Protein AF-A0A832TXY9-F1 (afdb_monomer_lite)

Radius of gyration: 31.96 Å; chains: 1; bounding box: 97×67×96 Å

Structure (mmCIF, N/CA/C/O backbone):
data_AF-A0A832TXY9-F1
#
_entry.id   AF-A0A832TXY9-F1
#
loop_
_atom_site.group_PDB
_atom_site.id
_atom_site.type_symbol
_atom_site.label_atom_id
_atom_site.label_alt_id
_atom_site.label_comp_id
_atom_site.label_asym_id
_atom_site.label_entity_id
_atom_site.label_seq_id
_atom_site.pdbx_PDB_ins_code
_atom_site.Cartn_x
_atom_site.Cartn_y
_atom_site.Cartn_z
_atom_site.occupancy
_atom_site.B_iso_or_equiv
_atom_site.auth_seq_id
_atom_site.auth_comp_id
_atom_site.auth_asym_id
_atom_site.auth_atom_id
_atom_site.pdbx_PDB_model_num
ATOM 1 N N . MET A 1 1 ? 22.063 -31.937 -43.745 1.00 32.72 1 MET A N 1
ATOM 2 C CA . MET A 1 1 ? 22.387 -30.687 -43.026 1.00 32.72 1 MET A CA 1
ATOM 3 C C . MET A 1 1 ? 21.102 -29.896 -42.876 1.00 32.72 1 MET A C 1
ATOM 5 O O . MET A 1 1 ? 20.656 -29.285 -43.835 1.00 32.72 1 MET A O 1
ATOM 9 N N . GLY A 1 2 ? 20.439 -30.007 -41.730 1.00 34.88 2 GLY A N 1
ATOM 10 C CA . GLY A 1 2 ? 19.163 -29.349 -41.473 1.00 34.88 2 GLY A CA 1
ATOM 11 C C . GLY A 1 2 ? 19.005 -29.067 -39.982 1.00 34.88 2 GLY A C 1
ATOM 12 O O . GLY A 1 2 ? 19.526 -29.815 -39.165 1.00 34.88 2 GLY A O 1
ATOM 13 N N . SER A 1 3 ? 18.291 -27.979 -39.693 1.00 31.89 3 SER A N 1
ATOM 14 C CA . SER A 1 3 ? 17.752 -27.543 -38.397 1.00 31.89 3 SER A CA 1
ATOM 15 C C . SER A 1 3 ? 18.720 -27.042 -37.309 1.00 31.89 3 SER A C 1
ATOM 17 O O . SER A 1 3 ? 18.959 -27.720 -36.317 1.00 31.89 3 SER A O 1
ATOM 19 N N . SER A 1 4 ? 19.120 -25.770 -37.397 1.00 31.02 4 SER A N 1
ATOM 20 C CA . SER A 1 4 ? 19.322 -24.919 -36.204 1.00 31.02 4 SER A CA 1
ATOM 21 C C . SER A 1 4 ? 18.144 -23.953 -35.960 1.00 31.02 4 SER A C 1
ATOM 23 O O . SER A 1 4 ? 17.908 -23.537 -34.830 1.00 31.02 4 SER A O 1
ATOM 25 N N . ASN A 1 5 ? 17.317 -23.675 -36.979 1.00 31.81 5 ASN A N 1
ATOM 26 C CA . ASN A 1 5 ? 16.171 -22.754 -36.871 1.00 31.81 5 ASN A CA 1
ATOM 27 C C . ASN A 1 5 ? 14.896 -23.365 -36.249 1.00 31.81 5 ASN A C 1
ATOM 29 O O . ASN A 1 5 ? 13.982 -22.627 -35.890 1.00 31.81 5 ASN A O 1
ATOM 33 N N . GLY A 1 6 ? 14.806 -24.694 -36.115 1.00 27.84 6 GLY A N 1
ATOM 34 C CA . GLY A 1 6 ? 13.623 -25.370 -35.557 1.00 27.84 6 GLY A CA 1
ATOM 35 C C . GLY A 1 6 ? 13.583 -25.397 -34.025 1.00 27.84 6 GLY A C 1
ATOM 36 O O . GLY A 1 6 ? 12.513 -25.280 -33.437 1.00 27.84 6 GLY A O 1
ATOM 37 N N . ILE A 1 7 ? 14.750 -25.490 -33.378 1.00 31.92 7 ILE A N 1
ATOM 38 C CA . ILE A 1 7 ? 14.864 -25.666 -31.920 1.00 31.92 7 ILE A CA 1
ATOM 39 C C . ILE A 1 7 ? 14.556 -24.353 -31.185 1.00 31.92 7 ILE A C 1
ATOM 41 O O . ILE A 1 7 ? 13.801 -24.354 -30.215 1.00 31.92 7 ILE A O 1
ATOM 45 N N . HIS A 1 8 ? 15.040 -23.216 -31.699 1.00 32.47 8 HIS A N 1
ATOM 46 C CA . HIS A 1 8 ? 14.731 -21.902 -31.126 1.00 32.47 8 HIS A CA 1
ATOM 47 C C . HIS A 1 8 ? 13.249 -21.530 -31.254 1.00 32.47 8 HIS A C 1
ATOM 49 O O . HIS A 1 8 ? 12.689 -20.946 -30.331 1.00 32.47 8 HIS A O 1
ATOM 55 N N . LYS A 1 9 ? 12.591 -21.907 -32.358 1.00 32.91 9 LYS A N 1
ATOM 56 C CA . LYS A 1 9 ? 11.170 -21.604 -32.583 1.00 32.91 9 LYS A CA 1
ATOM 57 C C . LYS A 1 9 ? 10.256 -22.426 -31.665 1.00 32.91 9 LYS A C 1
ATOM 59 O O . LYS A 1 9 ? 9.320 -21.875 -31.096 1.00 32.91 9 LYS A O 1
ATOM 64 N N . TYR A 1 10 ? 10.582 -23.705 -31.457 1.00 29.66 10 TYR A N 1
ATOM 65 C CA . TYR A 1 10 ? 9.858 -24.582 -30.530 1.00 29.66 10 TYR A CA 1
ATOM 66 C C . TYR A 1 10 ? 10.053 -24.182 -29.060 1.00 29.66 10 TYR A C 1
ATOM 68 O O . TYR A 1 10 ? 9.085 -24.163 -28.302 1.00 29.66 10 TYR A O 1
ATOM 76 N N . GLN A 1 11 ? 11.271 -23.810 -28.646 1.00 36.53 11 GLN A N 1
ATOM 77 C CA . GLN A 1 11 ? 11.509 -23.320 -27.281 1.00 36.53 11 GLN A CA 1
ATOM 78 C C . GLN A 1 11 ? 10.793 -21.990 -27.014 1.00 36.53 11 GLN A C 1
ATOM 80 O O . GLN A 1 11 ? 10.180 -21.847 -25.960 1.00 36.53 11 GLN A O 1
ATOM 85 N N . HIS A 1 12 ? 10.803 -21.054 -27.970 1.00 41.53 12 HIS A N 1
ATOM 86 C CA . HIS A 1 12 ? 10.070 -19.792 -27.836 1.00 41.53 12 HIS A CA 1
ATOM 87 C C . HIS A 1 12 ? 8.553 -20.002 -27.726 1.00 41.53 12 HIS A C 1
ATOM 89 O O . HIS A 1 12 ? 7.955 -19.490 -26.785 1.00 41.53 12 HIS A O 1
ATOM 95 N N . GLN A 1 13 ? 7.949 -20.827 -28.592 1.00 40.66 13 GLN A N 1
ATOM 96 C CA . GLN A 1 13 ? 6.507 -21.116 -28.532 1.00 40.66 13 GLN A CA 1
ATOM 97 C C . GLN A 1 13 ? 6.086 -21.809 -27.228 1.00 40.66 13 GLN A C 1
ATOM 99 O O . GLN A 1 13 ? 5.036 -21.492 -26.675 1.00 40.66 13 GLN A O 1
ATOM 104 N N . THR A 1 14 ? 6.911 -22.721 -26.701 1.00 51.84 14 THR A N 1
ATOM 105 C CA . THR A 1 14 ? 6.603 -23.433 -25.446 1.00 51.84 14 THR A CA 1
ATOM 106 C C . THR A 1 14 ? 6.653 -22.485 -24.238 1.00 51.84 14 THR A C 1
ATOM 108 O O . THR A 1 14 ? 5.810 -22.566 -23.344 1.00 51.84 14 THR A O 1
ATOM 111 N N . ILE A 1 15 ? 7.603 -21.542 -24.226 1.00 56.41 15 ILE A N 1
ATOM 112 C CA . ILE A 1 15 ? 7.733 -20.528 -23.168 1.00 56.41 15 ILE A CA 1
ATOM 113 C C . ILE A 1 15 ? 6.581 -19.514 -23.239 1.00 56.41 15 ILE A C 1
ATOM 115 O O . ILE A 1 15 ? 6.009 -19.186 -22.202 1.00 56.41 15 ILE A O 1
ATOM 119 N N . GLU A 1 16 ? 6.205 -19.061 -24.439 1.00 58.38 16 GLU A N 1
ATOM 120 C CA . GLU A 1 16 ? 5.076 -18.142 -24.650 1.00 58.38 16 GLU A CA 1
ATOM 121 C C . GLU A 1 16 ? 3.755 -18.763 -24.169 1.00 58.38 16 GLU A C 1
ATOM 123 O O . GLU A 1 16 ? 3.067 -18.160 -23.344 1.00 58.38 16 GLU A O 1
ATOM 128 N N . SER A 1 17 ? 3.474 -20.022 -24.538 1.00 61.16 17 SER A N 1
ATOM 129 C CA . SER A 1 17 ? 2.279 -20.738 -24.059 1.00 61.16 17 SER A CA 1
ATOM 130 C C . SER A 1 17 ? 2.258 -20.945 -22.538 1.00 61.16 17 SER A C 1
ATOM 132 O O . SER A 1 17 ? 1.197 -20.912 -21.914 1.00 61.16 17 SER A O 1
ATOM 134 N N . GLY A 1 18 ? 3.431 -21.128 -21.919 1.00 69.38 18 GLY A N 1
ATOM 135 C CA . GLY A 1 18 ? 3.550 -21.310 -20.473 1.00 69.38 18 GLY A CA 1
ATOM 136 C C . GLY A 1 18 ? 3.269 -20.026 -19.693 1.00 69.38 18 GLY A C 1
ATOM 137 O O . GLY A 1 18 ? 2.593 -20.064 -18.666 1.00 69.38 18 GLY A O 1
ATOM 138 N N . VAL A 1 19 ? 3.746 -18.879 -20.188 1.00 68.50 19 VAL A N 1
ATOM 139 C CA . VAL A 1 19 ? 3.486 -17.573 -19.562 1.00 68.50 19 VAL A CA 1
ATOM 140 C C . VAL A 1 19 ? 2.017 -17.184 -19.716 1.00 68.50 19 VAL A C 1
ATOM 142 O O . VAL A 1 19 ? 1.415 -16.740 -18.743 1.00 68.50 19 VAL A O 1
ATOM 145 N N . GLU A 1 20 ? 1.413 -17.387 -20.886 1.00 71.81 20 GLU A N 1
ATOM 146 C CA . GLU A 1 20 ? -0.013 -17.102 -21.095 1.00 71.81 20 GLU A CA 1
ATOM 147 C C . GLU A 1 20 ? -0.912 -17.941 -20.177 1.00 71.81 20 GLU A C 1
ATOM 149 O O . GLU A 1 20 ? -1.789 -17.386 -19.512 1.00 71.81 20 GLU A O 1
ATOM 154 N N . SER A 1 21 ? -0.652 -19.250 -20.069 1.00 74.62 21 SER A N 1
ATOM 155 C CA . SER A 1 21 ? -1.368 -20.136 -19.140 1.00 74.62 21 SER A CA 1
ATOM 156 C C . SER A 1 21 ? -1.201 -19.683 -17.689 1.00 74.62 21 SER A C 1
ATOM 158 O O . SER A 1 21 ? -2.180 -19.582 -16.955 1.00 74.62 21 SER A O 1
ATOM 160 N N . PHE A 1 22 ? 0.023 -19.336 -17.279 1.00 77.94 22 PHE A N 1
ATOM 161 C CA . PHE A 1 22 ? 0.295 -18.843 -15.929 1.00 77.94 22 PHE A CA 1
ATOM 162 C C . PHE A 1 22 ? -0.455 -17.538 -15.627 1.00 77.94 22 PHE A C 1
ATOM 164 O O . PHE A 1 22 ? -1.022 -17.377 -14.547 1.00 77.94 22 PHE A O 1
ATOM 171 N N . MET A 1 23 ? -0.520 -16.614 -16.589 1.00 76.38 23 MET A N 1
ATOM 172 C CA . MET A 1 23 ? -1.275 -15.369 -16.443 1.00 76.38 23 MET A CA 1
ATOM 173 C C . MET A 1 23 ? -2.787 -15.611 -16.364 1.00 76.38 23 MET A C 1
ATOM 175 O O . MET A 1 23 ? -3.477 -14.896 -15.634 1.00 76.38 23 MET A O 1
ATOM 179 N N . GLN A 1 24 ? -3.325 -16.601 -17.081 1.00 75.56 24 GLN A N 1
ATOM 180 C CA . GLN A 1 24 ? -4.735 -16.989 -16.957 1.00 75.56 24 GLN A CA 1
ATOM 181 C C . GLN A 1 24 ? -5.037 -17.560 -15.567 1.00 75.56 24 GLN A C 1
ATOM 183 O O . GLN A 1 24 ? -6.001 -17.128 -14.933 1.00 75.56 24 GLN A O 1
ATOM 188 N N . ASP A 1 25 ? -4.170 -18.438 -15.059 1.00 74.88 25 ASP A N 1
ATOM 189 C CA . ASP A 1 25 ? -4.300 -19.010 -13.717 1.00 74.88 25 ASP A CA 1
ATOM 190 C C . ASP A 1 25 ? -4.255 -17.925 -12.637 1.00 74.88 25 ASP A C 1
ATOM 192 O O . ASP A 1 25 ? -5.102 -17.907 -11.741 1.00 74.88 25 ASP A O 1
ATOM 196 N N . ILE A 1 26 ? -3.321 -16.975 -12.747 1.00 79.62 26 ILE A N 1
ATOM 197 C CA . ILE A 1 26 ? -3.206 -15.827 -11.839 1.00 79.62 26 ILE A CA 1
ATOM 198 C C . ILE A 1 26 ? -4.502 -15.001 -11.827 1.00 79.62 26 ILE A C 1
ATOM 200 O O . ILE A 1 26 ? -5.056 -14.725 -10.761 1.00 79.62 26 ILE A O 1
ATOM 204 N N . ASN A 1 27 ? -5.006 -14.634 -13.008 1.00 72.88 27 ASN A N 1
ATOM 205 C CA . ASN A 1 27 ? -6.206 -13.806 -13.151 1.00 72.88 27 ASN A CA 1
ATOM 206 C C . ASN A 1 27 ? -7.492 -14.503 -12.675 1.00 72.88 27 ASN A C 1
ATOM 208 O O . ASN A 1 27 ? -8.499 -13.829 -12.476 1.00 72.88 27 ASN A O 1
ATOM 212 N N . SER A 1 28 ? -7.481 -15.829 -12.514 1.00 72.38 28 SER A N 1
ATOM 213 C CA . SER A 1 28 ? -8.627 -16.582 -11.989 1.00 72.38 28 SER A CA 1
ATOM 214 C C . SER A 1 28 ? -8.733 -16.561 -10.460 1.00 72.38 28 SER A C 1
ATOM 216 O O . SER A 1 28 ? -9.791 -16.884 -9.928 1.00 72.38 28 SER A O 1
ATOM 218 N N . GLN A 1 29 ? -7.653 -16.205 -9.754 1.00 72.88 29 GLN A N 1
ATOM 219 C CA . GLN A 1 29 ? -7.557 -16.369 -8.297 1.00 72.88 29 GLN A CA 1
ATOM 220 C C . GLN A 1 29 ? -7.673 -15.065 -7.510 1.00 72.88 29 GLN A C 1
ATOM 222 O O . GLN A 1 29 ? -8.049 -15.109 -6.345 1.00 72.88 29 GLN A O 1
ATOM 227 N N . TYR A 1 30 ? -7.327 -13.931 -8.118 1.00 77.88 30 TYR A N 1
ATOM 228 C CA . TYR A 1 30 ? -7.232 -12.644 -7.433 1.00 77.88 30 TYR A CA 1
ATOM 229 C C . TYR A 1 30 ? -7.802 -11.517 -8.290 1.00 77.88 30 TYR A C 1
ATOM 231 O O . TYR A 1 30 ? -7.814 -11.586 -9.524 1.00 77.88 30 TYR A O 1
ATOM 239 N N . TYR A 1 31 ? -8.218 -10.440 -7.629 1.00 70.62 31 TYR A N 1
ATOM 240 C CA . TYR A 1 31 ? -8.718 -9.235 -8.266 1.00 70.62 31 TYR A CA 1
ATOM 241 C C . TYR A 1 31 ? -7.559 -8.427 -8.873 1.00 70.62 31 TYR A C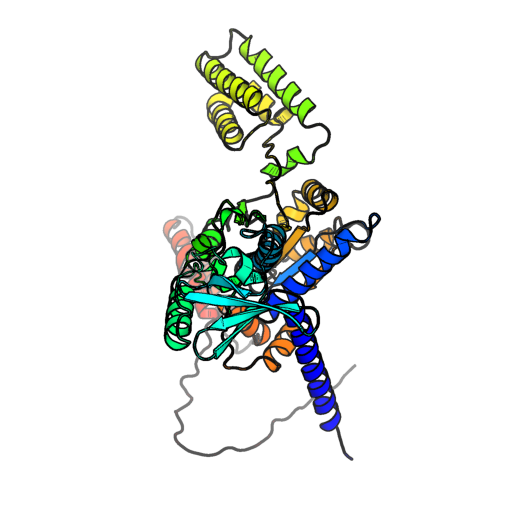 1
ATOM 243 O O . TYR A 1 31 ? -6.943 -7.582 -8.225 1.00 70.62 31 TYR A O 1
ATOM 251 N N . LEU A 1 32 ? -7.201 -8.741 -10.123 1.00 75.19 32 LEU A N 1
ATOM 252 C CA . LEU A 1 32 ? -6.021 -8.198 -10.824 1.00 75.19 32 LEU A CA 1
ATOM 253 C C . LEU A 1 32 ? -6.373 -7.338 -12.050 1.00 75.19 32 LEU A C 1
ATOM 255 O O . LEU A 1 32 ? -5.521 -7.050 -12.902 1.00 75.19 32 LEU A O 1
ATOM 259 N N . LYS A 1 33 ? -7.639 -6.932 -12.152 1.00 70.94 33 LYS A N 1
ATOM 260 C CA . LYS A 1 33 ? -8.172 -6.043 -13.190 1.00 70.94 33 LYS A CA 1
ATOM 261 C C . LYS A 1 33 ? -9.059 -4.994 -12.538 1.00 70.94 33 LYS A C 1
ATOM 263 O O . LYS A 1 33 ? -9.759 -5.326 -11.601 1.00 70.94 33 LYS A O 1
ATOM 268 N N . LEU A 1 34 ? -9.056 -3.765 -13.043 1.00 68.00 34 LEU A N 1
ATOM 269 C CA . LEU A 1 34 ? -10.003 -2.719 -12.660 1.00 68.00 34 LEU A CA 1
ATOM 270 C C . LEU A 1 34 ? -10.799 -2.370 -13.927 1.00 68.00 34 LEU A C 1
ATOM 272 O O . LEU A 1 34 ? -10.309 -1.636 -14.784 1.00 68.00 34 LEU A O 1
ATOM 276 N N . ASP A 1 35 ? -12.005 -2.920 -14.076 1.00 63.78 35 ASP A N 1
ATOM 277 C CA . ASP A 1 35 ? -12.810 -2.826 -15.311 1.00 63.78 35 ASP A CA 1
ATOM 278 C C . ASP A 1 35 ? -12.214 -3.561 -16.533 1.00 63.78 35 ASP A C 1
ATOM 280 O O . ASP A 1 35 ? -11.680 -4.666 -16.432 1.00 63.78 35 ASP A O 1
ATOM 284 N N . GLU A 1 36 ? -12.316 -2.931 -17.710 1.00 63.19 36 GLU A N 1
ATOM 285 C CA . GLU A 1 36 ? -11.667 -3.275 -18.971 1.00 63.19 36 GLU A CA 1
ATOM 286 C C . GLU A 1 36 ? -10.139 -3.085 -18.946 1.00 63.19 36 GLU A C 1
ATOM 288 O O . GLU A 1 36 ? -9.455 -3.575 -19.845 1.00 63.19 36 GLU A O 1
ATOM 293 N N . LYS A 1 37 ? -9.577 -2.398 -17.938 1.00 74.44 37 LYS A N 1
ATOM 294 C CA . LYS A 1 37 ? -8.130 -2.172 -17.831 1.00 74.44 37 LYS A CA 1
ATOM 295 C C . LYS A 1 37 ? -7.506 -3.099 -16.796 1.00 74.44 37 LYS A C 1
ATOM 297 O O . LYS A 1 37 ? -7.904 -3.150 -15.635 1.00 74.44 37 LYS A O 1
ATOM 302 N N . SER A 1 38 ? -6.473 -3.825 -17.204 1.00 82.69 38 SER A N 1
ATOM 303 C CA . SER A 1 38 ? -5.690 -4.649 -16.287 1.00 82.69 38 SER A CA 1
ATOM 304 C C . SER A 1 38 ? -4.496 -3.878 -15.725 1.00 82.69 38 SER A C 1
ATOM 306 O O . SER A 1 38 ? -4.043 -2.884 -16.301 1.00 82.69 38 SER A O 1
ATOM 308 N N . PHE A 1 39 ? -3.948 -4.355 -14.609 1.00 89.69 39 PHE A N 1
ATOM 309 C CA . PHE A 1 39 ? -2.569 -4.021 -14.258 1.00 89.69 39 PHE A CA 1
ATOM 310 C C . PHE A 1 39 ? -1.611 -4.643 -15.283 1.00 89.69 39 PHE A C 1
ATOM 312 O O . PHE A 1 39 ? -1.955 -5.617 -15.965 1.00 89.69 39 PHE A O 1
ATOM 319 N N . SER A 1 40 ? -0.410 -4.087 -15.404 1.00 92.00 40 SER A N 1
ATOM 320 C CA . SER A 1 40 ? 0.643 -4.650 -16.236 1.00 92.00 40 SER A CA 1
ATOM 321 C C . SER A 1 40 ? 1.038 -6.035 -15.718 1.00 92.00 40 SER A C 1
ATOM 323 O O . SER A 1 40 ? 0.943 -6.293 -14.511 1.00 92.00 40 SER A O 1
ATOM 325 N N . PRO A 1 41 ? 1.541 -6.931 -16.586 1.00 91.06 41 PRO A N 1
ATOM 326 C CA . PRO A 1 41 ? 1.922 -8.281 -16.171 1.00 91.06 41 PRO A CA 1
ATOM 327 C C . PRO A 1 41 ? 2.931 -8.292 -15.014 1.00 91.06 41 PRO A C 1
ATOM 329 O O . PRO A 1 41 ? 2.915 -9.182 -14.169 1.00 91.06 41 PRO A O 1
ATOM 332 N N . VAL A 1 42 ? 3.783 -7.266 -14.942 1.00 93.50 42 VAL A N 1
ATOM 333 C CA . VAL A 1 42 ? 4.770 -7.075 -13.875 1.00 93.50 42 VAL A CA 1
ATOM 334 C C . VAL A 1 42 ? 4.094 -6.879 -12.515 1.00 93.50 42 VAL A C 1
ATOM 336 O O . VAL A 1 42 ? 4.454 -7.567 -11.561 1.00 93.50 42 VAL A O 1
ATOM 339 N N . ILE A 1 43 ? 3.094 -5.997 -12.422 1.00 94.00 43 ILE A N 1
ATOM 340 C CA . ILE A 1 43 ? 2.341 -5.782 -11.178 1.00 94.00 43 ILE A CA 1
ATOM 341 C C . ILE A 1 43 ? 1.447 -6.978 -10.860 1.00 94.00 43 ILE A C 1
ATOM 343 O O . ILE A 1 43 ? 1.426 -7.407 -9.710 1.00 94.00 43 ILE A O 1
ATOM 347 N N . GLN A 1 44 ? 0.783 -7.571 -11.857 1.00 91.38 44 GLN A N 1
ATOM 348 C CA . GLN A 1 44 ? -0.063 -8.752 -11.650 1.00 91.38 44 GLN A CA 1
ATOM 349 C C . GLN A 1 44 ? 0.721 -9.916 -11.031 1.00 91.38 44 GLN A C 1
ATOM 351 O O . GLN A 1 44 ? 0.294 -10.487 -10.030 1.00 91.38 44 GLN A O 1
ATOM 356 N N . ILE A 1 45 ? 1.898 -10.234 -11.582 1.00 91.75 45 ILE A N 1
ATOM 357 C CA . ILE A 1 45 ? 2.756 -11.303 -11.059 1.00 91.75 45 ILE A CA 1
ATOM 358 C C . ILE A 1 45 ? 3.307 -10.928 -9.680 1.00 91.75 45 ILE A C 1
ATOM 360 O O . ILE A 1 45 ? 3.304 -11.762 -8.777 1.00 91.75 45 ILE A O 1
ATOM 364 N N . SER A 1 46 ? 3.770 -9.690 -9.485 1.00 93.69 46 SER A N 1
ATOM 365 C CA . SER A 1 46 ? 4.282 -9.253 -8.182 1.00 93.69 46 SER A CA 1
ATOM 366 C C . SER A 1 46 ? 3.215 -9.325 -7.086 1.00 93.69 46 SER A C 1
ATOM 368 O O . SER A 1 46 ? 3.486 -9.890 -6.028 1.00 93.69 46 SER A O 1
ATOM 370 N N . ALA A 1 47 ? 2.001 -8.836 -7.344 1.00 92.50 47 ALA A N 1
ATOM 371 C CA . ALA A 1 47 ? 0.886 -8.906 -6.405 1.00 92.50 47 ALA A CA 1
ATOM 372 C C . ALA A 1 47 ? 0.470 -10.355 -6.131 1.00 92.50 47 ALA A C 1
ATOM 374 O O . ALA A 1 47 ? 0.334 -10.736 -4.973 1.00 92.50 47 ALA A O 1
ATOM 375 N N . PHE A 1 48 ? 0.364 -11.191 -7.171 1.00 90.06 48 PHE A N 1
ATOM 376 C CA . PHE A 1 48 ? 0.090 -12.621 -7.018 1.00 90.06 48 PHE A CA 1
ATOM 377 C C . PHE A 1 48 ? 1.089 -13.300 -6.080 1.00 90.06 48 PHE A C 1
ATOM 379 O O . PHE A 1 48 ? 0.693 -14.054 -5.196 1.00 90.06 48 PHE A O 1
ATOM 386 N N . LEU A 1 49 ? 2.384 -13.028 -6.241 1.00 89.75 49 LEU A N 1
ATOM 387 C CA . LEU A 1 49 ? 3.420 -13.634 -5.409 1.00 89.75 49 LEU A CA 1
ATOM 388 C C . LEU A 1 49 ? 3.332 -13.168 -3.956 1.00 89.75 49 LEU A C 1
ATOM 390 O O . LEU A 1 49 ? 3.514 -13.990 -3.064 1.00 89.75 49 LEU A O 1
ATOM 394 N N . VAL A 1 50 ? 2.990 -11.901 -3.712 1.00 89.69 50 VAL A N 1
ATOM 395 C CA . VAL A 1 50 ? 2.740 -11.386 -2.356 1.00 89.69 50 VAL A CA 1
ATOM 396 C C . VAL A 1 50 ? 1.479 -12.003 -1.747 1.00 89.69 50 VAL A C 1
ATOM 398 O O . VAL A 1 50 ? 1.515 -12.442 -0.603 1.00 89.69 50 VAL A O 1
ATOM 401 N N . LEU A 1 51 ? 0.383 -12.106 -2.498 1.00 87.56 51 LEU A N 1
ATOM 402 C CA . LEU A 1 51 ? -0.875 -12.701 -2.030 1.00 87.56 51 LEU A CA 1
ATOM 403 C C . LEU A 1 51 ? -0.744 -14.214 -1.794 1.00 87.56 51 LEU A C 1
ATOM 405 O O . LEU A 1 51 ? -1.322 -14.757 -0.855 1.00 87.56 51 LEU A O 1
ATOM 409 N N . LYS A 1 52 ? 0.065 -14.911 -2.600 1.00 84.19 52 LYS A N 1
ATOM 410 C CA . LYS A 1 52 ? 0.435 -16.314 -2.364 1.00 84.19 52 LYS A CA 1
ATOM 411 C C . LYS A 1 52 ? 1.360 -16.476 -1.179 1.00 84.19 52 LYS A C 1
ATOM 413 O O . LYS A 1 52 ? 1.207 -17.444 -0.436 1.00 84.19 52 LYS A O 1
ATOM 418 N N . TYR A 1 53 ? 2.309 -15.556 -1.025 1.00 82.12 53 TYR A N 1
ATOM 419 C CA . TYR A 1 53 ? 3.155 -15.490 0.150 1.00 82.12 53 TYR A CA 1
ATOM 420 C C . TYR A 1 53 ? 2.245 -15.400 1.376 1.00 82.12 53 TYR A C 1
ATOM 422 O O . TYR A 1 53 ? 2.225 -16.365 2.126 1.00 82.12 53 TYR A O 1
ATOM 430 N N . LEU A 1 54 ? 1.364 -14.398 1.451 1.00 77.56 54 LEU A N 1
ATOM 431 C CA . LEU A 1 54 ? 0.317 -14.217 2.469 1.00 77.56 54 LEU A CA 1
ATOM 432 C C . LEU A 1 54 ? -0.556 -15.454 2.725 1.00 77.56 54 LEU A C 1
ATOM 434 O O . LEU A 1 54 ? -0.685 -15.889 3.863 1.00 77.56 54 LEU A O 1
ATOM 438 N N . GLY A 1 55 ? -1.121 -16.073 1.686 1.00 72.44 55 GLY A N 1
ATOM 439 C CA . GLY A 1 55 ? -1.965 -17.266 1.846 1.00 72.44 55 GLY A CA 1
ATOM 440 C C . GLY A 1 55 ? -1.228 -18.487 2.416 1.00 72.44 55 GLY A C 1
ATOM 441 O O . GLY A 1 55 ? -1.865 -19.426 2.899 1.00 72.44 55 GLY A O 1
ATOM 442 N N . ASN A 1 56 ? 0.108 -18.484 2.368 1.00 65.12 56 ASN A N 1
ATOM 443 C CA . ASN A 1 56 ? 0.959 -19.477 3.015 1.00 65.12 56 ASN A CA 1
ATOM 444 C C . ASN A 1 56 ? 1.389 -19.073 4.444 1.00 65.12 56 ASN A C 1
ATOM 446 O O . ASN A 1 56 ? 1.862 -19.951 5.163 1.00 65.12 56 ASN A O 1
ATOM 450 N N . PHE A 1 57 ? 1.211 -17.810 4.876 1.00 60.44 57 PHE A N 1
ATOM 451 C CA . PHE A 1 57 ? 1.449 -17.373 6.270 1.00 60.44 57 PHE A CA 1
ATOM 452 C C . PHE A 1 57 ? 0.462 -18.041 7.219 1.00 60.44 57 PHE A C 1
ATOM 454 O O . PHE A 1 57 ? 0.848 -18.537 8.268 1.00 60.44 57 PHE A O 1
ATOM 461 N N . THR A 1 58 ? -0.813 -18.092 6.839 1.00 53.09 58 THR A N 1
ATOM 462 C CA . THR A 1 58 ? -1.908 -18.491 7.736 1.00 53.09 58 THR A CA 1
ATOM 463 C C . THR A 1 58 ? -2.020 -20.005 7.951 1.00 53.09 58 THR A C 1
ATOM 465 O O . THR A 1 58 ? -2.961 -20.460 8.595 1.00 53.09 58 THR A O 1
ATOM 468 N N . LYS A 1 59 ? -1.119 -20.812 7.370 1.00 54.00 59 LYS A N 1
ATOM 469 C CA . LYS A 1 59 ? -1.225 -22.285 7.337 1.00 54.00 59 LYS A CA 1
ATOM 470 C C . LYS A 1 59 ? -0.124 -23.030 8.089 1.00 54.00 59 LYS A C 1
ATOM 472 O O . LYS A 1 59 ? -0.229 -24.245 8.224 1.00 54.00 59 LYS A O 1
ATOM 477 N N . THR A 1 60 ? 0.925 -22.355 8.554 1.00 52.00 60 THR A N 1
ATOM 478 C CA . THR A 1 60 ? 2.038 -23.011 9.259 1.00 52.00 60 THR A CA 1
ATOM 479 C C . THR A 1 60 ? 2.587 -22.103 10.349 1.00 52.00 60 THR A C 1
ATOM 481 O O . THR A 1 60 ? 3.244 -21.117 10.027 1.00 52.00 60 THR A O 1
ATOM 484 N N . GLU A 1 61 ? 2.348 -22.465 11.611 1.00 56.47 61 GLU A N 1
ATOM 485 C CA . GLU A 1 61 ? 2.784 -21.724 12.809 1.00 56.47 61 GLU A CA 1
ATOM 486 C C . GLU A 1 61 ? 4.320 -21.673 12.976 1.00 56.47 61 GLU A C 1
ATOM 488 O O . GLU A 1 61 ? 4.832 -20.797 13.662 1.00 56.47 61 GLU A O 1
ATOM 493 N N . ASP A 1 62 ? 5.072 -22.533 12.275 1.00 52.25 62 ASP A N 1
ATOM 494 C CA . ASP A 1 62 ? 6.507 -22.761 12.530 1.00 52.25 62 ASP A CA 1
ATOM 495 C C . ASP A 1 62 ? 7.485 -22.174 11.492 1.00 52.25 62 ASP A C 1
ATOM 497 O O . ASP A 1 62 ? 8.673 -22.514 11.481 1.00 52.25 62 ASP A O 1
ATOM 501 N N . LYS A 1 63 ? 7.043 -21.304 10.575 1.00 63.41 63 LYS A N 1
ATOM 502 C CA . LYS A 1 63 ? 7.962 -20.717 9.581 1.00 63.41 63 LYS A CA 1
ATOM 503 C C . LYS A 1 63 ? 8.471 -19.355 10.029 1.00 63.41 63 LYS A C 1
ATOM 505 O O . LYS A 1 63 ? 7.693 -18.420 10.161 1.00 63.41 63 LYS A O 1
ATOM 510 N N . LYS A 1 64 ? 9.800 -19.220 10.150 1.00 68.19 64 LYS A N 1
ATOM 511 C CA . LYS A 1 64 ? 10.454 -17.904 10.199 1.00 68.19 64 LYS A CA 1
ATOM 512 C C . LYS A 1 64 ? 10.049 -17.110 8.959 1.00 68.19 64 LYS A C 1
ATOM 514 O O . LYS A 1 64 ? 10.315 -17.522 7.828 1.00 68.19 64 LYS A O 1
ATOM 519 N N . LEU A 1 65 ? 9.362 -16.000 9.192 1.00 81.44 65 LEU A N 1
ATOM 520 C CA . LEU A 1 65 ? 8.898 -15.105 8.147 1.00 81.44 65 LEU A CA 1
ATOM 521 C C . LEU A 1 65 ? 10.021 -14.136 7.784 1.00 81.44 65 LEU A C 1
ATOM 523 O O . LEU A 1 65 ? 10.788 -13.686 8.636 1.00 81.44 65 LEU A O 1
ATOM 527 N N . HIS A 1 66 ? 10.122 -13.824 6.498 1.00 87.94 66 HIS A N 1
ATOM 528 C CA . HIS A 1 66 ? 11.162 -12.948 5.973 1.00 87.94 66 HIS A CA 1
ATOM 529 C C . HIS A 1 66 ? 10.550 -11.854 5.097 1.00 87.94 66 HIS A C 1
ATOM 531 O O . HIS A 1 66 ? 9.488 -12.056 4.503 1.00 87.94 66 HIS A O 1
ATOM 537 N N . PRO A 1 67 ? 11.195 -10.685 4.976 1.00 91.62 67 PRO A N 1
ATOM 538 C CA . PRO A 1 67 ? 10.726 -9.675 4.045 1.00 91.62 67 PRO A CA 1
ATOM 539 C C . PRO A 1 67 ? 10.760 -10.217 2.611 1.00 91.62 67 PRO A C 1
ATOM 541 O O . PRO A 1 67 ? 11.622 -11.021 2.243 1.00 91.62 67 PRO A O 1
ATOM 544 N N . PHE A 1 68 ? 9.815 -9.762 1.793 1.00 92.38 68 PHE A N 1
ATOM 545 C CA . PHE A 1 68 ? 9.757 -10.088 0.374 1.00 92.38 68 PHE A CA 1
ATOM 546 C C . PHE A 1 68 ? 10.269 -8.904 -0.434 1.00 92.38 68 PHE A C 1
ATOM 548 O O . PHE A 1 68 ? 9.698 -7.820 -0.393 1.00 92.38 68 PHE A O 1
ATOM 555 N N . LEU A 1 69 ? 11.336 -9.096 -1.198 1.00 92.94 69 LEU A N 1
ATOM 556 C CA . LEU A 1 69 ? 11.981 -8.032 -1.944 1.00 92.94 69 LEU A CA 1
ATOM 557 C C . LEU A 1 69 ? 11.694 -8.124 -3.434 1.00 92.94 69 LEU A C 1
ATOM 559 O O . LEU A 1 69 ? 11.931 -9.154 -4.070 1.00 92.94 69 LEU A O 1
ATOM 563 N N . PHE A 1 70 ? 11.291 -6.998 -4.007 1.00 93.81 70 PHE A N 1
ATOM 564 C CA . PHE A 1 70 ? 11.204 -6.812 -5.443 1.00 93.81 70 PHE A CA 1
ATOM 565 C C . PHE A 1 70 ? 12.159 -5.724 -5.908 1.00 93.81 70 PHE A C 1
ATOM 567 O O . PHE A 1 70 ? 12.181 -4.630 -5.353 1.00 93.81 70 PHE A O 1
ATOM 574 N N . SER A 1 71 ? 12.886 -5.990 -6.989 1.00 91.44 71 SER A N 1
ATOM 575 C CA . SER A 1 71 ? 13.634 -4.960 -7.708 1.00 91.44 71 SER A CA 1
ATOM 576 C C . SER A 1 71 ? 12.911 -4.604 -8.995 1.00 91.44 71 SER A C 1
ATOM 578 O O . SER A 1 71 ? 12.766 -5.459 -9.875 1.00 91.44 71 SER A O 1
ATOM 580 N N . PHE A 1 72 ? 12.499 -3.342 -9.117 1.00 92.62 72 PHE A N 1
ATOM 581 C CA . PHE A 1 72 ? 11.846 -2.807 -10.312 1.00 92.62 72 PHE A CA 1
ATOM 582 C C . PHE A 1 72 ? 12.719 -1.751 -11.005 1.00 92.62 72 PHE A C 1
ATOM 584 O O . PHE A 1 72 ? 13.526 -1.085 -10.352 1.00 92.62 72 PHE A O 1
ATOM 591 N N . PRO A 1 73 ? 12.541 -1.551 -12.325 1.00 89.12 73 PRO A N 1
ATOM 592 C CA . PRO A 1 73 ? 13.135 -0.419 -13.037 1.00 89.12 73 PRO A CA 1
ATOM 593 C C . PRO A 1 73 ? 12.658 0.954 -12.534 1.00 89.12 73 PRO A C 1
ATOM 595 O O . PRO A 1 73 ? 13.421 1.912 -12.580 1.00 89.12 73 PRO A O 1
ATOM 598 N N . ASP A 1 74 ? 11.413 1.053 -12.058 1.00 90.25 74 ASP A N 1
ATOM 599 C CA . ASP A 1 74 ? 10.851 2.252 -11.424 1.00 90.25 74 ASP A CA 1
ATOM 600 C C . ASP A 1 74 ? 10.196 1.861 -10.095 1.00 90.25 74 ASP A C 1
ATOM 602 O O . ASP A 1 74 ? 9.041 1.435 -10.044 1.00 90.25 74 ASP A O 1
ATOM 606 N N . LYS A 1 75 ? 10.967 1.978 -9.009 1.00 90.38 75 LYS A N 1
ATOM 607 C CA . LYS A 1 75 ? 10.530 1.553 -7.675 1.00 90.38 75 LYS A CA 1
ATOM 608 C C . LYS A 1 75 ? 9.370 2.381 -7.115 1.00 90.38 75 LYS A C 1
ATOM 610 O O . LYS A 1 75 ? 8.512 1.828 -6.431 1.00 90.38 75 LYS A O 1
ATOM 615 N N . LYS A 1 76 ? 9.309 3.683 -7.425 1.00 90.50 76 LYS A N 1
ATOM 616 C CA . LYS A 1 76 ? 8.302 4.591 -6.853 1.00 90.50 76 LYS A CA 1
ATOM 617 C C . LYS A 1 76 ? 6.931 4.261 -7.414 1.00 90.50 76 LYS A C 1
ATOM 619 O O . LYS A 1 76 ? 5.993 4.039 -6.655 1.00 90.50 76 LYS A O 1
ATOM 624 N N . SER A 1 77 ? 6.840 4.184 -8.742 1.00 91.38 77 SER A N 1
ATOM 625 C CA . SER A 1 77 ? 5.590 3.821 -9.401 1.00 91.38 77 SER A CA 1
ATOM 626 C C . SER A 1 77 ? 5.188 2.383 -9.061 1.00 91.38 77 SER A C 1
ATOM 628 O O . SER A 1 77 ? 4.022 2.141 -8.765 1.00 91.38 77 SER A O 1
ATOM 630 N N . ALA A 1 78 ? 6.149 1.451 -9.002 1.00 93.69 78 ALA A N 1
ATOM 631 C CA . ALA A 1 78 ? 5.874 0.071 -8.610 1.00 93.69 78 ALA A CA 1
ATOM 632 C C . ALA A 1 78 ? 5.320 -0.057 -7.186 1.00 93.69 78 ALA A C 1
ATOM 634 O O . ALA A 1 78 ? 4.387 -0.823 -6.985 1.00 93.69 78 ALA A O 1
ATOM 635 N N . SER A 1 79 ? 5.848 0.702 -6.219 1.00 94.12 79 SER A N 1
ATOM 636 C CA . SER A 1 79 ? 5.369 0.662 -4.830 1.00 94.12 79 SER A CA 1
ATOM 637 C C . SER A 1 79 ? 3.902 1.076 -4.728 1.00 94.12 79 SER A C 1
ATOM 639 O O . SER A 1 79 ? 3.114 0.360 -4.121 1.00 94.12 79 SER A O 1
ATOM 641 N N . VAL A 1 80 ? 3.527 2.178 -5.391 1.00 92.81 80 VAL A N 1
ATOM 642 C CA . VAL A 1 80 ? 2.140 2.672 -5.414 1.00 92.81 80 VAL A CA 1
ATOM 643 C C . VAL A 1 80 ? 1.220 1.671 -6.112 1.00 92.81 80 VAL A C 1
ATOM 645 O O . VAL A 1 80 ? 0.188 1.296 -5.575 1.00 92.81 80 VAL A O 1
ATOM 648 N N . TRP A 1 81 ? 1.575 1.188 -7.304 1.00 93.12 81 TRP A N 1
ATOM 649 C CA . TRP A 1 81 ? 0.685 0.280 -8.035 1.00 93.12 81 TRP A CA 1
ATOM 650 C C . TRP A 1 81 ? 0.567 -1.105 -7.393 1.00 93.12 81 TRP A C 1
ATOM 652 O O . TRP A 1 81 ? -0.500 -1.715 -7.465 1.00 93.12 81 TRP A O 1
ATOM 662 N N . LEU A 1 82 ? 1.623 -1.586 -6.733 1.00 94.19 82 LEU A N 1
ATOM 663 C CA . LEU A 1 82 ? 1.569 -2.809 -5.939 1.00 94.19 82 LEU A CA 1
ATOM 664 C C . LEU A 1 82 ? 0.653 -2.637 -4.722 1.00 94.19 82 LEU A C 1
ATOM 666 O O . LEU A 1 82 ? -0.173 -3.509 -4.474 1.00 94.19 82 LEU A O 1
ATOM 670 N N . GLU A 1 83 ? 0.753 -1.508 -4.016 1.00 92.94 83 GLU A N 1
ATOM 671 C CA . GLU A 1 83 ? -0.147 -1.149 -2.915 1.00 92.94 83 GLU A CA 1
ATOM 672 C C . GLU A 1 83 ? -1.612 -1.165 -3.355 1.00 92.94 83 GLU A C 1
ATOM 674 O O . GLU A 1 83 ? -2.421 -1.868 -2.755 1.00 92.94 83 GLU A O 1
ATOM 679 N N . ILE A 1 84 ? -1.944 -0.463 -4.443 1.00 91.81 84 ILE A N 1
ATOM 680 C CA . ILE A 1 84 ? -3.316 -0.406 -4.966 1.00 91.81 84 ILE A CA 1
ATOM 681 C C . ILE A 1 84 ? -3.833 -1.791 -5.343 1.00 91.81 84 ILE A C 1
ATOM 683 O O . ILE A 1 84 ? -4.982 -2.128 -5.049 1.00 91.81 84 ILE A O 1
ATOM 687 N N . CYS A 1 85 ? -2.993 -2.617 -5.966 1.00 91.62 85 CYS A N 1
ATOM 688 C CA . CYS A 1 85 ? -3.374 -3.974 -6.330 1.00 91.62 85 CYS A CA 1
ATOM 689 C C . CYS A 1 85 ? -3.656 -4.842 -5.090 1.00 91.62 85 CYS A C 1
ATOM 691 O O . CYS A 1 85 ? -4.646 -5.572 -5.075 1.00 91.62 85 CYS A O 1
ATOM 693 N N . LEU A 1 86 ? -2.824 -4.760 -4.045 1.00 92.69 86 LEU A N 1
ATOM 694 C CA . LEU A 1 86 ? -3.037 -5.500 -2.796 1.00 92.69 86 LEU A CA 1
ATOM 695 C C . LEU A 1 86 ? -4.285 -5.014 -2.060 1.00 92.69 86 LEU A C 1
ATOM 697 O O . LEU A 1 86 ? -5.137 -5.824 -1.708 1.00 92.69 86 LEU A O 1
ATOM 701 N N . LEU A 1 87 ? -4.426 -3.699 -1.896 1.00 91.75 87 LEU A N 1
ATOM 702 C CA . LEU A 1 87 ? -5.549 -3.097 -1.187 1.00 91.75 87 LEU A CA 1
ATOM 703 C C . LEU A 1 87 ? -6.886 -3.424 -1.858 1.00 91.75 87 LEU A C 1
ATOM 705 O O . LEU A 1 87 ? -7.857 -3.723 -1.174 1.00 91.75 87 LEU A O 1
ATOM 709 N N . THR A 1 88 ? -6.919 -3.474 -3.193 1.00 89.50 88 THR A N 1
ATOM 710 C CA . THR A 1 88 ? -8.113 -3.913 -3.930 1.00 89.50 88 THR A CA 1
ATOM 711 C C . THR A 1 88 ? -8.516 -5.349 -3.577 1.00 89.50 88 THR A C 1
ATOM 713 O O . THR A 1 88 ? -9.701 -5.629 -3.430 1.00 89.50 88 THR A O 1
ATOM 716 N N . ASN A 1 89 ? -7.549 -6.256 -3.413 1.00 90.06 89 ASN A N 1
ATOM 717 C CA . ASN A 1 89 ? -7.835 -7.635 -3.008 1.00 90.06 89 ASN A CA 1
ATOM 718 C C . ASN A 1 89 ? -8.293 -7.713 -1.546 1.00 90.06 89 ASN A C 1
ATOM 720 O O . ASN A 1 89 ? -9.210 -8.464 -1.238 1.00 90.06 89 ASN A O 1
ATOM 724 N N . PHE A 1 90 ? -7.713 -6.912 -0.650 1.00 90.62 90 PHE A N 1
ATOM 725 C CA . PHE A 1 90 ? -8.164 -6.859 0.744 1.00 90.62 90 PHE A CA 1
ATOM 726 C C . PHE A 1 90 ? -9.579 -6.289 0.874 1.00 90.62 90 PHE A C 1
ATOM 728 O O . PHE A 1 90 ? -10.381 -6.799 1.647 1.00 90.62 90 PHE A O 1
ATOM 735 N N . PHE A 1 91 ? -9.923 -5.291 0.065 1.00 88.12 91 PHE A N 1
ATOM 736 C CA . PHE A 1 91 ? -11.276 -4.748 0.015 1.00 88.12 91 PHE A CA 1
ATOM 737 C C . PHE A 1 91 ? -12.309 -5.731 -0.528 1.00 88.12 91 PHE A C 1
ATOM 739 O O . PHE A 1 91 ? -13.449 -5.704 -0.076 1.00 88.12 91 PHE A O 1
ATOM 746 N N . ASP A 1 92 ? -11.930 -6.608 -1.458 1.00 83.88 92 ASP A N 1
ATOM 747 C CA . ASP A 1 92 ? -12.799 -7.705 -1.896 1.00 83.88 92 ASP A CA 1
ATOM 748 C C . ASP A 1 92 ? -13.124 -8.647 -0.723 1.00 83.88 92 ASP A C 1
ATOM 750 O O . ASP A 1 92 ? -14.282 -9.005 -0.500 1.00 83.88 92 ASP A O 1
ATOM 754 N N . GLU A 1 93 ? -12.128 -8.959 0.114 1.00 82.56 93 GLU A N 1
ATOM 755 C CA . GLU A 1 93 ? -12.347 -9.738 1.336 1.00 82.56 93 GLU A CA 1
ATOM 756 C C . GLU A 1 93 ? -13.215 -9.006 2.370 1.00 82.56 93 GLU A C 1
ATOM 758 O O . GLU A 1 93 ? -14.097 -9.625 2.970 1.00 82.56 93 GLU A O 1
ATOM 763 N N . ASP A 1 94 ? -12.971 -7.714 2.606 1.00 84.00 94 ASP A N 1
ATOM 764 C CA . ASP A 1 94 ? -13.747 -6.893 3.545 1.00 84.00 94 ASP A CA 1
ATOM 765 C C . ASP A 1 94 ? -15.207 -6.775 3.095 1.00 84.00 94 ASP A C 1
ATOM 767 O O . ASP A 1 94 ? -16.141 -6.954 3.885 1.00 84.00 94 ASP A O 1
ATOM 771 N N . TYR A 1 95 ? -15.419 -6.546 1.798 1.00 79.31 95 TYR A N 1
ATOM 772 C CA . TYR A 1 95 ? -16.742 -6.522 1.189 1.00 79.31 95 TYR A CA 1
ATOM 773 C C . TYR A 1 95 ? -17.458 -7.864 1.386 1.00 79.31 95 TYR A C 1
ATOM 775 O O . TYR A 1 95 ? -18.587 -7.891 1.872 1.00 79.31 95 TYR A O 1
ATOM 783 N N . TYR A 1 96 ? -16.785 -8.986 1.121 1.00 75.19 96 TYR A N 1
ATOM 784 C CA . TYR A 1 96 ? -17.378 -10.309 1.306 1.00 75.19 96 TYR A CA 1
ATOM 785 C C . TYR A 1 96 ? -17.706 -10.621 2.778 1.00 75.19 96 TYR A C 1
ATOM 787 O O . TYR A 1 96 ? -18.762 -11.181 3.077 1.00 75.19 96 TYR A O 1
ATOM 795 N N . LYS A 1 97 ? -16.833 -10.241 3.722 1.00 73.75 97 LYS A N 1
ATOM 796 C CA . LYS A 1 97 ? -17.062 -10.422 5.172 1.00 73.75 97 LYS A CA 1
ATOM 797 C C . LYS A 1 97 ? -18.197 -9.543 5.698 1.00 73.75 97 LYS A C 1
ATOM 799 O O . LYS A 1 97 ? -18.885 -9.935 6.639 1.00 73.75 97 LYS A O 1
ATOM 804 N N . SER A 1 98 ? -18.387 -8.371 5.098 1.00 68.62 98 SER A N 1
ATOM 805 C CA . SER A 1 98 ? -19.397 -7.389 5.494 1.00 68.62 98 SER A CA 1
ATOM 806 C C . SER A 1 98 ? -20.757 -7.572 4.823 1.00 68.62 98 SER A C 1
ATOM 808 O O . SER A 1 98 ? -21.666 -6.801 5.141 1.00 68.62 98 SER A O 1
ATOM 810 N N . GLU A 1 99 ? -20.952 -8.584 3.959 1.00 60.84 99 GLU A N 1
ATOM 811 C CA . GLU A 1 99 ? -22.273 -8.973 3.439 1.00 60.84 99 GLU A CA 1
ATOM 812 C C . GLU A 1 99 ? -23.182 -9.525 4.567 1.00 60.84 99 GLU A C 1
ATOM 814 O O . GLU A 1 99 ? -23.567 -10.693 4.616 1.00 60.84 99 GLU A O 1
ATOM 819 N N . GLY A 1 100 ? -23.565 -8.639 5.488 1.00 51.28 100 GLY A N 1
ATOM 820 C CA . GLY A 1 100 ? -24.679 -8.757 6.411 1.00 51.28 100 GLY A CA 1
ATOM 821 C C . GLY A 1 100 ? -25.991 -8.474 5.679 1.00 51.28 100 GLY A C 1
ATOM 822 O O . GLY A 1 100 ? -26.116 -7.574 4.849 1.00 51.28 100 GLY A O 1
ATOM 823 N N . LEU A 1 101 ? -26.985 -9.305 5.951 1.00 44.28 101 LEU A N 1
ATOM 824 C CA . LEU A 1 101 ? -28.222 -9.410 5.186 1.00 44.28 101 LEU A CA 1
ATOM 825 C C . LEU A 1 101 ? -29.149 -8.208 5.436 1.00 44.28 101 LEU A C 1
ATOM 827 O O . LEU A 1 101 ? -29.513 -7.952 6.577 1.00 44.28 101 LEU A O 1
ATOM 831 N N . SER A 1 102 ? -29.632 -7.524 4.389 1.00 51.44 102 SER A N 1
ATOM 832 C CA . SER A 1 102 ? -30.765 -6.582 4.532 1.00 51.44 102 SER A CA 1
ATOM 833 C C . SER A 1 102 ? -32.120 -7.302 4.604 1.00 51.44 102 SER A C 1
ATOM 835 O O . SER A 1 102 ? -33.097 -6.770 5.130 1.00 51.44 102 SER A O 1
ATOM 837 N N . VAL A 1 103 ? -32.183 -8.537 4.092 1.00 54.69 103 VAL A N 1
ATOM 838 C CA . VAL A 1 103 ? -33.349 -9.425 4.166 1.00 54.69 103 VAL A CA 1
ATOM 839 C C . VAL A 1 103 ? -32.878 -10.800 4.625 1.00 54.69 103 VAL A C 1
ATOM 841 O O . VAL A 1 103 ? -32.150 -11.485 3.896 1.00 54.69 103 VAL A O 1
ATOM 844 N N . ASN A 1 104 ? -33.296 -11.198 5.830 1.00 55.06 104 ASN A N 1
ATOM 845 C CA . ASN A 1 104 ? -32.840 -12.431 6.474 1.00 55.06 104 ASN A CA 1
ATOM 846 C C . ASN A 1 104 ? -33.201 -13.679 5.655 1.00 55.06 104 ASN A C 1
ATOM 848 O O . ASN A 1 104 ? -32.340 -14.543 5.513 1.00 55.06 104 ASN A O 1
ATOM 852 N N . GLU A 1 105 ? -34.359 -13.717 4.978 1.00 71.38 105 GLU A N 1
ATOM 853 C CA . GLU A 1 105 ? -34.738 -14.798 4.050 1.00 71.38 105 GLU A CA 1
ATOM 854 C C . GLU A 1 105 ? -35.652 -14.283 2.916 1.00 71.38 105 GLU A C 1
ATOM 856 O O . GLU A 1 105 ? -36.601 -13.533 3.150 1.00 71.38 105 GLU A O 1
ATOM 861 N N . LEU A 1 106 ? -35.348 -14.652 1.665 1.00 83.00 106 LEU A N 1
ATOM 862 C CA . LEU A 1 106 ? -36.205 -14.364 0.508 1.00 83.00 106 LEU A CA 1
ATOM 863 C C . LEU A 1 106 ? -37.223 -15.498 0.339 1.00 83.00 106 LEU A C 1
ATOM 865 O O . LEU A 1 106 ? -36.840 -16.656 0.191 1.00 83.00 106 LEU A O 1
ATOM 869 N N . GLU A 1 107 ? -38.510 -15.164 0.299 1.00 89.06 107 GLU A N 1
ATOM 870 C CA . GLU A 1 107 ? -39.594 -16.135 0.140 1.00 89.06 107 GLU A CA 1
ATOM 871 C C . GLU A 1 107 ? -39.989 -16.279 -1.332 1.00 89.06 107 GLU A C 1
ATOM 873 O O . GLU A 1 107 ? -40.239 -15.294 -2.038 1.00 89.06 107 GLU A O 1
ATOM 878 N N . VAL A 1 108 ? -40.070 -17.522 -1.810 1.00 91.81 108 VAL A N 1
ATOM 879 C CA . VAL A 1 108 ? -40.515 -17.819 -3.177 1.00 91.81 108 VAL A CA 1
ATOM 880 C C . VAL A 1 108 ? -41.959 -17.348 -3.360 1.00 91.81 108 VAL A C 1
ATOM 882 O O . VAL A 1 108 ? -42.827 -17.624 -2.540 1.00 91.81 108 VAL A O 1
ATOM 885 N N . GLY A 1 109 ? -42.221 -16.634 -4.453 1.00 90.88 109 GLY A N 1
ATOM 886 C CA . GLY A 1 109 ? -43.535 -16.078 -4.772 1.00 90.88 109 GLY A CA 1
ATOM 887 C C . GLY A 1 109 ? -43.782 -14.670 -4.225 1.00 90.88 109 GLY A C 1
ATOM 888 O O . GLY A 1 109 ? -44.734 -14.016 -4.654 1.00 90.88 109 GLY A O 1
ATOM 889 N N . ARG A 1 110 ? -42.924 -14.152 -3.332 1.00 93.38 110 ARG A N 1
ATOM 890 C CA . ARG A 1 110 ? -43.018 -12.760 -2.870 1.00 93.38 110 ARG A CA 1
ATOM 891 C C . ARG A 1 110 ? -42.402 -11.777 -3.857 1.00 93.38 110 ARG A C 1
ATOM 893 O O . ARG A 1 110 ? -41.418 -12.059 -4.542 1.00 93.38 110 ARG A O 1
ATOM 900 N N . LYS A 1 111 ? -42.983 -10.579 -3.901 1.00 94.75 111 LYS A N 1
ATOM 901 C CA . LYS A 1 111 ? -42.475 -9.435 -4.660 1.00 94.75 111 LYS A CA 1
ATOM 902 C C . LYS A 1 111 ? -41.459 -8.657 -3.841 1.00 94.75 111 LYS A C 1
ATOM 904 O O . LYS A 1 111 ? -41.716 -8.325 -2.684 1.00 94.75 111 LYS A O 1
ATOM 909 N N . TYR A 1 112 ? -40.369 -8.293 -4.499 1.00 93.00 112 TYR A N 1
ATOM 910 C CA . TYR A 1 112 ? -39.297 -7.462 -3.971 1.00 93.00 112 TYR A CA 1
ATOM 911 C C . TYR A 1 112 ? -38.922 -6.381 -4.983 1.00 93.00 112 TYR A C 1
ATOM 913 O O . TYR A 1 112 ? -39.189 -6.508 -6.180 1.00 93.00 112 TYR A O 1
ATOM 921 N N . GLN A 1 113 ? -38.293 -5.313 -4.502 1.00 91.25 113 GLN A N 1
ATOM 922 C CA . GLN A 1 113 ? -37.697 -4.288 -5.348 1.00 91.25 113 GLN A CA 1
ATOM 923 C C . GLN A 1 113 ? -36.194 -4.517 -5.490 1.00 91.25 113 GLN A C 1
ATOM 925 O O . GLN A 1 113 ? -35.489 -4.635 -4.492 1.00 91.25 113 GLN A O 1
ATOM 930 N N . VAL A 1 114 ? -35.716 -4.510 -6.733 1.00 89.00 114 VAL A N 1
ATOM 931 C CA . VAL A 1 114 ? -34.299 -4.580 -7.118 1.00 89.00 114 VAL A CA 1
ATOM 932 C C . VAL A 1 114 ? -34.065 -3.560 -8.232 1.00 89.00 114 VAL A C 1
ATOM 934 O O . VAL A 1 114 ? -34.841 -3.499 -9.185 1.00 89.00 114 VAL A O 1
ATOM 937 N N . TYR A 1 115 ? -33.044 -2.704 -8.109 1.00 88.25 115 TYR A N 1
ATOM 938 C CA . TYR A 1 115 ? -32.799 -1.577 -9.031 1.00 88.25 115 TYR A CA 1
ATOM 939 C C . TYR A 1 115 ? -34.064 -0.767 -9.344 1.00 88.25 115 TYR A C 1
ATOM 941 O O . TYR A 1 115 ? -34.426 -0.557 -10.498 1.00 88.25 115 TYR A O 1
ATOM 949 N N . SER A 1 116 ? -34.796 -0.352 -8.312 1.00 88.19 116 SER A N 1
ATOM 950 C CA . SER A 1 116 ? -36.070 0.371 -8.450 1.00 88.19 116 SER A CA 1
ATOM 951 C C . SER A 1 116 ? -37.192 -0.364 -9.209 1.00 88.19 116 SER A C 1
ATOM 953 O O . SER A 1 116 ? -38.252 0.219 -9.420 1.00 88.19 116 SER A O 1
ATOM 955 N N . SER A 1 117 ? -37.005 -1.633 -9.575 1.00 92.12 117 SER A N 1
ATOM 956 C CA . SER A 1 117 ? -37.968 -2.454 -10.313 1.00 92.12 117 SER A CA 1
ATOM 957 C C . SER A 1 117 ? -38.510 -3.575 -9.441 1.00 92.12 117 SER A C 1
ATOM 959 O O . SER A 1 117 ? -37.792 -4.133 -8.621 1.00 92.12 117 SER A O 1
ATOM 961 N N . ILE A 1 118 ? -39.782 -3.904 -9.614 1.00 94.69 118 ILE A N 1
ATOM 962 C CA . ILE A 1 118 ? -40.490 -4.913 -8.836 1.00 94.69 118 ILE A CA 1
ATOM 963 C C . ILE A 1 118 ? -40.477 -6.226 -9.603 1.00 94.69 118 ILE A C 1
ATOM 965 O O . ILE A 1 118 ? -40.995 -6.303 -10.722 1.00 94.69 118 ILE A O 1
ATOM 969 N N . GLY A 1 119 ? -39.907 -7.243 -8.969 1.00 94.25 119 GLY A N 1
ATOM 970 C CA . GLY A 1 119 ? -39.869 -8.618 -9.445 1.00 94.25 119 GLY A CA 1
ATOM 971 C C . GLY A 1 119 ? -40.378 -9.574 -8.374 1.00 94.25 119 GLY A C 1
ATOM 972 O O . GLY A 1 119 ? -40.332 -9.277 -7.184 1.00 94.25 119 GLY A O 1
ATOM 973 N N . GLU A 1 120 ? -40.870 -10.728 -8.798 1.00 95.81 120 GLU A N 1
ATOM 974 C CA . GLU A 1 120 ? -41.265 -11.827 -7.922 1.00 95.81 120 GLU A CA 1
ATOM 97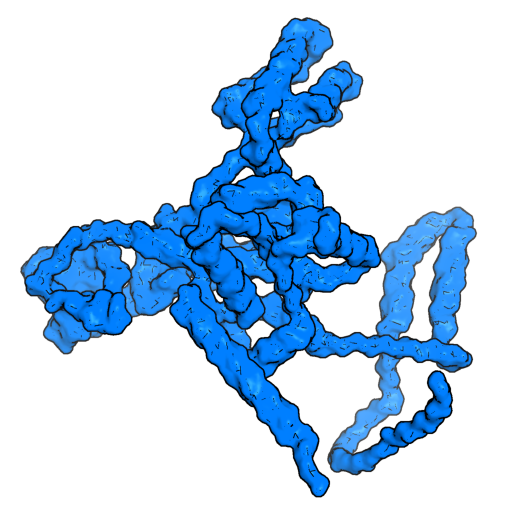5 C C . GLU A 1 120 ? -40.095 -12.801 -7.773 1.00 95.81 120 GLU A C 1
ATOM 977 O O . GLU A 1 120 ? -39.560 -13.272 -8.778 1.00 95.81 120 GLU A O 1
ATOM 982 N N . PHE A 1 121 ? -39.685 -13.109 -6.547 1.00 94.69 121 PHE A N 1
ATOM 983 C CA . PHE A 1 121 ? -38.598 -14.052 -6.308 1.00 94.69 121 PHE A CA 1
ATOM 984 C C . PHE A 1 121 ? -39.043 -15.480 -6.642 1.00 94.69 121 PHE A C 1
ATOM 986 O O . PHE A 1 121 ? -40.079 -15.954 -6.178 1.00 94.69 121 PHE A O 1
ATOM 993 N N . ARG A 1 122 ? -38.263 -16.177 -7.470 1.00 93.81 122 ARG A N 1
ATOM 994 C CA . ARG A 1 122 ? -38.549 -17.539 -7.949 1.00 93.81 122 ARG A CA 1
ATOM 995 C C . ARG A 1 122 ? -37.640 -18.600 -7.334 1.00 93.81 122 ARG A C 1
ATOM 997 O O . ARG A 1 122 ? -37.844 -19.777 -7.609 1.00 93.81 122 ARG A O 1
ATOM 1004 N N . GLY A 1 123 ? -36.680 -18.200 -6.504 1.00 89.94 123 GLY A N 1
ATOM 1005 C CA . GLY A 1 123 ? -35.770 -19.104 -5.808 1.00 89.94 123 GLY A CA 1
ATOM 1006 C C . GLY A 1 123 ? -34.305 -18.894 -6.181 1.00 89.94 123 GLY A C 1
ATOM 1007 O O . GLY A 1 123 ? -33.939 -17.949 -6.885 1.00 89.94 123 GLY A O 1
ATOM 1008 N N . ILE A 1 124 ? -33.469 -19.798 -5.677 1.00 88.56 124 ILE A N 1
ATOM 1009 C CA . ILE A 1 124 ? -32.018 -19.792 -5.862 1.00 88.56 124 ILE A CA 1
ATOM 1010 C C . ILE A 1 124 ? -31.647 -20.892 -6.858 1.00 88.56 124 ILE A C 1
ATOM 1012 O O . ILE A 1 124 ? -32.071 -22.037 -6.716 1.00 88.56 124 ILE A O 1
ATOM 1016 N N . ILE A 1 125 ? -30.848 -20.542 -7.861 1.00 88.62 125 ILE A N 1
ATOM 1017 C CA . ILE A 1 125 ? -30.232 -21.478 -8.801 1.00 88.62 125 ILE A CA 1
ATOM 1018 C C . ILE A 1 125 ? -28.802 -21.725 -8.319 1.00 88.62 125 ILE A C 1
ATOM 1020 O O . ILE A 1 125 ? -28.079 -20.768 -8.050 1.00 88.62 125 ILE A O 1
ATOM 1024 N N . LYS A 1 126 ? -28.387 -22.991 -8.229 1.00 81.12 126 LYS A N 1
ATOM 1025 C CA . LYS A 1 126 ? -26.986 -23.359 -7.991 1.00 81.12 126 LYS A CA 1
ATOM 1026 C C . LYS A 1 126 ? -26.328 -23.695 -9.324 1.00 81.12 126 LYS A C 1
ATOM 1028 O O . LYS A 1 126 ? -26.774 -24.613 -10.006 1.00 81.12 126 LYS A O 1
ATOM 1033 N N . ASP A 1 127 ? -25.293 -22.950 -9.689 1.00 70.94 127 ASP A N 1
ATOM 1034 C CA . ASP A 1 127 ? -24.538 -23.140 -10.929 1.00 70.94 127 ASP A CA 1
ATOM 1035 C C . ASP A 1 127 ? -23.041 -23.081 -10.613 1.00 70.94 127 ASP A C 1
ATOM 1037 O O . ASP A 1 127 ? -22.567 -22.067 -10.114 1.00 70.94 127 ASP A O 1
ATOM 1041 N N . LYS A 1 128 ? -22.310 -24.178 -10.859 1.00 57.72 128 LYS A N 1
ATOM 1042 C CA . LYS A 1 128 ? -20.843 -24.276 -10.695 1.00 57.72 128 LYS A CA 1
ATOM 1043 C C . LYS A 1 128 ? -20.294 -23.631 -9.405 1.00 57.72 128 LYS A C 1
ATOM 1045 O O . LYS A 1 128 ? -19.329 -22.880 -9.455 1.00 57.72 128 LYS A O 1
ATOM 1050 N N . ASN A 1 129 ? -20.894 -23.955 -8.257 1.00 59.50 129 ASN A N 1
ATOM 1051 C CA . ASN A 1 129 ? -20.557 -23.438 -6.916 1.00 59.50 129 ASN A CA 1
ATOM 1052 C C . ASN A 1 129 ? -20.962 -21.983 -6.613 1.00 59.50 129 ASN A C 1
ATOM 1054 O O . ASN A 1 129 ? -20.673 -21.503 -5.521 1.00 59.50 129 ASN A O 1
ATOM 1058 N N . GLU A 1 130 ? -21.696 -21.306 -7.497 1.00 67.19 130 GLU A N 1
ATOM 1059 C CA . GLU A 1 130 ? -22.298 -20.001 -7.216 1.00 67.19 130 GLU A CA 1
ATOM 1060 C C . GLU A 1 130 ? -23.816 -20.107 -7.012 1.00 67.19 130 GLU A C 1
ATOM 1062 O O . GLU A 1 130 ? -24.535 -20.782 -7.758 1.00 67.19 130 GLU A O 1
ATOM 1067 N N . GLU A 1 131 ? -24.321 -19.395 -6.004 1.00 78.38 131 GLU A N 1
ATOM 1068 C CA . GLU A 1 131 ? -25.752 -19.176 -5.806 1.00 78.38 131 GLU A CA 1
ATOM 1069 C C . GLU A 1 131 ? -26.204 -17.953 -6.608 1.00 78.38 131 GLU A C 1
ATOM 1071 O O . GLU A 1 131 ? -25.658 -16.855 -6.478 1.00 78.38 131 GLU A O 1
ATOM 1076 N N . LYS A 1 132 ? -27.234 -18.136 -7.432 1.00 87.00 132 LYS A N 1
ATOM 1077 C CA . LYS A 1 132 ? -27.832 -17.078 -8.247 1.00 87.00 132 LYS A CA 1
ATOM 1078 C C . LYS A 1 132 ? -29.296 -16.895 -7.883 1.00 87.00 132 LYS A C 1
ATOM 1080 O O . LYS A 1 132 ? -30.024 -17.866 -7.697 1.00 87.00 132 LYS A O 1
ATOM 1085 N N . PHE A 1 133 ? -29.756 -15.655 -7.802 1.00 88.56 133 PHE A N 1
ATOM 1086 C CA . PHE A 1 133 ? -31.144 -15.339 -7.480 1.00 88.56 133 PHE A CA 1
ATOM 1087 C C . PHE A 1 133 ? -31.976 -15.190 -8.742 1.00 88.56 133 PHE A C 1
ATOM 1089 O O . PHE A 1 133 ? -31.639 -14.405 -9.629 1.00 88.56 133 PHE A O 1
ATOM 1096 N N . LYS A 1 134 ? -33.090 -15.921 -8.803 1.00 93.06 134 LYS A N 1
ATOM 1097 C CA . LYS A 1 134 ? -34.027 -15.876 -9.920 1.00 93.06 134 LYS A CA 1
ATOM 1098 C C . LYS A 1 134 ? -35.206 -14.971 -9.580 1.00 93.06 134 LYS A C 1
ATOM 1100 O O . LYS A 1 134 ? -35.897 -15.193 -8.588 1.00 93.06 134 LYS A O 1
ATOM 1105 N N . PHE A 1 135 ? -35.482 -13.997 -10.438 1.00 94.75 135 PHE A N 1
ATOM 1106 C CA . PHE A 1 135 ? -36.645 -13.120 -10.339 1.00 94.75 135 PHE A CA 1
ATOM 1107 C C . PHE A 1 135 ? -37.483 -13.185 -11.609 1.00 94.75 135 PHE A C 1
ATOM 1109 O O . PHE A 1 135 ? -36.963 -13.085 -12.717 1.00 94.75 135 PHE A O 1
ATOM 1116 N N . LYS A 1 136 ? -38.800 -13.290 -11.452 1.00 95.44 136 LYS A N 1
ATOM 1117 C CA . LYS A 1 136 ? -39.756 -13.073 -12.533 1.00 95.44 136 LYS A CA 1
ATOM 1118 C C . LYS A 1 136 ? -40.140 -11.601 -12.582 1.00 95.44 136 LYS A C 1
ATOM 1120 O O . LYS A 1 136 ? -40.542 -11.014 -11.579 1.00 95.44 136 LYS A O 1
ATOM 1125 N N . ILE A 1 137 ? -40.078 -11.029 -13.770 1.00 94.25 137 ILE A N 1
ATOM 1126 C CA . ILE A 1 137 ? -40.665 -9.730 -14.103 1.00 94.25 137 ILE A CA 1
ATOM 1127 C C . ILE A 1 137 ? -41.832 -9.957 -15.070 1.00 94.25 137 ILE A C 1
ATOM 1129 O O . ILE A 1 137 ? -42.146 -11.096 -15.410 1.00 94.25 137 ILE A O 1
ATOM 1133 N N . LYS A 1 138 ? -42.551 -8.902 -15.463 1.00 93.12 138 LYS A N 1
ATOM 1134 C CA . LYS A 1 138 ? -43.842 -9.047 -16.159 1.00 93.12 138 LYS A CA 1
ATOM 1135 C C . LYS A 1 138 ? -43.766 -9.908 -17.429 1.00 93.12 138 LYS A C 1
ATOM 1137 O O . LYS A 1 138 ? -44.688 -10.669 -17.699 1.00 93.12 138 LYS A O 1
ATOM 1142 N N . ASP A 1 139 ? -42.689 -9.759 -18.184 1.00 92.88 139 ASP A N 1
ATOM 1143 C CA . ASP A 1 139 ? -42.485 -10.266 -19.543 1.00 92.88 139 ASP A CA 1
ATOM 1144 C C . ASP A 1 139 ? -41.186 -11.078 -19.704 1.00 92.88 139 ASP A C 1
ATOM 1146 O O . ASP A 1 139 ? -40.833 -11.446 -20.820 1.00 92.88 139 ASP A O 1
ATOM 1150 N N . SER A 1 140 ? -40.457 -11.356 -18.616 1.00 93.44 140 SER A N 1
ATOM 1151 C CA . SER A 1 140 ? -39.181 -12.082 -18.664 1.00 93.44 140 SER A CA 1
ATOM 1152 C C . SER A 1 140 ? -38.783 -12.651 -17.293 1.00 93.44 140 SER A C 1
ATOM 1154 O O . SER A 1 140 ? -39.460 -12.449 -16.280 1.00 93.44 140 SER A O 1
ATOM 1156 N N . GLU A 1 141 ? -37.652 -13.346 -17.253 1.00 92.75 141 GLU A N 1
ATOM 1157 C CA . GLU A 1 141 ? -36.973 -13.777 -16.037 1.00 92.75 141 GLU A CA 1
ATOM 1158 C C . GLU A 1 141 ? -35.560 -13.189 -16.003 1.00 92.75 141 GLU A C 1
ATOM 1160 O O . GLU A 1 141 ? -34.885 -13.076 -17.025 1.00 92.75 141 GLU A O 1
ATOM 1165 N N . ILE A 1 142 ? -35.113 -12.798 -14.814 1.00 91.75 142 ILE A N 1
ATOM 1166 C CA . ILE A 1 142 ? -33.790 -12.226 -14.584 1.00 91.75 142 ILE A CA 1
ATOM 1167 C C . ILE A 1 142 ? -33.073 -13.081 -13.552 1.00 91.75 142 ILE A C 1
ATOM 1169 O O . ILE A 1 142 ? -33.657 -13.499 -12.551 1.00 91.75 142 ILE A O 1
ATOM 1173 N N . ILE A 1 143 ? -31.792 -13.315 -13.803 1.00 89.69 143 ILE A N 1
ATOM 1174 C CA . ILE A 1 143 ? -30.898 -14.031 -12.907 1.00 89.69 143 ILE A CA 1
ATOM 1175 C C . ILE A 1 143 ? -29.832 -13.046 -12.439 1.00 89.69 143 ILE A C 1
ATOM 1177 O O . ILE A 1 143 ? -29.234 -12.346 -13.258 1.00 89.69 143 ILE A O 1
ATOM 1181 N N . PHE A 1 144 ? -29.602 -13.003 -11.133 1.00 85.38 144 PHE A N 1
ATOM 1182 C CA . PHE A 1 144 ? -28.574 -12.174 -10.517 1.00 85.38 144 PHE A CA 1
ATOM 1183 C C . PHE A 1 144 ? -27.581 -13.019 -9.735 1.00 85.38 144 PHE A C 1
ATOM 1185 O O . PHE A 1 144 ? -27.922 -14.103 -9.261 1.00 85.38 144 PHE A O 1
ATOM 1192 N N . LYS A 1 145 ? -26.377 -12.485 -9.538 1.00 82.31 145 LYS A N 1
ATOM 1193 C CA . LYS A 1 145 ? -25.447 -12.996 -8.529 1.00 82.31 145 LYS A CA 1
ATOM 1194 C C . LYS A 1 145 ? -25.995 -12.768 -7.120 1.00 82.31 145 LYS A C 1
ATOM 1196 O O . LYS A 1 145 ? -26.772 -11.842 -6.903 1.00 82.31 145 LYS A O 1
ATOM 1201 N N . LYS A 1 146 ? -25.566 -13.578 -6.153 1.00 78.19 146 LYS A N 1
ATOM 1202 C CA . LYS A 1 146 ? -25.939 -13.417 -4.739 1.00 78.19 146 LYS A CA 1
ATOM 1203 C C . LYS A 1 146 ? -25.619 -12.024 -4.177 1.00 78.19 146 LYS A C 1
ATOM 1205 O O . LYS A 1 146 ? -26.394 -11.541 -3.357 1.00 78.19 146 LYS A O 1
ATOM 1210 N N . SER A 1 147 ? -24.575 -11.355 -4.671 1.00 75.19 147 SER A N 1
ATOM 1211 C CA . SER A 1 147 ? -24.142 -10.036 -4.185 1.00 75.19 147 SER A CA 1
ATOM 1212 C C . SER A 1 147 ? -25.200 -8.934 -4.311 1.00 75.19 147 SER A C 1
ATOM 1214 O O . SER A 1 147 ? -25.209 -7.978 -3.537 1.00 75.19 147 SER A O 1
ATOM 1216 N N . ILE A 1 148 ? -26.208 -9.089 -5.185 1.00 81.31 148 ILE A N 1
ATOM 1217 C CA . ILE A 1 148 ? -27.331 -8.136 -5.236 1.00 81.31 148 ILE A CA 1
ATOM 1218 C C . ILE A 1 148 ? -28.203 -8.151 -3.973 1.00 81.31 148 ILE A C 1
ATOM 1220 O O . ILE A 1 148 ? -29.107 -7.326 -3.860 1.00 81.31 148 ILE A O 1
ATOM 1224 N N . ARG A 1 149 ? -27.998 -9.095 -3.042 1.00 77.56 149 ARG A N 1
ATOM 1225 C CA . ARG A 1 149 ? -28.820 -9.242 -1.834 1.00 77.56 149 ARG A CA 1
ATOM 1226 C C . ARG A 1 149 ? -28.902 -7.949 -1.030 1.00 77.56 149 ARG A C 1
ATOM 1228 O O . ARG A 1 149 ? -29.982 -7.608 -0.555 1.00 77.56 149 ARG A O 1
ATOM 1235 N N . SER A 1 150 ? -27.793 -7.219 -0.950 1.00 74.94 150 SER A N 1
ATOM 1236 C CA . SER A 1 150 ? -27.660 -5.941 -0.242 1.00 74.94 150 SER A CA 1
ATOM 1237 C C . SER A 1 150 ? -28.679 -4.883 -0.693 1.00 74.94 150 SER A C 1
ATOM 1239 O O . SER A 1 150 ? -29.158 -4.092 0.119 1.00 74.94 150 SER A O 1
ATOM 1241 N N . ILE A 1 151 ? -29.085 -4.899 -1.966 1.00 79.94 151 ILE A N 1
ATOM 1242 C CA . ILE A 1 151 ? -29.974 -3.890 -2.561 1.00 79.94 151 ILE A CA 1
ATOM 1243 C C . ILE A 1 151 ? -31.433 -4.345 -2.702 1.00 79.94 151 ILE A C 1
ATOM 1245 O O . ILE A 1 151 ? -32.265 -3.577 -3.202 1.00 79.94 151 ILE A O 1
ATOM 1249 N N . ILE A 1 152 ? -31.759 -5.576 -2.294 1.00 86.12 152 ILE A N 1
ATOM 1250 C CA . ILE A 1 152 ? -33.131 -6.088 -2.331 1.00 86.12 152 ILE A CA 1
ATOM 1251 C C . ILE A 1 152 ? -33.940 -5.417 -1.222 1.00 86.12 152 ILE A C 1
ATOM 1253 O O . ILE A 1 152 ? -33.532 -5.388 -0.065 1.00 86.12 152 ILE A O 1
ATOM 1257 N N . LYS A 1 153 ? -35.117 -4.892 -1.570 1.00 86.56 153 LYS A N 1
ATOM 1258 C CA . LYS A 1 153 ? -36.030 -4.250 -0.616 1.00 86.56 153 LYS A CA 1
ATOM 1259 C C . LYS A 1 153 ? -37.397 -4.917 -0.618 1.00 86.56 153 LYS A C 1
ATOM 1261 O O . LYS A 1 153 ? -37.917 -5.295 -1.672 1.00 86.56 153 LYS A O 1
ATOM 1266 N N . ASN A 1 154 ? -38.008 -5.004 0.560 1.00 86.75 154 ASN A N 1
ATOM 1267 C CA . ASN A 1 154 ? -39.408 -5.394 0.692 1.00 86.75 154 ASN A CA 1
ATOM 1268 C C . ASN A 1 154 ? -40.318 -4.367 0.006 1.00 86.75 154 ASN A C 1
ATOM 1270 O O . ASN A 1 154 ? -40.067 -3.162 0.042 1.00 86.75 154 ASN A O 1
ATOM 1274 N N . VAL A 1 155 ? -41.400 -4.846 -0.605 1.00 90.56 155 VAL A N 1
ATOM 1275 C CA . VAL A 1 155 ? -42.444 -3.994 -1.181 1.00 90.56 155 VAL A CA 1
ATOM 1276 C C . VAL A 1 155 ? -43.830 -4.499 -0.822 1.00 90.56 155 VAL A C 1
ATOM 1278 O O . VAL A 1 155 ? -44.029 -5.672 -0.506 1.00 90.56 155 VAL A O 1
ATOM 1281 N N . ASN A 1 156 ? -44.813 -3.606 -0.934 1.00 89.44 156 ASN A N 1
ATOM 1282 C CA . ASN A 1 156 ? -46.211 -3.996 -0.870 1.00 89.44 156 ASN A CA 1
ATOM 1283 C C . ASN A 1 156 ? -46.537 -4.991 -2.003 1.00 89.44 156 ASN A C 1
ATOM 1285 O O . ASN A 1 156 ? -46.287 -4.716 -3.181 1.00 89.44 156 ASN A O 1
ATOM 1289 N N . GLN A 1 157 ? -47.118 -6.133 -1.635 1.00 92.62 157 GLN A N 1
ATOM 1290 C CA . GLN A 1 157 ? -47.438 -7.233 -2.546 1.00 92.62 157 GLN A CA 1
ATOM 1291 C C . GLN A 1 157 ? -48.535 -6.875 -3.566 1.00 92.62 157 GLN A C 1
ATOM 1293 O O . GLN A 1 157 ? -48.651 -7.539 -4.598 1.00 92.62 157 GLN A O 1
ATOM 1298 N N . SER A 1 158 ? -49.288 -5.791 -3.349 1.00 91.69 158 SER A N 1
ATOM 1299 C CA . SER A 1 158 ? -50.271 -5.272 -4.312 1.00 91.69 158 SER A CA 1
ATOM 1300 C C . SER A 1 158 ? -49.641 -4.629 -5.556 1.00 91.69 158 SER A C 1
ATOM 1302 O O . SER A 1 158 ? -50.305 -4.504 -6.586 1.00 91.69 158 SER A O 1
ATOM 1304 N N . ARG A 1 159 ? -48.356 -4.243 -5.514 1.00 92.00 159 ARG A N 1
ATOM 1305 C CA . ARG A 1 159 ? -47.697 -3.570 -6.645 1.00 92.00 159 ARG A CA 1
ATOM 1306 C C . ARG A 1 159 ? -47.550 -4.507 -7.850 1.00 92.00 159 ARG A C 1
ATOM 1308 O O . ARG A 1 159 ? -47.313 -5.708 -7.705 1.00 92.00 159 ARG A O 1
ATOM 1315 N N . GLN A 1 160 ? -47.680 -3.961 -9.057 1.00 92.50 160 GLN A N 1
ATOM 1316 C CA . GLN A 1 160 ? -47.506 -4.726 -10.296 1.00 92.50 160 GLN A CA 1
ATOM 1317 C C . GLN A 1 160 ? -46.026 -4.987 -10.597 1.00 92.50 160 GLN A C 1
ATOM 1319 O O . GLN A 1 160 ? -45.170 -4.168 -10.271 1.00 92.50 160 GLN A O 1
ATOM 1324 N N . LEU A 1 161 ? -45.737 -6.114 -11.256 1.00 94.69 161 LEU A N 1
ATOM 1325 C CA . LEU A 1 161 ? -44.396 -6.404 -11.764 1.00 94.69 161 LEU A CA 1
ATOM 1326 C C . LEU A 1 161 ? -44.025 -5.410 -12.870 1.00 94.69 161 LEU A C 1
ATOM 1328 O O . LEU A 1 161 ? -44.846 -5.095 -13.738 1.00 94.69 161 LEU A O 1
ATOM 1332 N N . ASN A 1 162 ? -42.779 -4.942 -12.861 1.00 96.12 162 ASN A N 1
ATOM 1333 C CA . ASN A 1 162 ? -42.267 -4.076 -13.919 1.00 96.12 162 ASN A CA 1
ATOM 1334 C C . ASN A 1 162 ? -41.962 -4.879 -15.199 1.00 96.12 162 ASN A C 1
ATOM 1336 O O . ASN A 1 162 ? -41.750 -6.090 -15.148 1.00 96.12 162 ASN A O 1
ATOM 1340 N N . LYS A 1 163 ? -41.939 -4.195 -16.352 1.00 95.12 163 LYS A N 1
ATOM 1341 C CA . LYS A 1 163 ? -41.452 -4.753 -17.629 1.00 95.12 163 LYS A CA 1
ATOM 1342 C C . LYS A 1 163 ? -39.922 -4.833 -17.651 1.00 95.12 163 LYS A C 1
ATOM 1344 O O . LYS A 1 163 ? -39.261 -4.018 -17.000 1.00 95.12 163 LYS A O 1
ATOM 1349 N N . TYR A 1 164 ? -39.375 -5.724 -18.477 1.00 92.81 164 TYR A N 1
ATOM 1350 C CA . TYR A 1 164 ? -37.936 -5.883 -18.707 1.00 92.81 164 TYR A CA 1
ATOM 1351 C C . TYR A 1 164 ? -37.257 -4.569 -19.083 1.00 92.81 164 TYR A C 1
ATOM 1353 O O . TYR A 1 164 ? -36.206 -4.236 -18.545 1.00 92.81 164 TYR A O 1
ATOM 1361 N N . GLU A 1 165 ? -37.887 -3.774 -19.945 1.00 93.12 165 GLU A N 1
ATOM 1362 C CA . GLU A 1 165 ? -37.333 -2.495 -20.385 1.00 93.12 165 GLU A CA 1
ATOM 1363 C C . GLU A 1 165 ? -37.114 -1.510 -19.224 1.00 93.12 165 GLU A C 1
ATOM 1365 O O . GLU A 1 165 ? -36.075 -0.851 -19.153 1.00 93.12 165 GLU A O 1
ATOM 1370 N N . HIS A 1 166 ? -38.061 -1.436 -18.281 1.00 92.69 166 HIS A N 1
ATOM 1371 C CA . HIS A 1 166 ? -37.914 -0.597 -17.090 1.00 92.69 166 HIS A CA 1
ATOM 1372 C C . HIS A 1 166 ? -36.749 -1.092 -16.236 1.00 92.69 166 HIS A C 1
ATOM 1374 O O . HIS A 1 166 ? -35.878 -0.306 -15.870 1.00 92.69 166 HIS A O 1
ATOM 1380 N N . PHE A 1 167 ? -36.697 -2.401 -15.982 1.00 91.88 167 PHE A N 1
ATOM 1381 C CA . PHE A 1 167 ? -35.596 -3.021 -15.256 1.00 91.88 167 PHE A CA 1
ATOM 1382 C C . PHE A 1 167 ? -34.237 -2.727 -15.900 1.00 91.88 167 PHE A C 1
ATOM 1384 O O . PHE A 1 167 ? -33.320 -2.276 -15.216 1.00 91.88 167 PHE A O 1
ATOM 1391 N N . TYR A 1 168 ? -34.114 -2.917 -17.213 1.00 90.00 168 TYR A N 1
ATOM 1392 C CA . TYR A 1 168 ? -32.877 -2.682 -17.949 1.00 90.00 168 TYR A CA 1
ATOM 1393 C C . TYR A 1 168 ? -32.420 -1.221 -17.840 1.00 90.00 168 TYR A C 1
ATOM 1395 O O . TYR A 1 168 ? -31.259 -0.956 -17.519 1.00 90.00 168 TYR A O 1
ATOM 1403 N N . ARG A 1 169 ? -33.337 -0.260 -18.026 1.00 91.25 169 ARG A N 1
ATOM 1404 C CA . ARG A 1 169 ? -33.047 1.176 -17.872 1.00 91.25 169 ARG A CA 1
ATOM 1405 C C . ARG A 1 169 ? -32.627 1.518 -16.442 1.00 91.25 169 ARG A C 1
ATOM 1407 O O . ARG A 1 169 ? -31.645 2.234 -16.254 1.00 91.25 169 ARG A O 1
ATOM 1414 N N . SER A 1 170 ? -33.326 0.992 -15.436 1.00 89.25 170 SER A N 1
ATOM 1415 C CA . SER A 1 170 ? -32.991 1.245 -14.033 1.00 89.25 170 SER A CA 1
ATOM 1416 C C . SER A 1 170 ? -31.663 0.606 -13.623 1.00 89.25 170 SER A C 1
ATOM 1418 O O . SER A 1 170 ? -30.880 1.261 -12.941 1.00 89.25 170 SER A O 1
ATOM 1420 N N . ARG A 1 171 ? -31.355 -0.615 -14.085 1.00 88.31 171 ARG A N 1
ATOM 1421 C CA . ARG A 1 171 ? -30.050 -1.265 -13.871 1.00 88.31 171 ARG A CA 1
ATOM 1422 C C . ARG A 1 171 ? -28.926 -0.486 -14.549 1.00 88.31 171 ARG A C 1
ATOM 1424 O O . ARG A 1 171 ? -27.886 -0.271 -13.937 1.00 88.31 171 ARG A O 1
ATOM 1431 N N . LYS A 1 172 ? -29.133 -0.010 -15.783 1.00 87.50 172 LYS A N 1
ATOM 1432 C CA . LYS A 1 172 ? -28.156 0.832 -16.493 1.00 87.50 172 LYS A CA 1
ATOM 1433 C C . LYS A 1 172 ? -27.880 2.132 -15.732 1.00 87.50 172 LYS A C 1
ATOM 1435 O O . LYS A 1 172 ? -26.720 2.472 -15.531 1.00 87.50 172 LYS A O 1
ATOM 1440 N N . LYS A 1 173 ? -28.927 2.812 -15.251 1.00 87.00 173 LYS A N 1
ATOM 1441 C CA . LYS A 1 173 ? -28.795 4.024 -14.426 1.00 87.00 173 LYS A CA 1
ATOM 1442 C C . LYS A 1 173 ? -28.072 3.740 -13.105 1.00 87.00 173 LYS A C 1
ATOM 1444 O O . LYS A 1 173 ? -27.194 4.503 -12.720 1.00 87.00 173 LYS A O 1
ATOM 1449 N N . ALA A 1 174 ? -28.397 2.626 -12.446 1.00 85.75 174 ALA A N 1
ATOM 1450 C CA . ALA A 1 174 ? -27.704 2.199 -11.234 1.00 85.75 174 ALA A CA 1
ATOM 1451 C C . ALA A 1 174 ? -26.209 1.965 -11.493 1.00 85.75 174 ALA A C 1
ATOM 1453 O O . ALA A 1 174 ? -25.391 2.469 -10.740 1.00 85.75 174 ALA A O 1
ATOM 1454 N N . ARG A 1 175 ? -25.840 1.305 -12.604 1.00 83.81 175 ARG A N 1
ATOM 1455 C CA . ARG A 1 175 ? -24.432 1.096 -12.992 1.00 83.81 175 ARG A CA 1
ATOM 1456 C C . ARG A 1 175 ? -23.667 2.394 -13.270 1.00 83.81 175 ARG A C 1
ATOM 1458 O O . ARG A 1 175 ? -22.467 2.436 -13.006 1.00 83.81 175 ARG A O 1
ATOM 1465 N N . GLN A 1 176 ? -24.330 3.418 -13.810 1.00 83.00 176 GLN A N 1
ATOM 1466 C CA . GLN A 1 176 ? -23.715 4.716 -14.121 1.00 83.00 176 GLN A CA 1
ATOM 1467 C C . GLN A 1 176 ? -23.417 5.541 -12.864 1.00 83.00 176 GLN A C 1
ATOM 1469 O O . GLN A 1 176 ? -22.370 6.173 -12.792 1.00 83.00 176 GLN A O 1
ATOM 1474 N N . ASN A 1 177 ? -24.292 5.482 -11.859 1.00 82.06 177 ASN A N 1
ATOM 1475 C CA . ASN A 1 177 ? -24.195 6.291 -10.639 1.00 82.06 177 ASN A CA 1
ATOM 1476 C C . ASN A 1 177 ? -23.355 5.637 -9.520 1.00 82.06 177 ASN A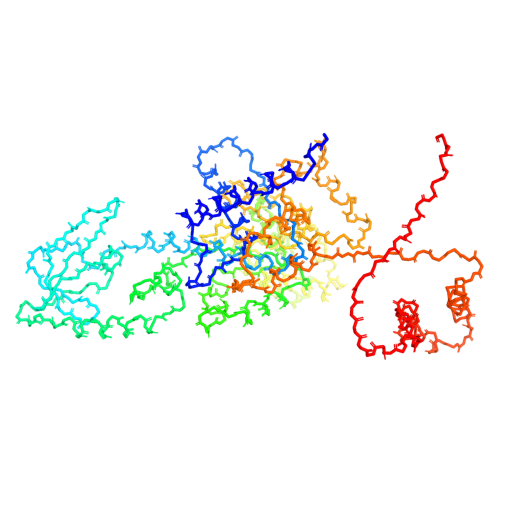 C 1
ATOM 1478 O O . ASN A 1 177 ? -23.525 5.975 -8.351 1.00 82.06 177 ASN A O 1
ATOM 1482 N N . ARG A 1 178 ? -22.490 4.673 -9.857 1.00 84.31 178 ARG A N 1
ATOM 1483 C CA . ARG A 1 178 ? -21.629 3.968 -8.893 1.00 84.31 178 ARG A CA 1
ATOM 1484 C C . ARG A 1 178 ? -20.384 4.782 -8.551 1.00 84.31 178 ARG A C 1
ATOM 1486 O O . ARG A 1 178 ? -19.828 5.442 -9.431 1.00 84.31 178 ARG A O 1
ATOM 1493 N N . THR A 1 179 ? -19.909 4.640 -7.314 1.00 84.12 179 THR A N 1
ATOM 1494 C CA . THR A 1 179 ? -18.576 5.108 -6.904 1.00 84.12 179 THR A CA 1
ATOM 1495 C C . THR A 1 179 ? -17.487 4.333 -7.646 1.00 84.12 179 THR A C 1
ATOM 1497 O O . THR A 1 179 ? -17.727 3.212 -8.109 1.00 84.12 179 THR A O 1
ATOM 1500 N N . ALA A 1 180 ? -16.289 4.910 -7.769 1.00 85.25 180 ALA A N 1
ATOM 1501 C CA . ALA A 1 180 ? -15.143 4.218 -8.357 1.00 85.25 180 ALA A CA 1
ATOM 1502 C C . ALA A 1 180 ? -14.892 2.857 -7.685 1.00 85.25 180 ALA A C 1
ATOM 1504 O O . ALA A 1 180 ? -14.795 1.854 -8.385 1.00 85.25 180 ALA A O 1
ATOM 1505 N N . ILE A 1 181 ? -14.905 2.790 -6.349 1.00 84.44 181 ILE A N 1
ATOM 1506 C CA . ILE A 1 181 ? -14.664 1.535 -5.625 1.00 84.44 181 ILE A CA 1
ATOM 1507 C C . ILE A 1 181 ? -15.758 0.480 -5.855 1.00 84.44 181 ILE A C 1
ATOM 1509 O O . ILE A 1 181 ? -15.459 -0.700 -6.010 1.00 84.44 181 ILE A O 1
ATOM 1513 N N . SER A 1 182 ? -17.017 0.898 -6.020 1.00 83.12 182 SER A N 1
ATOM 1514 C CA . SER A 1 182 ? -18.106 -0.015 -6.395 1.00 83.12 182 SER A CA 1
ATOM 1515 C C . SER A 1 182 ? -17.934 -0.581 -7.806 1.00 83.12 182 SER A C 1
ATOM 1517 O O . SER A 1 182 ? -18.276 -1.733 -8.062 1.00 83.12 182 SER A O 1
ATOM 1519 N N . LYS A 1 183 ? -17.415 0.227 -8.743 1.00 82.88 183 LYS A N 1
ATOM 1520 C CA . LYS A 1 183 ? -17.079 -0.245 -10.096 1.00 82.88 183 LYS A CA 1
ATOM 1521 C C . LYS A 1 183 ? -15.895 -1.211 -10.059 1.00 82.88 183 LYS A C 1
ATOM 1523 O O . LYS A 1 183 ? -15.895 -2.159 -10.835 1.00 82.88 183 LYS A O 1
ATOM 1528 N N . ILE A 1 184 ? -14.939 -0.976 -9.156 1.00 82.38 184 ILE A N 1
ATOM 1529 C CA . ILE A 1 184 ? -13.814 -1.875 -8.909 1.00 82.38 184 ILE A CA 1
ATOM 1530 C C . ILE A 1 184 ? -14.332 -3.208 -8.386 1.00 82.38 184 ILE A C 1
ATOM 1532 O O . ILE A 1 184 ? -14.202 -4.172 -9.106 1.00 82.38 184 ILE A O 1
ATOM 1536 N N . LEU A 1 185 ? -14.944 -3.302 -7.211 1.00 80.69 185 LEU A N 1
ATOM 1537 C CA . LEU A 1 185 ? -15.214 -4.607 -6.585 1.00 80.69 185 LEU A CA 1
ATOM 1538 C C . LEU A 1 185 ? -16.374 -5.381 -7.246 1.00 80.69 185 LEU A C 1
ATOM 1540 O O . LEU A 1 185 ? -16.333 -6.602 -7.345 1.00 80.69 185 LEU A O 1
ATOM 1544 N N . GLU A 1 186 ? -17.387 -4.687 -7.778 1.00 79.62 186 GLU A N 1
ATOM 1545 C CA . GLU A 1 186 ? -18.553 -5.307 -8.429 1.00 79.62 186 GLU A CA 1
ATOM 1546 C C . GLU A 1 186 ? -18.772 -4.757 -9.854 1.00 79.62 186 GLU A C 1
ATOM 1548 O O . GLU A 1 186 ? -19.784 -4.106 -10.145 1.00 79.62 186 GLU A O 1
ATOM 1553 N N . PRO A 1 187 ? -17.857 -5.019 -10.811 1.00 75.06 187 PRO A N 1
ATOM 1554 C CA . PRO A 1 187 ? -17.832 -4.343 -12.117 1.00 75.06 187 PRO A CA 1
ATOM 1555 C C . PRO A 1 187 ? -19.099 -4.586 -12.948 1.00 75.06 187 PRO A C 1
ATOM 1557 O O . PRO A 1 187 ? -19.577 -3.698 -13.672 1.00 75.06 187 PRO A O 1
ATOM 1560 N N . ASN A 1 188 ? -19.705 -5.760 -12.777 1.00 75.19 188 ASN A N 1
ATOM 1561 C CA . ASN A 1 188 ? -20.847 -6.223 -13.558 1.00 75.19 188 ASN A CA 1
ATOM 1562 C C . ASN A 1 188 ? -22.210 -5.808 -12.983 1.00 75.19 188 ASN A C 1
ATOM 1564 O O . ASN A 1 188 ? -23.199 -5.801 -13.724 1.00 75.19 188 ASN A O 1
ATOM 1568 N N . GLU A 1 189 ? -22.281 -5.427 -11.706 1.00 76.38 189 GLU A N 1
ATOM 1569 C CA . GLU A 1 189 ? -23.543 -5.143 -11.021 1.00 76.38 189 GLU A CA 1
ATOM 1570 C C . GLU A 1 189 ? -23.710 -3.666 -10.658 1.00 76.38 189 GLU A C 1
ATOM 1572 O O . GLU A 1 189 ? -22.763 -2.930 -10.423 1.00 76.38 189 GLU A O 1
ATOM 1577 N N . GLY A 1 190 ? -24.954 -3.185 -10.620 1.00 77.44 190 GLY A N 1
ATOM 1578 C CA . GLY A 1 190 ? -25.273 -1.792 -10.272 1.00 77.44 190 GLY A CA 1
ATOM 1579 C C . GLY A 1 190 ? -25.222 -1.489 -8.768 1.00 77.44 190 GLY A C 1
ATOM 1580 O O . GLY A 1 190 ? -25.974 -0.628 -8.319 1.00 77.44 190 GLY A O 1
ATOM 1581 N N . ILE A 1 191 ? -24.463 -2.263 -7.991 1.00 79.81 191 ILE A N 1
ATOM 1582 C CA . ILE A 1 191 ? -24.407 -2.173 -6.526 1.00 79.81 191 ILE A CA 1
ATOM 1583 C C . ILE A 1 191 ? -23.546 -0.967 -6.136 1.00 79.81 191 ILE A C 1
ATOM 1585 O O . ILE A 1 191 ? -22.567 -0.660 -6.813 1.00 79.81 191 ILE A O 1
ATOM 1589 N N . ILE A 1 192 ? -23.951 -0.269 -5.075 1.00 80.06 192 ILE A N 1
ATOM 1590 C CA . ILE A 1 192 ? -23.131 0.748 -4.415 1.00 80.06 192 ILE A CA 1
ATOM 1591 C C . ILE A 1 192 ? -22.650 0.123 -3.114 1.00 80.06 192 ILE A C 1
ATOM 1593 O O . ILE A 1 192 ? -23.471 -0.266 -2.282 1.00 80.06 192 ILE A O 1
ATOM 1597 N N . ILE A 1 193 ? -21.339 -0.005 -2.984 1.00 77.81 193 ILE A N 1
ATOM 1598 C CA . ILE A 1 193 ? -20.678 -0.546 -1.803 1.00 77.81 193 ILE A CA 1
ATOM 1599 C C . ILE A 1 193 ? -20.646 0.540 -0.732 1.00 77.81 193 ILE A C 1
ATOM 1601 O O . ILE A 1 193 ? -20.509 1.725 -1.036 1.00 77.81 193 ILE A O 1
ATOM 1605 N N . ASN A 1 194 ? -20.850 0.135 0.520 1.00 76.38 194 ASN A N 1
ATOM 1606 C CA . ASN A 1 194 ? -20.669 1.031 1.649 1.00 76.38 194 ASN A CA 1
ATOM 1607 C C . ASN A 1 194 ? -19.177 1.113 1.972 1.00 76.38 194 ASN A C 1
ATOM 1609 O O . ASN A 1 194 ? -18.655 0.216 2.619 1.00 76.38 194 ASN A O 1
ATOM 1613 N N . ASP A 1 195 ? -18.514 2.189 1.565 1.00 77.31 195 ASP A N 1
ATOM 1614 C CA . ASP A 1 195 ? -17.069 2.366 1.748 1.00 77.31 195 ASP A CA 1
ATOM 1615 C C . ASP A 1 195 ? -16.619 2.252 3.223 1.00 77.31 195 ASP A C 1
ATOM 1617 O O . ASP A 1 195 ? -15.473 1.908 3.490 1.00 77.31 195 ASP A O 1
ATOM 1621 N N . GLN A 1 196 ? -17.519 2.457 4.197 1.00 79.12 196 GLN A N 1
ATOM 1622 C CA . GLN A 1 196 ? -17.219 2.313 5.631 1.00 79.12 196 GLN A CA 1
ATOM 1623 C C . GLN A 1 196 ? -16.859 0.885 6.059 1.00 79.12 196 GLN A C 1
ATOM 1625 O O . GLN A 1 196 ? -16.265 0.708 7.118 1.00 79.12 196 GLN A O 1
ATOM 1630 N N . VAL A 1 197 ? -17.239 -0.131 5.279 1.00 80.31 197 VAL A N 1
ATOM 1631 C CA . VAL A 1 197 ? -16.922 -1.535 5.594 1.00 80.31 197 VAL A CA 1
ATOM 1632 C C . VAL A 1 197 ? -15.543 -1.954 5.084 1.00 80.31 197 VAL A C 1
ATOM 1634 O O . VAL A 1 197 ? -15.079 -3.037 5.417 1.00 80.31 197 VAL A O 1
ATOM 1637 N N . LEU A 1 198 ? -14.900 -1.114 4.268 1.00 87.06 198 LEU A N 1
ATOM 1638 C CA . LEU A 1 198 ? -13.600 -1.374 3.658 1.00 87.06 198 LEU A CA 1
ATOM 1639 C C . LEU A 1 198 ? -12.499 -0.864 4.596 1.00 87.06 198 LEU A C 1
ATOM 1641 O O . LEU A 1 198 ? -11.941 0.217 4.398 1.00 87.06 198 LEU A O 1
ATOM 1645 N N . THR A 1 199 ? -12.242 -1.603 5.675 1.00 87.75 199 THR A N 1
ATOM 1646 C CA . THR A 1 199 ? -11.374 -1.151 6.775 1.00 87.75 199 THR A CA 1
ATOM 1647 C C . THR A 1 199 ? -9.902 -1.496 6.583 1.00 87.75 199 THR A C 1
ATOM 1649 O O . THR A 1 199 ? -9.059 -0.870 7.226 1.00 87.75 199 THR A O 1
ATOM 1652 N N . SER A 1 200 ? -9.567 -2.433 5.688 1.00 92.25 200 SER A N 1
ATOM 1653 C CA . SER A 1 200 ? -8.188 -2.875 5.462 1.00 92.25 200 SER A CA 1
ATOM 1654 C C . SER A 1 200 ? -7.239 -1.728 5.126 1.00 92.25 200 SER A C 1
ATOM 1656 O O . SER A 1 200 ? -7.575 -0.815 4.365 1.00 92.25 200 SER A O 1
ATOM 1658 N N . LYS A 1 201 ? -6.019 -1.803 5.667 1.00 93.94 201 LYS A N 1
ATOM 1659 C CA . LYS A 1 201 ? -4.987 -0.771 5.497 1.00 93.94 201 LYS A CA 1
ATOM 1660 C C . LYS A 1 201 ? -3.675 -1.345 4.981 1.00 93.94 201 LYS A C 1
ATOM 1662 O O . LYS A 1 201 ? -3.309 -2.482 5.286 1.00 93.94 201 LYS A O 1
ATOM 1667 N N . VAL A 1 202 ? -2.934 -0.526 4.242 1.00 94.56 202 VAL A N 1
ATOM 1668 C CA . VAL A 1 202 ? -1.543 -0.768 3.849 1.00 94.56 202 VAL A CA 1
ATOM 1669 C C . VAL A 1 202 ? -0.692 0.414 4.309 1.00 94.56 202 VAL A C 1
ATOM 1671 O O . VAL A 1 202 ? -1.071 1.574 4.157 1.00 94.56 202 VAL A O 1
ATOM 1674 N N . LEU A 1 203 ? 0.459 0.109 4.908 1.00 94.62 203 LEU A N 1
ATOM 1675 C CA . LEU A 1 203 ? 1.459 1.098 5.301 1.00 94.62 203 LEU A CA 1
ATOM 1676 C C . LEU A 1 203 ? 2.512 1.214 4.199 1.00 94.62 203 LEU A C 1
ATOM 1678 O O . LEU A 1 203 ? 3.274 0.275 3.975 1.00 94.62 203 LEU A O 1
ATOM 1682 N N . LEU A 1 204 ? 2.598 2.372 3.548 1.00 94.50 204 LEU A N 1
ATOM 1683 C CA . LEU A 1 204 ? 3.630 2.700 2.572 1.00 94.50 204 LEU A CA 1
ATOM 1684 C C . LEU A 1 204 ? 4.714 3.581 3.208 1.00 94.50 204 LEU A C 1
ATOM 1686 O O . LEU A 1 204 ? 4.509 4.761 3.499 1.00 94.50 204 LEU A O 1
ATOM 1690 N N . VAL A 1 205 ? 5.911 3.020 3.362 1.00 95.06 205 VAL A N 1
ATOM 1691 C CA . VAL A 1 205 ? 7.117 3.730 3.797 1.00 95.06 205 VAL A CA 1
ATOM 1692 C C . VAL A 1 205 ? 7.837 4.289 2.572 1.00 95.06 205 VAL A C 1
ATOM 1694 O O . VAL A 1 205 ? 8.486 3.571 1.808 1.00 95.06 205 VAL A O 1
ATOM 1697 N N . ALA A 1 206 ? 7.702 5.595 2.363 1.00 90.25 206 ALA A N 1
ATOM 1698 C CA . ALA A 1 206 ? 8.153 6.288 1.160 1.00 90.25 206 ALA A CA 1
ATOM 1699 C C . ALA A 1 206 ? 9.680 6.461 1.067 1.00 90.25 206 ALA A C 1
ATOM 1701 O O . ALA A 1 206 ? 10.243 6.436 -0.037 1.00 90.25 206 ALA A O 1
ATOM 1702 N N . GLY A 1 207 ? 10.337 6.692 2.206 1.00 86.56 207 GLY A N 1
ATOM 1703 C CA . GLY A 1 207 ? 11.638 7.356 2.310 1.00 86.56 207 GLY A CA 1
ATOM 1704 C C . GLY A 1 207 ? 11.478 8.880 2.405 1.00 86.56 207 GLY A C 1
ATOM 1705 O O . GLY A 1 207 ? 10.685 9.471 1.661 1.00 86.56 207 GLY A O 1
ATOM 1706 N N . ARG A 1 208 ? 12.255 9.532 3.284 1.00 77.69 208 ARG A N 1
ATOM 1707 C CA . ARG A 1 208 ? 12.149 10.973 3.626 1.00 77.69 208 ARG A CA 1
ATOM 1708 C C . ARG A 1 208 ? 12.078 11.904 2.405 1.00 77.69 208 ARG A C 1
ATOM 1710 O O . ARG A 1 208 ? 11.265 12.820 2.375 1.00 77.69 208 ARG A O 1
ATOM 1717 N N . GLY A 1 209 ? 12.853 11.627 1.353 1.00 80.56 209 GLY A N 1
ATOM 1718 C CA . GLY A 1 209 ? 12.877 12.432 0.120 1.00 80.56 209 GLY A CA 1
ATOM 1719 C C . GLY A 1 209 ? 11.783 12.118 -0.911 1.00 80.56 209 GLY A C 1
ATOM 1720 O O . GLY A 1 209 ? 11.736 12.747 -1.967 1.00 80.56 209 GLY A O 1
ATOM 1721 N N . ASN A 1 210 ? 10.919 11.130 -0.663 1.00 85.94 210 ASN A N 1
ATOM 1722 C CA . ASN A 1 210 ? 9.983 10.622 -1.671 1.00 85.94 210 ASN A CA 1
ATOM 1723 C C . ASN A 1 210 ? 8.512 10.886 -1.356 1.00 85.94 210 ASN A C 1
ATOM 1725 O O . ASN A 1 210 ? 7.703 10.741 -2.277 1.00 85.94 210 ASN A O 1
ATOM 1729 N N . ILE A 1 211 ? 8.162 11.294 -0.129 1.00 89.38 211 ILE A N 1
ATOM 1730 C CA . ILE A 1 211 ? 6.766 11.517 0.284 1.00 89.38 211 ILE A CA 1
ATOM 1731 C C . ILE A 1 211 ? 6.028 12.392 -0.724 1.00 89.38 211 ILE A C 1
ATOM 1733 O O . ILE A 1 211 ? 5.003 11.974 -1.251 1.00 89.38 211 ILE A O 1
ATOM 1737 N N . THR A 1 212 ? 6.555 13.577 -1.039 1.00 89.25 212 THR A N 1
ATOM 1738 C CA . THR A 1 212 ? 5.891 14.519 -1.952 1.00 89.25 212 THR A CA 1
ATOM 1739 C C . THR A 1 212 ? 5.691 13.910 -3.336 1.00 89.25 212 THR A C 1
ATOM 1741 O O . THR A 1 212 ? 4.613 14.017 -3.912 1.00 89.25 212 THR A O 1
ATOM 1744 N N . SER A 1 213 ? 6.699 13.202 -3.855 1.00 88.75 213 SER A N 1
ATOM 1745 C CA . SER A 1 213 ? 6.592 12.548 -5.163 1.00 88.75 213 SER A CA 1
ATOM 1746 C C . SER A 1 213 ? 5.543 11.432 -5.181 1.00 88.75 213 SER A C 1
ATOM 1748 O O . SER A 1 213 ? 4.802 11.316 -6.153 1.00 88.75 213 SER A O 1
ATOM 1750 N N . ILE A 1 214 ? 5.431 10.654 -4.102 1.00 90.62 214 ILE A N 1
ATOM 1751 C CA . ILE A 1 214 ? 4.435 9.586 -3.971 1.00 90.62 214 ILE A CA 1
ATOM 1752 C C . ILE A 1 214 ? 3.032 10.172 -3.772 1.00 90.62 214 ILE A C 1
ATOM 1754 O O . ILE A 1 214 ? 2.110 9.759 -4.469 1.00 90.62 214 ILE A O 1
ATOM 1758 N N . LYS A 1 215 ? 2.872 11.196 -2.920 1.00 89.81 215 LYS A N 1
ATOM 1759 C CA . LYS A 1 215 ? 1.608 11.941 -2.775 1.00 89.81 215 LYS A CA 1
ATOM 1760 C C . LYS A 1 215 ? 1.139 12.488 -4.122 1.00 89.81 215 LYS A C 1
ATOM 1762 O O . LYS A 1 215 ? -0.027 12.338 -4.471 1.00 89.81 215 LYS A O 1
ATOM 1767 N N . ASN A 1 216 ? 2.050 13.059 -4.909 1.00 90.62 216 ASN A N 1
ATOM 1768 C CA . ASN A 1 216 ? 1.731 13.543 -6.249 1.00 90.62 216 ASN A CA 1
ATOM 1769 C C . ASN A 1 216 ? 1.271 12.409 -7.169 1.00 90.62 216 ASN A C 1
ATOM 1771 O O . ASN A 1 216 ? 0.275 12.583 -7.863 1.00 90.62 216 ASN A O 1
ATOM 1775 N N . LEU A 1 217 ? 1.929 11.244 -7.159 1.00 88.81 217 LEU A N 1
ATOM 1776 C CA . LEU A 1 217 ? 1.484 10.084 -7.944 1.00 88.81 217 LEU A CA 1
ATOM 1777 C C . LEU A 1 217 ? 0.070 9.636 -7.546 1.00 88.81 217 LEU A C 1
ATOM 1779 O O . LEU A 1 217 ? -0.777 9.484 -8.422 1.00 88.81 217 LEU A O 1
ATOM 1783 N N . ILE A 1 218 ? -0.208 9.505 -6.248 1.00 89.38 218 ILE A N 1
ATOM 1784 C CA . ILE A 1 218 ? -1.529 9.121 -5.722 1.00 89.38 218 ILE A CA 1
ATOM 1785 C C . ILE A 1 218 ? -2.606 10.161 -6.097 1.00 89.38 218 ILE A C 1
ATOM 1787 O O . ILE A 1 218 ? -3.737 9.808 -6.420 1.00 89.38 218 ILE A O 1
ATOM 1791 N N . ASN A 1 219 ? -2.265 11.450 -6.110 1.00 88.50 219 ASN A N 1
ATOM 1792 C CA . ASN A 1 219 ? -3.214 12.521 -6.428 1.00 88.50 219 ASN A CA 1
ATOM 1793 C C . ASN A 1 219 ? -3.431 12.755 -7.930 1.00 88.50 219 ASN A C 1
ATOM 1795 O O . ASN A 1 219 ? -4.424 13.370 -8.308 1.00 88.50 219 ASN A O 1
ATOM 1799 N N . THR A 1 220 ? -2.509 12.313 -8.786 1.00 87.00 220 THR A N 1
ATOM 1800 C CA . THR A 1 220 ? -2.561 12.573 -10.238 1.00 87.00 220 THR A CA 1
ATOM 1801 C C . THR A 1 220 ? -2.941 11.348 -11.057 1.00 87.00 220 THR A C 1
ATOM 1803 O O . THR A 1 220 ? -3.469 11.496 -12.158 1.00 87.00 220 THR A O 1
ATOM 1806 N N . CYS A 1 221 ? -2.699 10.138 -10.548 1.00 84.81 221 CYS A N 1
ATOM 1807 C CA . CYS A 1 221 ? -3.136 8.919 -11.215 1.00 84.81 221 CYS A CA 1
ATOM 1808 C C . CYS A 1 221 ? -4.653 8.767 -11.070 1.00 84.81 221 CYS A C 1
ATOM 1810 O O . CYS A 1 221 ? -5.187 8.855 -9.967 1.00 84.81 221 CYS A O 1
ATOM 1812 N N . ILE A 1 222 ? -5.331 8.528 -12.193 1.00 83.00 222 ILE A N 1
ATOM 1813 C CA . ILE A 1 222 ? -6.792 8.478 -12.275 1.00 83.00 222 ILE A CA 1
ATOM 1814 C C . ILE A 1 222 ? -7.262 7.032 -12.447 1.00 83.00 222 ILE A C 1
ATOM 1816 O O . ILE A 1 222 ? -6.766 6.300 -13.306 1.00 83.00 222 ILE A O 1
ATOM 1820 N N . ILE A 1 223 ? -8.268 6.653 -11.663 1.00 80.31 223 ILE A N 1
ATOM 1821 C CA . ILE A 1 223 ? -9.014 5.401 -11.742 1.00 80.31 223 ILE A CA 1
ATOM 1822 C C . ILE A 1 223 ? -10.505 5.762 -11.792 1.00 80.31 223 ILE A C 1
ATOM 1824 O O . ILE A 1 223 ? -11.019 6.403 -10.883 1.00 80.31 223 ILE A O 1
ATOM 1828 N N . TYR A 1 224 ? -11.207 5.372 -12.863 1.00 78.06 224 TYR A N 1
ATOM 1829 C CA . TYR A 1 224 ? -12.623 5.719 -13.087 1.00 78.06 224 TYR A CA 1
ATOM 1830 C C . TYR A 1 224 ? -12.947 7.221 -12.957 1.00 78.06 224 TYR A C 1
ATOM 1832 O O . TYR A 1 224 ? -13.917 7.589 -12.299 1.00 78.06 224 TYR A O 1
ATOM 1840 N N . ASP A 1 225 ? -12.141 8.072 -13.598 1.00 79.88 225 ASP A N 1
ATOM 1841 C CA . ASP A 1 225 ? -12.267 9.542 -13.580 1.00 79.88 225 ASP A CA 1
ATOM 1842 C C . ASP A 1 225 ? -12.041 10.191 -12.200 1.00 79.88 225 ASP A C 1
ATOM 1844 O O . ASP A 1 225 ? -12.247 11.392 -12.026 1.00 79.88 225 ASP A O 1
ATOM 1848 N N . GLU A 1 226 ? -11.558 9.419 -11.225 1.00 85.69 226 GLU A N 1
ATOM 1849 C CA . GLU A 1 226 ? -11.240 9.881 -9.878 1.00 85.69 226 GLU A CA 1
ATOM 1850 C C . GLU A 1 226 ? -9.755 9.643 -9.555 1.00 85.69 226 GLU A C 1
ATOM 1852 O O . GLU A 1 226 ? -9.201 8.613 -9.937 1.00 85.69 226 GLU A O 1
ATOM 1857 N N . PRO A 1 227 ? -9.070 10.562 -8.853 1.00 87.69 227 PRO A N 1
ATOM 1858 C CA . PRO A 1 227 ? -7.722 10.307 -8.351 1.00 87.69 227 PRO A CA 1
ATOM 1859 C C . PRO A 1 227 ? -7.669 9.082 -7.432 1.00 87.69 227 PRO A C 1
ATOM 1861 O O . PRO A 1 227 ? -8.612 8.861 -6.671 1.00 87.69 227 PRO A O 1
ATOM 1864 N N . ILE A 1 228 ? -6.550 8.346 -7.416 1.00 87.25 228 ILE A N 1
ATOM 1865 C CA . ILE A 1 228 ? -6.337 7.219 -6.482 1.00 87.25 228 ILE A CA 1
ATOM 1866 C C . ILE A 1 228 ? -6.623 7.647 -5.043 1.00 87.25 228 ILE A C 1
ATOM 1868 O O . ILE A 1 228 ? -7.274 6.906 -4.308 1.00 87.25 228 ILE A O 1
ATOM 1872 N N . SER A 1 229 ? -6.199 8.856 -4.662 1.00 86.38 229 SER A N 1
ATOM 1873 C CA . SER A 1 229 ? -6.487 9.400 -3.336 1.00 86.38 229 SER A CA 1
ATOM 1874 C C . SER A 1 229 ? -7.974 9.384 -3.009 1.00 86.38 229 SER A C 1
ATOM 1876 O O . SER A 1 229 ? -8.350 9.002 -1.913 1.00 86.38 229 SER A O 1
ATOM 1878 N N . LYS A 1 230 ? -8.843 9.736 -3.951 1.00 84.38 230 LYS A N 1
ATOM 1879 C CA . LYS A 1 230 ? -10.286 9.746 -3.709 1.00 84.38 230 LYS A CA 1
ATOM 1880 C C . LYS A 1 230 ? -10.881 8.336 -3.631 1.00 84.38 230 LYS A C 1
ATOM 1882 O O . LYS A 1 230 ? -11.809 8.126 -2.861 1.00 84.38 230 LYS A O 1
ATOM 1887 N N . VAL A 1 231 ? -10.344 7.386 -4.398 1.00 83.19 231 VAL A N 1
ATOM 1888 C CA . VAL A 1 231 ? -10.863 6.007 -4.463 1.00 83.19 231 VAL A CA 1
ATOM 1889 C C . VAL A 1 231 ? -10.482 5.180 -3.234 1.00 83.19 231 VAL A C 1
ATOM 1891 O O . VAL A 1 231 ? -11.301 4.409 -2.749 1.00 83.19 231 VAL A O 1
ATOM 1894 N N . PHE A 1 232 ? -9.256 5.341 -2.732 1.00 80.88 232 PHE A N 1
ATOM 1895 C CA . PHE A 1 232 ? -8.703 4.540 -1.632 1.00 80.88 232 PHE A CA 1
ATOM 1896 C C . PHE A 1 232 ? -8.492 5.347 -0.340 1.00 80.88 232 PHE A C 1
ATOM 1898 O O . PHE A 1 232 ? -7.742 4.901 0.517 1.00 80.88 232 PHE A O 1
ATOM 1905 N N . ALA A 1 233 ? -9.111 6.532 -0.228 1.00 66.50 233 ALA A N 1
ATOM 1906 C CA . ALA A 1 233 ? -9.079 7.461 0.913 1.00 66.50 233 ALA A CA 1
ATOM 1907 C C . ALA A 1 233 ? -7.700 7.571 1.623 1.00 66.50 233 ALA A C 1
ATOM 1909 O O . ALA A 1 233 ? -7.360 6.747 2.484 1.00 66.50 233 ALA A O 1
ATOM 1910 N N . PRO A 1 234 ? -6.876 8.603 1.341 1.00 52.12 234 PRO A N 1
ATOM 1911 C CA . PRO A 1 234 ? -5.532 8.703 1.898 1.00 52.12 234 PRO A CA 1
ATOM 1912 C C . PRO A 1 234 ? -5.638 8.954 3.401 1.00 52.12 234 PRO A C 1
ATOM 1914 O O . PRO A 1 234 ? -6.479 9.741 3.833 1.00 52.12 234 PRO A O 1
ATOM 1917 N N . ASN A 1 235 ? -4.760 8.327 4.183 1.00 53.09 235 ASN A N 1
ATOM 1918 C CA . ASN A 1 235 ? -4.761 8.345 5.650 1.00 53.09 235 ASN A CA 1
ATOM 1919 C C . ASN A 1 235 ? -5.922 7.591 6.315 1.00 53.09 235 ASN A C 1
ATOM 1921 O O . ASN A 1 235 ? -6.054 7.666 7.533 1.00 53.09 235 ASN A O 1
ATOM 1925 N N . ASN A 1 236 ? -6.716 6.837 5.548 1.00 69.00 236 ASN A N 1
ATOM 1926 C CA . ASN A 1 236 ? -7.597 5.816 6.108 1.00 69.00 236 ASN A CA 1
ATOM 1927 C C . ASN A 1 236 ? -7.104 4.420 5.714 1.00 69.00 236 ASN A C 1
ATOM 1929 O O . ASN A 1 236 ? -6.731 3.642 6.584 1.00 69.00 236 ASN A O 1
ATOM 1933 N N . ASN A 1 237 ? -6.980 4.139 4.411 1.00 86.50 237 ASN A N 1
ATOM 1934 C CA . ASN A 1 237 ? -6.550 2.821 3.926 1.00 86.50 237 ASN A CA 1
ATOM 1935 C C . ASN A 1 237 ? -5.107 2.801 3.401 1.00 86.50 237 ASN A C 1
ATOM 1937 O O . ASN A 1 237 ? -4.432 1.780 3.497 1.00 86.50 237 ASN A O 1
ATOM 1941 N N . ILE A 1 238 ? -4.619 3.936 2.891 1.00 88.06 238 ILE A N 1
ATOM 1942 C CA . ILE A 1 238 ? -3.216 4.137 2.500 1.00 88.06 238 ILE A CA 1
ATOM 1943 C C . ILE A 1 238 ? -2.547 5.015 3.553 1.00 88.06 238 ILE A C 1
ATOM 1945 O O . ILE A 1 238 ? -2.817 6.218 3.631 1.00 88.06 238 ILE A O 1
ATOM 1949 N N . ILE A 1 239 ? -1.676 4.419 4.365 1.00 90.25 239 ILE A N 1
ATOM 1950 C CA . ILE A 1 239 ? -0.926 5.125 5.404 1.00 90.25 239 ILE A CA 1
ATOM 1951 C C . ILE A 1 239 ? 0.458 5.436 4.852 1.00 90.25 239 ILE A C 1
ATOM 1953 O O . ILE A 1 239 ? 1.273 4.541 4.663 1.00 90.25 239 ILE A O 1
ATOM 1957 N N . LEU A 1 240 ? 0.738 6.712 4.594 1.00 90.75 240 LEU A N 1
ATOM 1958 C CA . LEU A 1 240 ? 2.014 7.139 4.026 1.00 90.75 240 LEU A CA 1
ATOM 1959 C C . LEU A 1 240 ? 2.937 7.694 5.114 1.00 90.75 240 LEU A C 1
ATOM 1961 O O . LEU A 1 240 ? 2.645 8.738 5.699 1.00 90.75 240 LEU A O 1
ATOM 1965 N N . LYS A 1 241 ? 4.083 7.043 5.330 1.00 90.94 241 LYS A N 1
ATOM 1966 C CA . LYS A 1 241 ? 5.100 7.457 6.312 1.00 90.94 241 LYS A CA 1
ATOM 1967 C C . LYS A 1 241 ? 6.483 7.637 5.666 1.00 90.94 241 LYS A C 1
ATOM 1969 O O . LYS A 1 241 ? 6.770 7.009 4.643 1.00 90.94 241 LYS A O 1
ATOM 1974 N N . PRO A 1 242 ? 7.348 8.518 6.204 1.00 90.56 242 PRO A N 1
ATOM 1975 C CA . PRO A 1 242 ? 8.698 8.724 5.673 1.00 90.56 242 PRO A CA 1
ATOM 1976 C C . PRO A 1 242 ? 9.615 7.537 5.948 1.00 90.56 242 PRO A C 1
ATOM 1978 O O . PRO A 1 242 ? 10.379 7.146 5.069 1.00 90.56 242 PRO A O 1
ATOM 1981 N N . ASP A 1 243 ? 9.538 6.994 7.155 1.00 92.12 243 ASP A N 1
ATOM 1982 C CA . ASP A 1 243 ? 10.368 5.918 7.676 1.00 92.12 243 ASP A CA 1
ATOM 1983 C C . ASP A 1 243 ? 9.569 5.093 8.705 1.00 92.12 243 ASP A C 1
ATOM 1985 O O . ASP A 1 243 ? 8.379 5.334 8.926 1.00 92.12 243 ASP A O 1
ATOM 1989 N N . LEU A 1 244 ? 10.206 4.070 9.275 1.00 92.06 244 LEU A N 1
ATOM 1990 C CA . LEU A 1 244 ? 9.619 3.184 10.283 1.00 92.06 244 LEU A CA 1
ATOM 1991 C C . LEU A 1 244 ? 9.811 3.676 11.728 1.00 92.06 244 LEU A C 1
ATOM 1993 O O . LEU A 1 244 ? 9.476 2.935 12.655 1.00 92.06 244 LEU A O 1
ATOM 1997 N N . LYS A 1 245 ? 10.340 4.894 11.938 1.00 87.81 245 LYS A N 1
ATOM 1998 C CA . LYS A 1 245 ? 10.711 5.402 13.270 1.00 87.81 245 LYS A CA 1
ATOM 1999 C C . LYS A 1 245 ? 9.546 5.313 14.256 1.00 87.81 245 LYS A C 1
ATOM 2001 O O . LYS A 1 245 ? 9.744 4.827 15.365 1.00 87.81 245 LYS A O 1
ATOM 2006 N N . ASP A 1 246 ? 8.350 5.699 13.819 1.00 85.44 246 ASP A N 1
ATOM 2007 C CA . ASP A 1 246 ? 7.134 5.757 14.641 1.00 85.44 246 ASP A CA 1
ATOM 2008 C C . ASP A 1 246 ? 6.745 4.413 15.274 1.00 85.44 246 ASP A C 1
ATOM 2010 O O . ASP A 1 246 ? 6.097 4.383 16.317 1.00 85.44 246 ASP A O 1
ATOM 2014 N N . TYR A 1 247 ? 7.140 3.299 14.654 1.00 87.75 247 TYR A N 1
ATOM 2015 C CA . TYR A 1 247 ? 6.806 1.948 15.108 1.00 87.75 247 TYR A CA 1
ATOM 2016 C C . TYR A 1 247 ? 7.956 1.273 15.853 1.00 87.75 247 TYR A C 1
ATOM 2018 O O . TYR A 1 247 ? 7.805 0.142 16.313 1.00 87.75 247 TYR A O 1
ATOM 2026 N N . LYS A 1 248 ? 9.123 1.925 15.952 1.00 86.31 248 LYS A N 1
ATOM 2027 C CA . LYS A 1 248 ? 10.318 1.329 16.555 1.00 86.31 248 LYS A CA 1
ATOM 2028 C C . LYS A 1 248 ? 10.037 0.891 17.990 1.00 86.31 248 LYS A C 1
ATOM 2030 O O . LYS A 1 248 ? 10.179 -0.289 18.289 1.00 86.31 248 LYS A O 1
ATOM 2035 N N . VAL A 1 249 ? 9.566 1.825 18.815 1.00 81.69 249 VAL A N 1
ATOM 2036 C CA . VAL A 1 249 ? 9.304 1.615 20.246 1.00 81.69 249 VAL A CA 1
ATOM 2037 C C . VAL A 1 249 ? 8.147 0.639 20.471 1.00 81.69 249 VAL A C 1
ATOM 2039 O O . VAL A 1 249 ? 8.178 -0.140 21.417 1.00 81.69 249 VAL A O 1
ATOM 2042 N N . PHE A 1 250 ? 7.151 0.612 19.577 1.00 83.00 250 PHE A N 1
ATOM 2043 C CA . PHE A 1 250 ? 6.000 -0.294 19.691 1.00 83.00 250 PHE A CA 1
ATOM 2044 C C . PHE A 1 250 ? 6.405 -1.775 19.754 1.00 83.00 250 PHE A C 1
ATOM 2046 O O . PHE A 1 250 ? 5.769 -2.567 20.445 1.00 83.00 250 PHE A O 1
ATOM 2053 N N . PHE A 1 251 ? 7.468 -2.155 19.042 1.00 84.56 251 PHE A N 1
ATOM 2054 C CA . PHE A 1 251 ? 7.977 -3.526 19.036 1.00 84.56 251 PHE A CA 1
ATOM 2055 C C . PHE A 1 251 ? 9.086 -3.778 20.074 1.00 84.56 251 PHE A C 1
ATOM 2057 O O . PHE A 1 251 ? 9.628 -4.883 20.124 1.00 84.56 251 PHE A O 1
ATOM 2064 N N . GLU A 1 252 ? 9.433 -2.791 20.906 1.00 80.94 252 GLU A N 1
ATOM 2065 C CA . GLU A 1 252 ? 10.388 -2.960 22.004 1.00 80.94 252 GLU A CA 1
ATOM 2066 C C . GLU A 1 252 ? 9.695 -3.537 23.248 1.00 80.94 252 GLU A C 1
ATOM 2068 O O . GLU A 1 252 ? 8.619 -3.104 23.652 1.00 80.94 252 GLU A O 1
ATOM 2073 N N . GLN A 1 253 ? 10.326 -4.524 23.890 1.00 68.88 253 GLN A N 1
ATOM 2074 C CA . GLN A 1 253 ? 9.727 -5.262 25.013 1.00 68.88 253 GLN A CA 1
ATOM 2075 C C . GLN A 1 253 ? 9.536 -4.412 26.286 1.00 68.88 253 GLN A C 1
ATOM 2077 O O . GLN A 1 253 ? 8.698 -4.757 27.114 1.00 68.88 253 GLN A O 1
ATOM 2082 N N . ASN A 1 254 ? 10.254 -3.286 26.419 1.00 76.12 254 ASN A N 1
ATOM 2083 C CA . ASN A 1 254 ? 10.303 -2.468 27.640 1.00 76.12 254 ASN A CA 1
ATOM 2084 C C . ASN A 1 254 ? 9.700 -1.059 27.459 1.00 76.12 254 ASN A C 1
ATOM 2086 O O . ASN A 1 254 ? 10.051 -0.146 28.205 1.00 76.12 254 ASN A O 1
ATOM 2090 N N . LYS A 1 255 ? 8.798 -0.861 26.483 1.00 76.19 255 LYS A N 1
ATOM 2091 C CA . LYS A 1 255 ? 8.194 0.452 26.163 1.00 76.19 255 LYS A CA 1
ATOM 2092 C C . LYS A 1 255 ? 7.724 1.214 27.411 1.00 76.19 255 LYS A C 1
ATOM 2094 O O . LYS A 1 255 ? 8.141 2.345 27.641 1.00 76.19 255 LYS A O 1
ATOM 2099 N N . ASN A 1 256 ? 6.851 0.599 28.210 1.00 81.12 256 ASN A N 1
ATOM 2100 C CA . ASN A 1 256 ? 6.215 1.283 29.340 1.00 81.12 256 ASN A CA 1
ATOM 2101 C C . ASN A 1 256 ? 7.233 1.648 30.428 1.00 81.12 256 ASN A C 1
ATOM 2103 O O . ASN A 1 256 ? 7.119 2.690 31.062 1.00 81.12 256 ASN A O 1
ATOM 2107 N N . GLU A 1 257 ? 8.254 0.811 30.618 1.00 84.81 257 GLU A N 1
ATOM 2108 C CA . GLU A 1 257 ? 9.337 1.084 31.560 1.00 84.81 257 GLU A CA 1
ATOM 2109 C C . GLU A 1 257 ? 10.168 2.293 31.112 1.00 84.81 257 GLU A C 1
ATOM 2111 O O . GLU A 1 257 ? 10.423 3.186 31.915 1.00 84.81 257 GLU A O 1
ATOM 2116 N N . GLN A 1 258 ? 10.519 2.379 29.824 1.00 84.94 258 GLN A N 1
ATOM 2117 C CA . GLN A 1 258 ? 11.264 3.518 29.278 1.00 84.94 258 GLN A CA 1
ATOM 2118 C C . GLN A 1 258 ? 10.474 4.832 29.358 1.00 84.94 258 GLN A C 1
ATOM 2120 O O . GLN A 1 258 ? 11.035 5.850 29.760 1.00 84.94 258 GLN A O 1
ATOM 2125 N N . ILE A 1 259 ? 9.175 4.817 29.032 1.00 88.31 259 ILE A N 1
ATOM 2126 C CA . ILE A 1 259 ? 8.310 6.003 29.161 1.00 88.31 259 ILE A CA 1
ATOM 2127 C C . ILE A 1 259 ? 8.248 6.460 30.623 1.00 88.31 259 ILE A C 1
ATOM 2129 O O . ILE A 1 259 ? 8.420 7.644 30.901 1.00 88.31 259 ILE A O 1
ATOM 2133 N N . ASN A 1 260 ? 8.085 5.532 31.569 1.00 89.12 260 ASN A N 1
ATOM 2134 C CA . ASN A 1 260 ? 8.053 5.869 32.992 1.00 89.12 260 ASN A CA 1
ATOM 2135 C C . ASN A 1 260 ? 9.386 6.448 33.490 1.00 89.12 260 ASN A C 1
ATOM 2137 O O . ASN A 1 260 ? 9.382 7.405 34.260 1.00 89.12 260 ASN A O 1
ATOM 2141 N N . ILE A 1 261 ? 10.524 5.913 33.031 1.00 90.50 261 ILE A N 1
ATOM 2142 C CA . ILE A 1 261 ? 11.852 6.465 33.346 1.00 90.50 261 ILE A CA 1
ATOM 2143 C C . ILE A 1 261 ? 11.983 7.898 32.814 1.00 90.50 261 ILE A C 1
ATOM 2145 O O . ILE A 1 261 ? 12.490 8.773 33.517 1.00 90.50 261 ILE A O 1
ATOM 2149 N N . PHE A 1 262 ? 11.514 8.154 31.593 1.00 93.31 262 PHE A N 1
ATOM 2150 C CA . PHE A 1 262 ? 11.528 9.489 30.999 1.00 93.31 262 PHE A CA 1
ATOM 2151 C C . PHE A 1 262 ? 10.649 10.482 31.778 1.00 93.31 262 PHE A C 1
ATOM 2153 O O . PHE A 1 262 ? 11.102 11.582 32.100 1.00 93.31 262 PHE A O 1
ATOM 2160 N N . LEU A 1 263 ? 9.430 10.079 32.152 1.00 93.56 263 LEU A N 1
ATOM 2161 C CA . LEU A 1 263 ? 8.515 10.899 32.956 1.00 93.56 263 LEU A CA 1
ATOM 2162 C C . LEU A 1 263 ? 9.059 11.192 34.363 1.00 93.56 263 LEU A C 1
ATOM 2164 O O . LEU A 1 263 ? 8.881 12.307 34.856 1.00 93.56 263 LEU A O 1
ATOM 2168 N N . ASP A 1 264 ? 9.755 10.238 34.995 1.00 93.62 264 ASP A N 1
ATOM 2169 C CA . ASP A 1 264 ? 10.431 10.453 36.285 1.00 93.62 264 ASP A CA 1
ATOM 2170 C C . ASP A 1 264 ? 11.510 11.537 36.169 1.00 93.62 264 ASP A C 1
ATOM 2172 O O . ASP A 1 264 ? 11.587 12.448 36.993 1.00 93.62 264 ASP A O 1
ATOM 2176 N N . TRP A 1 265 ? 12.309 11.499 35.101 1.00 93.69 265 TRP A N 1
ATOM 2177 C CA . TRP A 1 265 ? 13.323 12.519 34.854 1.00 93.69 265 TRP A CA 1
ATOM 2178 C C . TRP A 1 265 ? 12.741 13.903 34.571 1.00 93.69 265 TRP A C 1
ATOM 2180 O O . TRP A 1 265 ? 13.269 14.887 35.096 1.00 93.69 265 TRP A O 1
ATOM 2190 N N . ILE A 1 266 ? 11.655 13.991 33.796 1.00 93.94 266 ILE A N 1
ATOM 2191 C CA . ILE A 1 266 ? 10.918 15.252 33.639 1.00 93.94 266 ILE A CA 1
ATOM 2192 C C . ILE A 1 266 ? 10.432 15.733 35.010 1.00 93.94 266 ILE A C 1
ATOM 2194 O O . ILE A 1 266 ? 10.642 16.892 35.352 1.00 93.94 266 ILE A O 1
ATOM 2198 N N . GLY A 1 267 ? 9.861 14.846 35.831 1.00 92.56 267 GLY A N 1
ATOM 2199 C CA . GLY A 1 267 ? 9.427 15.166 37.194 1.00 92.56 267 GLY A CA 1
ATOM 2200 C C . GLY A 1 267 ? 10.534 15.794 38.045 1.00 92.56 267 GLY A C 1
ATOM 2201 O O . GLY A 1 267 ? 10.312 16.822 38.676 1.00 92.56 267 GLY A O 1
ATOM 2202 N N . ARG A 1 268 ? 11.753 15.249 37.986 1.00 91.81 268 ARG A N 1
ATOM 2203 C CA . ARG A 1 268 ? 12.914 15.803 38.706 1.00 91.81 268 ARG A CA 1
ATOM 2204 C C . ARG A 1 268 ? 13.325 17.193 38.223 1.00 91.81 268 ARG A C 1
ATOM 2206 O O . ARG A 1 268 ? 13.804 17.984 39.029 1.00 91.81 268 ARG A O 1
ATOM 2213 N N . LEU A 1 269 ? 13.187 17.485 36.927 1.00 91.50 269 LEU A N 1
ATOM 2214 C CA . LEU A 1 269 ? 13.436 18.830 36.395 1.00 91.50 269 LEU A CA 1
ATOM 2215 C C . LEU A 1 269 ? 12.355 19.812 36.848 1.00 91.50 269 LEU A C 1
ATOM 2217 O O . LEU A 1 269 ? 12.677 20.949 37.175 1.00 91.50 269 LEU A O 1
ATOM 2221 N N . LEU A 1 270 ? 11.103 19.358 36.920 1.00 92.12 270 LEU A N 1
ATOM 2222 C CA . LEU A 1 270 ? 9.974 20.181 37.346 1.00 92.12 270 LEU A CA 1
ATOM 2223 C C . LEU A 1 270 ? 10.046 20.615 38.819 1.00 92.12 270 LEU A C 1
ATOM 2225 O O . LEU A 1 270 ? 9.496 21.650 39.184 1.00 92.12 270 LEU A O 1
ATOM 2229 N N . GLU A 1 271 ? 10.723 19.838 39.663 1.00 91.75 271 GLU A N 1
ATOM 2230 C CA . GLU A 1 271 ? 10.925 20.144 41.086 1.00 91.75 271 GLU A CA 1
ATOM 2231 C C . GLU A 1 271 ? 12.133 21.063 41.353 1.00 91.75 271 GLU A C 1
ATOM 2233 O O . GLU A 1 271 ? 12.314 21.543 42.477 1.00 91.75 271 GLU A O 1
ATOM 2238 N N . ASP A 1 272 ? 12.979 21.318 40.351 1.00 89.50 272 ASP A N 1
ATOM 2239 C CA . ASP A 1 272 ? 14.184 22.127 40.517 1.00 89.50 272 ASP A CA 1
ATOM 2240 C C . ASP A 1 272 ? 13.885 23.618 40.330 1.00 89.50 272 ASP A C 1
ATOM 2242 O O . ASP A 1 272 ? 13.735 24.121 39.218 1.00 89.50 272 ASP A O 1
ATOM 2246 N N . SER A 1 273 ? 13.898 24.357 41.441 1.00 82.44 273 SER A N 1
ATOM 2247 C CA . SER A 1 273 ? 13.636 25.800 41.486 1.00 82.44 273 SER A CA 1
ATOM 2248 C C . SER A 1 273 ? 14.639 26.668 40.709 1.00 82.44 273 SER A C 1
ATOM 2250 O O . SER A 1 273 ? 14.539 27.892 40.753 1.00 82.44 273 SER A O 1
ATOM 2252 N N . LYS A 1 274 ? 15.681 26.078 40.110 1.00 87.56 274 LYS A N 1
ATOM 2253 C CA . LYS A 1 274 ? 16.674 26.783 39.283 1.00 87.56 274 LYS A CA 1
ATOM 2254 C C . LYS A 1 274 ? 16.350 26.763 37.791 1.00 87.56 274 LYS A C 1
ATOM 2256 O O . LYS A 1 274 ? 17.036 27.454 37.041 1.00 87.56 274 LYS A O 1
ATOM 2261 N N . VAL A 1 275 ? 15.376 25.961 37.36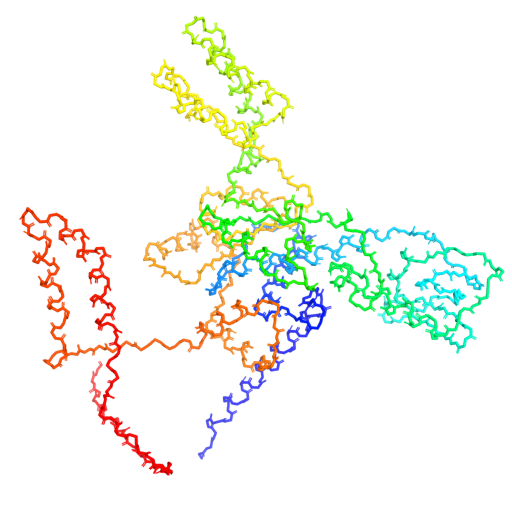6 1.00 88.88 275 VAL A N 1
ATOM 2262 C CA . VAL A 1 275 ? 14.938 25.885 35.969 1.00 88.88 275 VAL A CA 1
ATOM 2263 C C . VAL A 1 275 ? 14.041 27.086 35.660 1.00 88.88 275 VAL A C 1
ATOM 2265 O O . VAL A 1 275 ? 13.268 27.517 36.509 1.00 88.88 275 VAL A O 1
ATOM 2268 N N . ASP A 1 276 ? 14.173 27.647 34.457 1.00 91.25 276 ASP A N 1
ATOM 2269 C CA . ASP A 1 276 ? 13.360 28.782 34.007 1.00 91.25 276 ASP A CA 1
ATOM 2270 C C . ASP A 1 276 ? 11.868 28.412 33.939 1.00 91.25 276 ASP A C 1
ATOM 2272 O O . ASP A 1 276 ? 11.510 27.353 33.416 1.00 91.25 276 ASP A O 1
ATOM 2276 N N . ASP A 1 277 ? 10.999 29.305 34.424 1.00 90.56 277 ASP A N 1
ATOM 2277 C CA . ASP A 1 277 ? 9.548 29.089 34.497 1.00 90.56 277 ASP A CA 1
ATOM 2278 C C . ASP A 1 277 ? 8.930 28.712 33.140 1.00 90.56 277 ASP A C 1
ATOM 2280 O O . ASP A 1 277 ? 8.021 27.885 33.084 1.00 90.56 277 ASP A O 1
ATOM 2284 N N . LYS A 1 278 ? 9.448 29.246 32.024 1.00 92.06 278 LYS A N 1
ATOM 2285 C CA . LYS A 1 278 ? 8.948 28.892 30.686 1.00 92.06 278 LYS A CA 1
ATOM 2286 C C . LYS A 1 278 ? 9.277 27.453 30.310 1.00 92.06 278 LYS A C 1
ATOM 2288 O O . LYS A 1 278 ? 8.455 26.778 29.698 1.00 92.06 278 LYS A O 1
ATOM 2293 N N . ILE A 1 279 ? 10.468 26.972 30.673 1.00 92.06 279 ILE A N 1
ATOM 2294 C CA . ILE A 1 279 ? 10.860 25.575 30.445 1.00 92.06 279 ILE A CA 1
ATOM 2295 C C . ILE A 1 279 ? 9.966 24.662 31.290 1.00 92.06 279 ILE A C 1
ATOM 2297 O O . ILE A 1 279 ? 9.509 23.632 30.800 1.00 92.06 279 ILE A O 1
ATOM 2301 N N . LEU A 1 280 ? 9.679 25.056 32.536 1.00 92.88 280 LEU A N 1
ATOM 2302 C CA . LEU A 1 280 ? 8.787 24.313 33.427 1.00 92.88 280 LEU A CA 1
ATOM 2303 C C . LEU A 1 280 ? 7.370 24.185 32.852 1.00 92.88 280 LEU A C 1
ATOM 2305 O O . LEU A 1 280 ? 6.831 23.080 32.834 1.00 92.88 280 LEU A O 1
ATOM 2309 N N . GLU A 1 281 ? 6.785 25.273 32.339 1.00 93.50 281 GLU A N 1
ATOM 2310 C CA . GLU A 1 281 ? 5.462 25.249 31.693 1.00 93.50 281 GLU A CA 1
ATOM 2311 C C . GLU A 1 281 ? 5.425 24.290 30.491 1.00 93.50 281 GLU A C 1
ATOM 2313 O O . GLU A 1 281 ? 4.531 23.447 30.398 1.00 93.50 281 GLU A O 1
ATOM 2318 N N . LEU A 1 282 ? 6.432 24.356 29.614 1.00 94.81 282 LEU A N 1
ATOM 2319 C CA . LEU A 1 282 ? 6.519 23.501 28.426 1.00 94.81 282 LEU A CA 1
ATOM 2320 C C . LEU A 1 282 ? 6.723 22.017 28.785 1.00 94.81 282 LEU A C 1
ATOM 2322 O O . LEU A 1 282 ? 6.121 21.130 28.177 1.00 94.81 282 LEU A O 1
ATOM 2326 N N . LEU A 1 283 ? 7.548 21.723 29.795 1.00 94.31 283 LEU A N 1
ATOM 2327 C CA . LEU A 1 283 ? 7.758 20.356 30.278 1.00 94.31 283 LEU A CA 1
ATOM 2328 C C . LEU A 1 283 ? 6.522 19.790 30.990 1.00 94.31 283 LEU A C 1
ATOM 2330 O O . LEU A 1 283 ? 6.253 18.593 30.870 1.00 94.31 283 LEU A O 1
ATOM 2334 N N . LEU A 1 284 ? 5.762 20.625 31.708 1.00 94.75 284 LEU A N 1
ATOM 2335 C CA . LEU A 1 284 ? 4.480 20.238 32.304 1.00 94.75 284 LEU A CA 1
ATOM 2336 C C . LEU A 1 284 ? 3.466 19.847 31.228 1.00 94.75 284 LEU A C 1
ATOM 2338 O O . LEU A 1 284 ? 2.798 18.824 31.374 1.00 94.75 284 LEU A O 1
ATOM 2342 N N . GLU A 1 285 ? 3.381 20.621 30.145 1.00 94.62 285 GLU A N 1
ATOM 2343 C CA . GLU A 1 285 ? 2.510 20.309 29.010 1.00 94.62 285 GLU A CA 1
ATOM 2344 C C . GLU A 1 285 ? 2.890 18.967 28.368 1.00 94.62 285 GLU A C 1
ATOM 2346 O O . GLU A 1 285 ? 2.035 18.098 28.193 1.00 94.62 285 GLU A O 1
ATOM 2351 N N . ILE A 1 286 ? 4.183 18.742 28.105 1.00 94.19 286 ILE A N 1
ATOM 2352 C CA . ILE A 1 286 ? 4.666 17.461 27.569 1.00 94.19 286 ILE A CA 1
ATOM 2353 C C . ILE A 1 286 ? 4.326 16.301 28.495 1.00 94.19 286 ILE A C 1
ATOM 2355 O O . ILE A 1 286 ? 3.812 15.282 28.033 1.00 94.19 286 ILE A O 1
ATOM 2359 N N . LYS A 1 287 ? 4.600 16.446 29.795 1.00 94.06 287 LYS A N 1
ATOM 2360 C CA . LYS A 1 287 ? 4.309 15.409 30.785 1.00 94.06 287 LYS A CA 1
ATOM 2361 C C . LYS A 1 287 ? 2.822 15.054 30.781 1.00 94.06 287 LYS A C 1
ATOM 2363 O O . LYS A 1 287 ? 2.487 13.878 30.677 1.00 94.06 287 LYS A O 1
ATOM 2368 N N . SER A 1 288 ? 1.952 16.063 30.826 1.00 93.12 288 SER A N 1
ATOM 2369 C CA . SER A 1 288 ? 0.499 15.877 30.809 1.00 93.12 288 SER A CA 1
ATOM 2370 C C . SER A 1 288 ? 0.021 15.177 29.534 1.00 93.12 288 SER A C 1
ATOM 2372 O O . SER A 1 288 ? -0.816 14.281 29.609 1.00 93.12 288 SER A O 1
ATOM 2374 N N . ASN A 1 289 ? 0.556 15.554 28.369 1.00 92.50 289 ASN A N 1
ATOM 2375 C CA . ASN A 1 289 ? 0.166 14.953 27.093 1.00 92.50 289 ASN A CA 1
ATOM 2376 C C . ASN A 1 289 ? 0.588 13.476 27.006 1.00 92.50 289 ASN A C 1
ATOM 2378 O O . ASN A 1 289 ? -0.201 12.640 26.576 1.00 92.50 289 ASN A O 1
ATOM 2382 N N . ILE A 1 290 ? 1.792 13.126 27.475 1.00 90.94 290 ILE A N 1
ATOM 2383 C CA . ILE A 1 290 ? 2.252 11.726 27.508 1.00 90.94 290 ILE A CA 1
ATOM 2384 C C . ILE A 1 290 ? 1.424 10.893 28.494 1.00 90.94 290 ILE A C 1
ATOM 2386 O O . ILE A 1 290 ? 1.092 9.750 28.190 1.00 90.94 290 ILE A O 1
ATOM 2390 N N . GLU A 1 291 ? 1.099 11.436 29.671 1.00 90.12 291 GLU A N 1
ATOM 2391 C CA . GLU A 1 291 ? 0.269 10.746 30.670 1.00 90.12 291 GLU A CA 1
ATOM 2392 C C . GLU A 1 291 ? -1.162 10.506 30.164 1.00 90.12 291 GLU A C 1
ATOM 2394 O O . GLU A 1 291 ? -1.755 9.481 30.488 1.00 90.12 291 GLU A O 1
ATOM 2399 N N . GLN A 1 292 ? -1.703 11.417 29.349 1.00 88.38 292 GLN A N 1
ATOM 2400 C CA . GLN A 1 292 ? -3.015 11.260 28.722 1.00 88.38 292 GLN A CA 1
ATOM 2401 C C . GLN A 1 292 ? -3.005 10.226 27.586 1.00 88.38 292 GLN A C 1
ATOM 2403 O O . GLN A 1 292 ? -3.920 9.406 27.504 1.00 88.38 292 GLN A O 1
ATOM 2408 N N . ASP A 1 293 ? -2.004 10.281 26.706 1.00 82.56 293 ASP A N 1
ATOM 2409 C CA . ASP A 1 293 ? -1.941 9.438 25.505 1.00 82.56 293 ASP A CA 1
ATOM 2410 C C . ASP A 1 293 ? -1.284 8.068 25.762 1.00 82.56 293 ASP A C 1
ATOM 2412 O O . ASP A 1 293 ? -1.265 7.213 24.875 1.00 82.56 293 ASP A O 1
ATOM 2416 N N . GLU A 1 294 ? -0.695 7.863 26.946 1.00 84.75 294 GLU A N 1
ATOM 2417 C CA . GLU A 1 294 ? 0.127 6.695 27.317 1.00 84.75 294 GLU A CA 1
ATOM 2418 C C . GLU A 1 294 ? 1.250 6.388 26.293 1.00 84.75 294 GLU A C 1
ATOM 2420 O O . GLU A 1 294 ? 1.741 5.256 26.149 1.00 84.75 294 GLU A O 1
ATOM 2425 N N . ALA A 1 295 ? 1.667 7.408 25.536 1.00 85.69 295 ALA A N 1
ATOM 2426 C CA . ALA A 1 295 ? 2.604 7.294 24.431 1.00 85.69 295 ALA A CA 1
ATOM 2427 C C . ALA A 1 295 ? 3.232 8.644 24.063 1.00 85.69 295 ALA A C 1
ATOM 2429 O O . ALA A 1 295 ? 2.674 9.712 24.287 1.00 85.69 295 ALA A O 1
ATOM 2430 N N . ILE A 1 296 ? 4.397 8.580 23.416 1.00 87.50 296 ILE A N 1
ATOM 2431 C CA . ILE A 1 296 ? 5.021 9.739 22.776 1.00 87.50 296 ILE A CA 1
ATOM 2432 C C . ILE A 1 296 ? 4.558 9.771 21.321 1.00 87.50 296 ILE A C 1
ATOM 2434 O O . ILE A 1 296 ? 4.982 8.950 20.502 1.00 87.50 296 ILE A O 1
ATOM 2438 N N . THR A 1 297 ? 3.658 10.695 21.000 1.00 86.25 297 THR A N 1
ATOM 2439 C CA . THR A 1 297 ? 3.168 10.916 19.635 1.00 86.25 297 THR A CA 1
ATOM 2440 C C . THR A 1 297 ? 4.180 11.720 18.809 1.00 86.25 297 THR A C 1
ATOM 2442 O O . THR A 1 297 ? 5.156 12.250 19.337 1.00 86.25 297 THR A O 1
ATOM 2445 N N . SER A 1 298 ? 3.966 11.826 17.492 1.00 82.44 298 SER A N 1
ATOM 2446 C CA . SER A 1 298 ? 4.813 12.678 16.638 1.00 82.44 298 SER A CA 1
ATOM 2447 C C . SER A 1 298 ? 4.750 14.151 17.051 1.00 82.44 298 SER A C 1
ATOM 2449 O O . SER A 1 298 ? 5.757 14.840 16.968 1.00 82.44 298 SER A O 1
ATOM 2451 N N . GLU A 1 299 ? 3.586 14.624 17.500 1.00 86.00 299 GLU A N 1
ATOM 2452 C CA . GLU A 1 299 ? 3.399 16.011 17.941 1.00 86.00 299 GLU A CA 1
ATOM 2453 C C . GLU A 1 299 ? 4.177 16.279 19.234 1.00 86.00 299 GLU A C 1
ATOM 2455 O O . GLU A 1 299 ? 4.862 17.292 19.343 1.00 86.00 299 GLU A O 1
ATOM 2460 N N . ILE A 1 300 ? 4.154 15.328 20.175 1.00 90.88 300 ILE A N 1
ATOM 2461 C CA . ILE A 1 300 ? 4.964 15.392 21.397 1.00 90.88 300 ILE A CA 1
ATOM 2462 C C . ILE A 1 300 ? 6.465 15.324 21.063 1.00 90.88 300 ILE A C 1
ATOM 2464 O O . ILE A 1 300 ? 7.243 16.078 21.644 1.00 90.88 300 ILE A O 1
ATOM 2468 N N . ASP A 1 301 ? 6.882 14.468 20.117 1.00 90.06 301 ASP A N 1
ATOM 2469 C CA . ASP A 1 301 ? 8.289 14.347 19.686 1.00 90.06 301 ASP A CA 1
ATOM 2470 C C . ASP A 1 301 ? 8.826 15.641 19.082 1.00 90.06 301 ASP A C 1
ATOM 2472 O O . ASP A 1 301 ? 9.936 16.057 19.417 1.00 90.06 301 ASP A O 1
ATOM 2476 N N . ASP A 1 302 ? 8.043 16.286 18.221 1.00 89.69 302 ASP A N 1
ATOM 2477 C CA . ASP A 1 302 ? 8.424 17.554 17.608 1.00 89.69 302 ASP A CA 1
ATOM 2478 C C . ASP A 1 302 ? 8.469 18.679 18.652 1.00 89.69 302 ASP A C 1
ATOM 2480 O O . ASP A 1 302 ? 9.465 19.400 18.722 1.00 89.69 302 ASP A O 1
ATOM 2484 N N . SER A 1 303 ? 7.465 18.778 19.530 1.00 92.25 303 SER A N 1
ATOM 2485 C CA . SER A 1 303 ? 7.456 19.757 20.625 1.00 92.25 303 SER A CA 1
ATOM 2486 C C . SER A 1 303 ? 8.649 19.585 21.566 1.00 92.25 303 SER A C 1
ATOM 2488 O O . SER A 1 303 ? 9.327 20.561 21.886 1.00 92.25 303 SER A O 1
ATOM 2490 N N . PHE A 1 304 ? 8.962 18.350 21.973 1.00 94.31 304 PHE A N 1
ATOM 2491 C CA . PHE A 1 304 ? 10.090 18.091 22.865 1.00 94.31 304 PHE A CA 1
ATOM 2492 C C . PHE A 1 304 ? 11.428 18.451 22.219 1.00 94.31 304 PHE A C 1
ATOM 2494 O O . PHE A 1 304 ? 12.265 19.092 22.850 1.00 94.31 304 PHE A O 1
ATOM 2501 N N . LYS A 1 305 ? 11.630 18.095 20.946 1.00 93.06 305 LYS A N 1
ATOM 2502 C CA . LYS A 1 305 ? 12.845 18.483 20.219 1.00 93.06 305 LYS A CA 1
ATOM 2503 C C . LYS A 1 305 ? 12.983 19.988 20.086 1.00 93.06 305 LYS A C 1
ATOM 2505 O O . LYS A 1 305 ? 14.080 20.476 20.304 1.00 93.06 305 LYS A O 1
ATOM 2510 N N . CYS A 1 306 ? 11.905 20.710 19.781 1.00 94.31 306 CYS A N 1
ATOM 2511 C CA . CYS A 1 306 ? 11.938 22.171 19.725 1.00 94.31 306 CYS A CA 1
ATOM 2512 C C . CYS A 1 306 ? 12.393 22.769 21.064 1.00 94.31 306 CYS A C 1
ATOM 2514 O O . CYS A 1 306 ? 13.245 23.651 21.075 1.00 94.31 306 CYS A O 1
ATOM 2516 N N . ILE A 1 307 ? 11.899 22.244 22.193 1.00 94.81 307 ILE A N 1
ATOM 2517 C CA . ILE A 1 307 ? 12.339 22.679 23.529 1.00 94.81 307 ILE A CA 1
ATOM 2518 C C . ILE A 1 307 ? 13.831 22.408 23.726 1.00 94.81 307 ILE A C 1
ATOM 2520 O O . ILE A 1 307 ? 14.555 23.272 24.213 1.00 94.81 307 ILE A O 1
ATOM 2524 N N . VAL A 1 308 ? 14.311 21.222 23.351 1.00 95.06 308 VAL A N 1
ATOM 2525 C CA . VAL A 1 308 ? 15.735 20.886 23.471 1.00 95.06 308 VAL A CA 1
ATOM 2526 C C . VAL A 1 308 ? 16.580 21.791 22.573 1.00 95.06 308 VAL A C 1
ATOM 2528 O O . VAL A 1 308 ? 17.555 22.360 23.044 1.00 95.06 308 VAL A O 1
ATOM 2531 N N . GLU A 1 309 ? 16.194 21.991 21.316 1.00 94.81 309 GLU A N 1
ATOM 2532 C CA . GLU A 1 309 ? 16.912 22.853 20.371 1.00 94.81 309 GLU A CA 1
ATOM 2533 C C . GLU A 1 309 ? 16.972 24.316 20.833 1.00 94.81 309 GLU A C 1
ATOM 2535 O O . GLU A 1 309 ? 17.998 24.969 20.652 1.00 94.81 309 GLU A O 1
ATOM 2540 N N . GLU A 1 310 ? 15.901 24.834 21.438 1.00 95.56 310 GLU A N 1
ATOM 2541 C CA . GLU A 1 310 ? 15.828 26.228 21.882 1.00 95.56 310 GLU A CA 1
ATOM 2542 C C . GLU A 1 310 ? 16.511 26.460 23.241 1.00 95.56 310 GLU A C 1
ATOM 2544 O O . GLU A 1 310 ? 17.153 27.493 23.435 1.00 95.56 310 GLU A O 1
ATOM 2549 N N . TYR A 1 311 ? 16.406 25.508 24.176 1.00 95.06 311 TYR A N 1
ATOM 2550 C CA . TYR A 1 311 ? 16.783 25.716 25.581 1.00 95.06 311 TYR A CA 1
ATOM 2551 C C . TYR A 1 311 ? 17.966 24.869 26.071 1.00 95.06 311 TYR A C 1
ATOM 2553 O O . TYR A 1 311 ? 18.411 25.083 27.202 1.00 95.06 311 TYR A O 1
ATOM 2561 N N . ALA A 1 312 ? 18.526 23.949 25.273 1.00 91.88 312 ALA A N 1
ATOM 2562 C CA . ALA A 1 312 ? 19.652 23.106 25.708 1.00 91.88 312 ALA A CA 1
ATOM 2563 C C . ALA A 1 312 ? 20.908 23.901 26.099 1.00 91.88 312 ALA A C 1
ATOM 2565 O O . ALA A 1 312 ? 21.637 23.475 26.994 1.00 91.88 312 ALA A O 1
ATOM 2566 N N . ASP A 1 313 ? 21.154 25.059 25.481 1.00 89.94 313 ASP A N 1
ATOM 2567 C CA . ASP A 1 313 ? 22.291 25.918 25.839 1.00 89.94 313 ASP A CA 1
ATOM 2568 C C . ASP A 1 313 ? 22.140 26.510 27.251 1.00 89.94 313 ASP A C 1
ATOM 2570 O O . ASP A 1 313 ? 23.123 26.680 27.976 1.00 89.94 313 ASP A O 1
ATOM 2574 N N . THR A 1 314 ? 20.903 26.817 27.653 1.00 91.38 314 THR A N 1
ATOM 2575 C CA . THR A 1 314 ? 20.577 27.378 28.973 1.00 91.38 314 THR A CA 1
ATOM 2576 C C . THR A 1 314 ? 20.338 26.313 30.038 1.00 91.38 314 THR A C 1
ATOM 2578 O O . THR A 1 314 ? 20.691 26.520 31.196 1.00 91.38 314 THR A O 1
ATOM 2581 N N . GLU A 1 315 ? 19.790 25.160 29.655 1.00 92.81 315 GLU A N 1
ATOM 2582 C CA . GLU A 1 315 ? 19.555 24.009 30.525 1.00 92.81 315 GLU A CA 1
ATOM 2583 C C . GLU A 1 315 ? 20.106 22.731 29.862 1.00 92.81 315 GLU A C 1
ATOM 2585 O O . GLU A 1 315 ? 19.368 21.971 29.227 1.00 92.81 315 GLU A O 1
ATOM 2590 N N . PRO A 1 316 ? 21.415 22.450 30.021 1.00 91.44 316 PRO A N 1
ATOM 2591 C CA . PRO A 1 316 ? 22.077 21.315 29.371 1.00 91.44 316 PRO A CA 1
ATOM 2592 C C . PRO A 1 316 ? 21.512 19.945 29.758 1.00 91.44 316 PRO A C 1
ATOM 2594 O O . PRO A 1 316 ? 21.738 18.955 29.055 1.00 91.44 316 PRO A O 1
ATOM 2597 N N . ARG A 1 317 ? 20.769 19.849 30.871 1.00 93.12 317 ARG A N 1
ATOM 2598 C CA . ARG A 1 317 ? 20.092 18.603 31.251 1.00 93.12 317 ARG A CA 1
ATOM 2599 C C . ARG A 1 317 ? 19.005 18.208 30.252 1.00 93.12 317 ARG A C 1
ATOM 2601 O O . ARG A 1 317 ? 18.739 17.016 30.156 1.00 93.12 317 ARG A O 1
ATOM 2608 N N . LEU A 1 318 ? 18.435 19.145 29.487 1.00 93.06 318 LEU A N 1
ATOM 2609 C CA . LEU A 1 318 ? 17.483 18.845 28.409 1.00 93.06 318 LEU A CA 1
ATOM 2610 C C . LEU A 1 318 ? 18.132 18.020 27.292 1.00 93.06 318 LEU A C 1
ATOM 2612 O O . LEU A 1 318 ? 17.570 17.015 26.863 1.00 93.06 318 LEU A O 1
ATOM 2616 N N . GLN A 1 319 ? 19.349 18.384 26.878 1.00 93.62 319 GLN A N 1
ATOM 2617 C CA . GLN A 1 319 ? 20.100 17.606 25.890 1.00 93.62 319 GLN A CA 1
ATOM 2618 C C . GLN A 1 319 ? 20.431 16.211 26.430 1.00 93.62 319 GLN A C 1
ATOM 2620 O O . GLN A 1 319 ? 20.222 15.210 25.753 1.00 93.62 319 GLN A O 1
ATOM 2625 N N . LYS A 1 320 ? 20.863 16.129 27.694 1.00 91.38 320 LYS A N 1
ATOM 2626 C CA . LYS A 1 320 ? 21.113 14.839 28.348 1.00 91.38 320 LYS A CA 1
ATOM 2627 C C . LYS A 1 320 ? 19.851 13.974 28.427 1.00 91.38 320 LYS A C 1
ATOM 2629 O O . LYS A 1 320 ? 19.915 12.766 28.237 1.00 91.38 320 LYS A O 1
ATOM 2634 N N . LEU A 1 321 ? 18.704 14.590 28.707 1.00 91.50 321 LEU A N 1
ATOM 2635 C CA . LEU A 1 321 ? 17.413 13.916 28.742 1.00 91.50 321 LEU A CA 1
ATOM 2636 C C . LEU A 1 321 ? 17.052 13.331 27.366 1.00 91.50 321 LEU A C 1
ATOM 2638 O O . LEU A 1 321 ? 16.628 12.179 27.296 1.00 91.50 321 LEU A O 1
ATOM 2642 N N . MET A 1 322 ? 17.276 14.098 26.292 1.00 91.50 322 MET A N 1
ATOM 2643 C CA . MET A 1 322 ? 17.100 13.656 24.904 1.00 91.50 322 MET A CA 1
ATOM 2644 C C . MET A 1 322 ? 18.020 12.484 24.538 1.00 91.50 322 MET A C 1
ATOM 2646 O O . MET A 1 322 ? 17.570 11.525 23.919 1.00 91.50 322 MET A O 1
ATOM 2650 N N . ASP A 1 323 ? 19.293 12.542 24.923 1.00 88.25 323 ASP A N 1
ATOM 2651 C CA . ASP A 1 323 ? 20.284 11.551 24.495 1.00 88.25 323 ASP A CA 1
ATOM 2652 C C . ASP A 1 323 ? 20.197 10.231 25.283 1.00 88.25 323 ASP A C 1
ATOM 2654 O O . ASP A 1 323 ? 20.339 9.154 24.700 1.00 88.25 323 ASP A O 1
ATOM 2658 N N . ASP A 1 324 ? 19.950 10.306 26.597 1.00 87.69 324 ASP A N 1
ATOM 2659 C CA . ASP A 1 324 ? 20.086 9.155 27.501 1.00 87.69 324 ASP A CA 1
ATOM 2660 C C . ASP A 1 324 ? 18.751 8.472 27.845 1.00 87.69 324 ASP A C 1
ATOM 2662 O O . ASP A 1 324 ? 18.732 7.273 28.132 1.00 87.69 324 ASP A O 1
ATOM 2666 N N . TYR A 1 325 ? 17.641 9.219 27.876 1.00 87.88 325 TYR A N 1
ATOM 2667 C CA . TYR A 1 325 ? 16.383 8.742 28.475 1.00 87.88 325 TYR A CA 1
ATOM 2668 C C . TYR A 1 325 ? 15.160 8.885 27.576 1.00 87.88 325 TYR A C 1
ATOM 2670 O O . TYR A 1 325 ? 14.109 8.339 27.907 1.00 87.88 325 TYR A O 1
ATOM 2678 N N . TYR A 1 326 ? 15.262 9.611 26.465 1.00 89.19 326 TYR A N 1
ATOM 2679 C CA . TYR A 1 326 ? 14.123 9.832 25.593 1.00 89.19 326 TYR A CA 1
ATOM 2680 C C . TYR A 1 326 ? 13.740 8.544 24.837 1.00 89.19 326 TYR A C 1
ATOM 2682 O O . TYR A 1 326 ? 14.538 8.047 24.037 1.00 89.19 326 TYR A O 1
ATOM 2690 N N . PRO A 1 327 ? 12.521 8.000 25.034 1.00 83.81 327 PRO A N 1
ATOM 2691 C CA . PRO A 1 327 ? 12.113 6.731 24.423 1.00 83.81 327 PRO A CA 1
ATOM 2692 C C . PRO A 1 327 ? 11.943 6.839 22.902 1.00 83.81 327 PRO A C 1
ATOM 2694 O O . PRO A 1 327 ? 12.099 5.860 22.174 1.00 83.81 327 PRO A O 1
ATOM 2697 N N . GLY A 1 328 ? 11.623 8.039 22.410 1.00 83.94 328 GLY A N 1
ATOM 2698 C CA . GLY A 1 328 ? 11.208 8.273 21.032 1.00 83.94 328 GLY A CA 1
ATOM 2699 C C . GLY A 1 328 ? 9.727 7.978 20.785 1.00 83.94 328 GLY A C 1
ATOM 2700 O O . GLY A 1 328 ? 8.992 7.545 21.670 1.00 83.94 328 GLY A O 1
ATOM 2701 N N . ILE A 1 329 ? 9.290 8.233 19.548 1.00 84.62 329 ILE A N 1
ATOM 2702 C CA . ILE A 1 329 ? 7.892 8.076 19.126 1.00 84.62 329 ILE A CA 1
ATOM 2703 C C . ILE A 1 329 ? 7.428 6.628 19.325 1.00 84.62 329 ILE A C 1
ATOM 2705 O O . ILE A 1 329 ? 8.069 5.685 18.860 1.00 84.62 329 ILE A O 1
ATOM 2709 N N . SER A 1 330 ? 6.261 6.472 19.943 1.00 78.69 330 SER A N 1
ATOM 2710 C CA . SER A 1 330 ? 5.562 5.202 20.095 1.00 78.69 330 SER A CA 1
ATOM 2711 C C . SER A 1 330 ? 4.162 5.311 19.492 1.00 78.69 330 SER A C 1
ATOM 2713 O O . SER A 1 330 ? 3.192 5.559 20.202 1.00 78.69 330 SER A O 1
ATOM 2715 N N . SER A 1 331 ? 4.035 5.071 18.190 1.00 75.19 331 SER A N 1
ATOM 2716 C CA . SER A 1 331 ? 2.722 4.915 17.558 1.00 75.19 331 SER A CA 1
ATOM 2717 C C . SER A 1 331 ? 2.231 3.475 17.666 1.00 75.19 331 SER A C 1
ATOM 2719 O O . SER A 1 331 ? 2.986 2.533 17.416 1.00 75.19 331 SER A O 1
ATOM 2721 N N . GLU A 1 332 ? 0.954 3.295 17.996 1.00 81.31 332 GLU A N 1
ATOM 2722 C CA . GLU A 1 332 ? 0.311 1.988 17.885 1.00 81.31 332 GLU A CA 1
ATOM 2723 C C . GLU A 1 332 ? 0.203 1.527 16.428 1.00 81.31 332 GLU A C 1
ATOM 2725 O O . GLU A 1 332 ? 0.250 2.320 15.477 1.00 81.31 332 GLU A O 1
ATOM 2730 N N . LEU A 1 333 ? 0.052 0.214 16.247 1.00 87.00 333 LEU A N 1
ATOM 2731 C CA . LEU A 1 333 ? -0.251 -0.333 14.935 1.00 87.00 333 LEU A CA 1
ATOM 2732 C C . LEU A 1 333 ? -1.667 0.073 14.511 1.00 87.00 333 LEU A C 1
ATOM 2734 O O . LEU A 1 333 ? -2.610 -0.138 15.271 1.00 87.00 333 LEU A O 1
ATOM 2738 N N . PRO A 1 334 ? -1.844 0.583 13.281 1.00 88.19 334 PRO A N 1
ATOM 2739 C CA . PRO A 1 334 ? -3.167 0.837 12.739 1.00 88.19 334 PRO A CA 1
ATOM 2740 C C . PRO A 1 334 ? -4.018 -0.436 12.752 1.00 88.19 334 PRO A C 1
ATOM 2742 O O . PRO A 1 334 ? -3.573 -1.488 12.285 1.00 88.19 334 PRO A O 1
ATOM 2745 N N . GLU A 1 335 ? -5.261 -0.325 13.221 1.00 87.62 335 GLU A N 1
ATOM 2746 C CA . GLU A 1 335 ? -6.234 -1.414 13.112 1.00 87.62 335 GLU A CA 1
ATOM 2747 C C . GLU A 1 335 ? -6.399 -1.852 11.651 1.00 87.62 335 GLU A C 1
ATOM 2749 O O . GLU A 1 335 ? -6.370 -1.012 10.746 1.00 87.62 335 GLU A O 1
ATOM 2754 N N . ASP A 1 336 ? -6.573 -3.158 11.432 1.00 89.50 336 ASP A N 1
ATOM 2755 C CA . ASP A 1 336 ? -6.707 -3.792 10.114 1.00 89.50 336 ASP A CA 1
ATOM 2756 C C . ASP A 1 336 ? -5.539 -3.558 9.136 1.00 89.50 336 ASP A C 1
ATOM 2758 O O . ASP A 1 336 ? -5.698 -3.676 7.917 1.00 89.50 336 ASP A O 1
ATOM 2762 N N . LEU A 1 337 ? -4.328 -3.294 9.641 1.00 93.56 337 LEU A N 1
ATOM 2763 C CA . LEU A 1 337 ? -3.120 -3.273 8.815 1.00 93.56 337 LEU A CA 1
ATOM 2764 C C . LEU A 1 337 ? -2.828 -4.665 8.223 1.00 93.56 337 LEU A C 1
ATOM 2766 O O . LEU A 1 337 ? -2.512 -5.610 8.945 1.00 93.56 337 LEU A O 1
ATOM 2770 N N . LYS A 1 338 ? -2.901 -4.786 6.892 1.00 92.00 338 LYS A N 1
ATOM 2771 C CA . LYS A 1 338 ? -2.719 -6.052 6.159 1.00 92.00 338 LYS A CA 1
ATOM 2772 C C . LYS A 1 338 ? -1.337 -6.225 5.539 1.00 92.00 338 LYS A C 1
ATOM 2774 O O . LYS A 1 338 ? -0.966 -7.350 5.223 1.00 92.00 338 LYS A O 1
ATOM 2779 N N . ALA A 1 339 ? -0.594 -5.140 5.310 1.00 94.38 339 ALA A N 1
ATOM 2780 C CA . ALA A 1 339 ? 0.744 -5.193 4.720 1.00 94.38 339 ALA A CA 1
ATOM 2781 C C . ALA A 1 339 ? 1.554 -3.915 4.971 1.00 94.38 339 ALA A C 1
ATOM 2783 O O . ALA A 1 339 ? 0.994 -2.826 5.110 1.00 94.38 339 ALA A O 1
ATOM 2784 N N . VAL A 1 340 ? 2.882 -4.050 4.935 1.00 96.19 340 VAL A N 1
ATOM 2785 C CA . VAL A 1 340 ? 3.836 -2.934 4.912 1.00 96.19 340 VAL A CA 1
ATOM 2786 C C . VAL A 1 340 ? 4.624 -2.973 3.605 1.00 96.19 340 VAL A C 1
ATOM 2788 O O . VAL A 1 340 ? 5.238 -3.987 3.281 1.00 96.19 340 VAL A O 1
ATOM 2791 N N . ILE A 1 341 ? 4.643 -1.869 2.859 1.00 96.56 341 ILE A N 1
ATOM 2792 C CA . ILE A 1 341 ? 5.450 -1.691 1.649 1.00 96.56 341 ILE A CA 1
ATOM 2793 C C . ILE A 1 341 ? 6.535 -0.653 1.925 1.00 96.56 341 ILE A C 1
ATOM 2795 O O . ILE A 1 341 ? 6.253 0.479 2.298 1.00 96.56 341 ILE A O 1
ATOM 2799 N N . ILE A 1 342 ? 7.791 -1.021 1.702 1.00 95.81 342 ILE A N 1
ATOM 2800 C CA . ILE A 1 342 ? 8.964 -0.186 1.943 1.00 95.81 342 ILE A CA 1
ATOM 2801 C C . ILE A 1 342 ? 9.607 0.171 0.604 1.00 95.81 342 ILE A C 1
ATOM 2803 O O . ILE A 1 342 ? 10.233 -0.672 -0.030 1.00 95.81 342 ILE A O 1
ATOM 2807 N N . ASN A 1 343 ? 9.495 1.428 0.175 1.00 92.69 343 ASN A N 1
ATOM 2808 C CA . ASN A 1 343 ? 10.128 1.935 -1.051 1.00 92.69 343 ASN A CA 1
ATOM 2809 C C . ASN A 1 343 ? 11.589 2.388 -0.832 1.00 92.69 343 ASN A C 1
ATOM 2811 O O . ASN A 1 343 ? 12.333 2.645 -1.788 1.00 92.69 343 ASN A O 1
ATOM 2815 N N . ASP A 1 344 ? 12.026 2.524 0.418 1.00 86.88 344 ASP A N 1
ATOM 2816 C CA . ASP A 1 344 ? 13.400 2.879 0.762 1.00 86.88 344 ASP A CA 1
ATOM 2817 C C . ASP A 1 344 ? 14.131 1.700 1.404 1.00 86.88 344 ASP A C 1
ATOM 2819 O O . ASP A 1 344 ? 13.864 1.329 2.541 1.00 86.88 344 ASP A O 1
ATOM 2823 N N . ILE A 1 345 ? 15.061 1.098 0.660 1.00 85.75 345 ILE A N 1
ATOM 2824 C CA . ILE A 1 345 ? 15.741 -0.115 1.107 1.00 85.75 345 ILE A CA 1
ATOM 2825 C C . ILE A 1 345 ? 16.574 0.110 2.372 1.00 85.75 345 ILE A C 1
ATOM 2827 O O . ILE A 1 345 ? 16.738 -0.831 3.135 1.00 85.75 345 ILE A O 1
ATOM 2831 N N . ASN A 1 346 ? 17.036 1.333 2.645 1.00 87.06 346 ASN A N 1
ATOM 2832 C CA . ASN A 1 346 ? 17.832 1.620 3.844 1.00 87.06 346 ASN A CA 1
ATOM 2833 C C . ASN A 1 346 ? 17.061 1.307 5.134 1.00 87.06 346 ASN A C 1
ATOM 2835 O O . ASN A 1 346 ? 17.645 0.844 6.106 1.00 87.06 346 ASN A O 1
ATOM 2839 N N . GLN A 1 347 ? 15.728 1.401 5.095 1.00 90.31 347 GLN A N 1
ATOM 2840 C CA . GLN A 1 347 ? 14.858 1.074 6.226 1.00 90.31 347 GLN A CA 1
ATOM 2841 C C . GLN A 1 347 ? 15.051 -0.356 6.744 1.00 90.31 347 GLN A C 1
ATOM 2843 O O . GLN A 1 347 ? 14.786 -0.622 7.913 1.00 90.31 347 GLN A O 1
ATOM 2848 N N . ILE A 1 348 ? 15.513 -1.283 5.896 1.00 89.31 348 ILE A N 1
ATOM 2849 C CA . ILE A 1 348 ? 15.734 -2.674 6.305 1.00 89.31 348 ILE A CA 1
ATOM 2850 C C . ILE A 1 348 ? 17.058 -2.892 7.042 1.00 89.31 348 ILE A C 1
ATOM 2852 O O . ILE A 1 348 ? 17.192 -3.905 7.730 1.00 89.31 348 ILE A O 1
ATOM 2856 N N . GLU A 1 349 ? 18.017 -1.975 6.880 1.00 87.88 349 GLU A N 1
ATOM 2857 C CA . GLU A 1 349 ? 19.259 -1.909 7.662 1.00 87.88 349 GLU A CA 1
ATOM 2858 C C . GLU A 1 349 ? 19.033 -1.082 8.937 1.00 87.88 349 GLU A C 1
ATOM 2860 O O . GLU A 1 349 ? 19.472 -1.494 10.007 1.00 87.88 349 GLU A O 1
ATOM 2865 N N . ASP A 1 350 ? 18.276 0.017 8.836 1.00 89.38 350 ASP A N 1
ATOM 2866 C CA . ASP A 1 350 ? 18.025 0.954 9.939 1.00 89.38 350 ASP A CA 1
ATOM 2867 C C . ASP A 1 350 ? 17.048 0.398 10.996 1.00 89.38 350 ASP A C 1
ATOM 2869 O O . ASP A 1 350 ? 17.222 0.636 12.193 1.00 89.38 350 ASP A O 1
ATOM 2873 N N . TYR A 1 351 ? 16.025 -0.363 10.578 1.00 91.56 351 TYR A N 1
ATOM 2874 C CA . TYR A 1 351 ? 14.936 -0.835 11.451 1.00 91.56 351 TYR A CA 1
ATOM 2875 C C . TYR A 1 351 ? 14.688 -2.358 11.385 1.00 91.56 351 TYR A C 1
ATOM 2877 O O . TYR A 1 351 ? 13.545 -2.804 11.215 1.00 91.56 351 TYR A O 1
ATOM 2885 N N . PRO A 1 352 ? 15.716 -3.214 11.548 1.00 91.06 352 PRO A N 1
ATOM 2886 C CA . PRO A 1 352 ? 15.565 -4.655 11.367 1.00 91.06 352 PRO A CA 1
ATOM 2887 C C . PRO A 1 352 ? 14.644 -5.295 12.413 1.00 91.06 352 PRO A C 1
ATOM 2889 O O . PRO A 1 352 ? 13.899 -6.219 12.088 1.00 91.06 352 PRO A O 1
ATOM 2892 N N . ASN A 1 353 ? 14.657 -4.799 13.654 1.00 89.75 353 ASN A N 1
ATOM 2893 C CA . ASN A 1 353 ? 13.797 -5.308 14.727 1.00 89.75 353 ASN A CA 1
ATOM 2894 C C . ASN A 1 353 ? 12.331 -4.915 14.520 1.00 89.75 353 ASN A C 1
ATOM 2896 O O . ASN A 1 353 ? 11.453 -5.743 14.724 1.00 89.75 353 ASN A O 1
ATOM 2900 N N . THR A 1 354 ? 12.064 -3.702 14.032 1.00 92.31 354 THR A N 1
ATOM 2901 C CA . THR A 1 354 ? 10.708 -3.258 13.679 1.00 92.31 354 THR A CA 1
ATOM 2902 C C . THR A 1 354 ? 10.127 -4.122 12.559 1.00 92.31 354 THR A C 1
ATOM 2904 O O . THR A 1 354 ? 8.989 -4.570 12.652 1.00 92.31 354 THR A O 1
ATOM 2907 N N . ILE A 1 355 ? 10.922 -4.433 11.526 1.00 93.75 355 ILE A N 1
ATOM 2908 C CA . ILE A 1 355 ? 10.506 -5.339 10.442 1.00 93.75 355 ILE A CA 1
ATOM 2909 C C . ILE A 1 355 ? 10.201 -6.739 10.977 1.00 93.75 355 ILE A C 1
ATOM 2911 O O . ILE A 1 355 ? 9.181 -7.312 10.602 1.00 93.75 355 ILE A O 1
ATOM 2915 N N . LYS A 1 356 ? 11.050 -7.286 11.860 1.00 91.50 356 LYS A N 1
ATOM 2916 C CA . LYS A 1 356 ? 10.765 -8.567 12.530 1.00 91.50 356 LYS A CA 1
ATOM 2917 C C . LYS A 1 356 ? 9.462 -8.496 13.322 1.00 91.50 356 LYS A C 1
ATOM 2919 O O . LYS A 1 356 ? 8.637 -9.379 13.159 1.00 91.50 356 LYS A O 1
ATOM 2924 N N . GLY A 1 357 ? 9.227 -7.412 14.060 1.00 90.75 357 GLY A N 1
ATOM 2925 C CA . GLY A 1 357 ? 7.988 -7.193 14.805 1.00 90.75 357 GLY A CA 1
ATOM 2926 C C . GLY A 1 357 ? 6.728 -7.240 13.933 1.00 90.75 357 GLY A C 1
ATOM 2927 O O . GLY A 1 357 ? 5.760 -7.909 14.293 1.00 90.75 357 GLY A O 1
ATOM 2928 N N . PHE A 1 358 ? 6.742 -6.607 12.753 1.00 92.88 358 PHE A N 1
ATOM 2929 C CA . PHE A 1 358 ? 5.642 -6.733 11.785 1.00 92.88 358 PHE A CA 1
ATOM 2930 C C . PHE A 1 358 ? 5.446 -8.180 11.321 1.00 92.88 358 PHE A C 1
ATOM 2932 O O . PHE A 1 358 ? 4.320 -8.677 11.306 1.00 92.88 358 PHE A O 1
ATOM 2939 N N . LEU A 1 359 ? 6.538 -8.866 10.974 1.00 90.38 359 LEU A N 1
ATOM 2940 C CA . LEU A 1 359 ? 6.498 -10.253 10.510 1.00 90.38 359 LEU A CA 1
ATOM 2941 C C . LEU A 1 359 ? 5.990 -11.208 11.604 1.00 90.38 359 LEU A C 1
ATOM 2943 O O . LEU A 1 359 ? 5.162 -12.063 11.308 1.00 90.38 359 LEU A O 1
ATOM 2947 N N . ASP A 1 360 ? 6.403 -11.020 12.858 1.00 87.19 360 ASP A N 1
ATOM 2948 C CA . ASP A 1 360 ? 5.953 -11.799 14.020 1.00 87.19 360 ASP A CA 1
ATOM 2949 C C . ASP A 1 360 ? 4.452 -11.592 14.297 1.00 87.19 360 ASP A C 1
ATOM 2951 O O . ASP A 1 360 ? 3.754 -12.511 14.724 1.00 87.19 360 ASP A O 1
ATOM 2955 N N . LYS A 1 361 ? 3.918 -10.405 13.975 1.00 86.62 361 LYS A N 1
ATOM 2956 C CA . LYS A 1 361 ? 2.473 -10.107 13.965 1.00 86.62 361 LYS A CA 1
ATOM 2957 C C . LYS A 1 361 ? 1.749 -10.620 12.711 1.00 86.62 361 LYS A C 1
ATOM 2959 O O . LYS A 1 361 ? 0.581 -10.298 12.516 1.00 86.62 361 LYS A O 1
ATOM 2964 N N . GLN A 1 362 ? 2.416 -11.417 11.873 1.00 86.75 362 GLN A N 1
ATOM 2965 C CA . GLN A 1 362 ? 1.915 -11.940 10.595 1.00 86.75 362 GLN A CA 1
ATOM 2966 C C . GLN A 1 362 ? 1.536 -10.853 9.575 1.00 86.75 362 GLN A C 1
ATOM 2968 O O . GLN A 1 362 ? 0.726 -11.088 8.678 1.00 86.75 362 GLN A O 1
ATOM 2973 N N . ILE A 1 363 ? 2.153 -9.674 9.668 1.00 90.56 363 ILE A N 1
ATOM 2974 C CA . ILE A 1 363 ? 1.996 -8.594 8.692 1.00 90.56 363 ILE A CA 1
ATOM 2975 C C . ILE A 1 363 ? 3.167 -8.693 7.700 1.00 90.56 363 ILE A C 1
ATOM 2977 O O . ILE A 1 363 ? 4.327 -8.542 8.096 1.00 90.56 363 ILE A O 1
ATOM 2981 N N . PRO A 1 364 ? 2.924 -8.961 6.403 1.00 91.50 364 PRO A N 1
ATOM 2982 C CA . PRO A 1 364 ? 3.988 -9.091 5.422 1.00 91.50 364 PRO A CA 1
ATOM 2983 C C . PRO A 1 364 ? 4.701 -7.753 5.226 1.00 91.50 364 PRO A C 1
ATOM 2985 O O . PRO A 1 364 ? 4.075 -6.700 5.078 1.00 91.50 364 PRO A O 1
ATOM 2988 N N . VAL A 1 365 ? 6.027 -7.820 5.136 1.00 94.56 365 VAL A N 1
ATOM 2989 C CA . VAL A 1 365 ? 6.869 -6.676 4.786 1.00 94.56 365 VAL A CA 1
ATOM 2990 C C . VAL A 1 365 ? 7.402 -6.873 3.373 1.00 94.56 365 VAL A C 1
ATOM 2992 O O . VAL A 1 365 ? 8.177 -7.794 3.108 1.00 94.56 365 VAL A O 1
ATOM 2995 N N . ILE A 1 366 ? 6.973 -6.011 2.455 1.00 95.81 366 ILE A N 1
ATOM 2996 C CA . ILE A 1 366 ? 7.374 -6.004 1.053 1.00 95.81 366 ILE A CA 1
ATOM 2997 C C . ILE A 1 366 ? 8.345 -4.850 0.833 1.00 95.81 366 ILE A C 1
ATOM 2999 O O . ILE A 1 366 ? 8.001 -3.694 1.037 1.00 95.81 366 ILE A O 1
ATOM 3003 N N . VAL A 1 367 ? 9.554 -5.138 0.369 1.00 94.56 367 VAL A N 1
ATOM 3004 C CA . VAL A 1 367 ? 10.581 -4.124 0.118 1.00 94.56 367 VAL A CA 1
ATOM 3005 C C . VAL A 1 367 ? 10.737 -3.939 -1.381 1.00 94.56 367 VAL A C 1
ATOM 3007 O O . VAL A 1 367 ? 11.054 -4.873 -2.118 1.00 94.56 367 VAL A O 1
ATOM 3010 N N . VAL A 1 368 ? 10.527 -2.719 -1.844 1.00 93.62 368 VAL A N 1
ATOM 3011 C CA . VAL A 1 368 ? 10.578 -2.341 -3.249 1.00 93.62 368 VAL A CA 1
ATOM 3012 C C . VAL A 1 368 ? 11.848 -1.535 -3.492 1.00 93.62 368 VAL A C 1
ATOM 3014 O O . VAL A 1 368 ? 12.043 -0.435 -2.980 1.00 93.62 368 VAL A O 1
ATOM 3017 N N . THR A 1 369 ? 12.749 -2.110 -4.279 1.00 88.25 369 THR A N 1
ATOM 3018 C CA . THR A 1 369 ? 14.101 -1.598 -4.495 1.00 88.25 369 THR A CA 1
ATOM 3019 C C . THR A 1 369 ? 14.283 -1.158 -5.940 1.00 88.25 369 THR A C 1
ATOM 3021 O O . THR A 1 369 ? 13.603 -1.631 -6.858 1.00 88.25 369 THR A O 1
ATOM 3024 N N . ASN A 1 370 ? 15.198 -0.211 -6.151 1.00 80.62 370 ASN A N 1
ATOM 3025 C CA . ASN A 1 370 ? 15.576 0.186 -7.499 1.00 80.62 370 ASN A CA 1
ATOM 3026 C C . ASN A 1 370 ? 16.591 -0.820 -8.037 1.00 80.62 370 ASN A C 1
ATOM 3028 O O . ASN A 1 370 ? 17.461 -1.296 -7.310 1.00 80.62 370 ASN A O 1
ATOM 3032 N N . ARG A 1 371 ? 16.502 -1.112 -9.329 1.00 71.69 371 ARG A N 1
ATOM 3033 C CA . ARG A 1 371 ? 17.548 -1.854 -10.020 1.00 71.69 371 ARG A CA 1
ATOM 3034 C C . ARG A 1 371 ? 18.779 -1.002 -10.336 1.00 71.69 371 ARG A C 1
ATOM 3036 O O . ARG A 1 371 ? 19.865 -1.552 -10.508 1.00 71.69 371 ARG A O 1
ATOM 3043 N N . MET A 1 372 ? 18.611 0.311 -10.463 1.00 66.19 372 MET A N 1
ATOM 3044 C CA . MET A 1 372 ? 19.718 1.221 -10.740 1.00 66.19 372 MET A CA 1
ATOM 3045 C C . MET A 1 372 ? 20.615 1.310 -9.504 1.00 66.19 372 MET A C 1
ATOM 3047 O O . MET A 1 372 ? 20.213 1.851 -8.479 1.00 66.19 372 MET A O 1
ATOM 3051 N N . ILE A 1 373 ? 21.814 0.743 -9.616 1.00 63.62 373 ILE A N 1
ATOM 3052 C CA . ILE A 1 373 ? 22.906 0.928 -8.662 1.00 63.62 373 ILE A CA 1
ATOM 3053 C C . ILE A 1 373 ? 23.579 2.235 -9.063 1.00 63.62 373 ILE A C 1
ATOM 3055 O O . ILE A 1 373 ? 24.232 2.293 -10.105 1.00 63.62 373 ILE A O 1
ATOM 3059 N N . GLU A 1 374 ? 23.357 3.291 -8.288 1.00 59.22 374 GLU A N 1
ATOM 3060 C CA . GLU A 1 374 ? 23.913 4.612 -8.591 1.00 59.22 374 GLU A CA 1
ATOM 3061 C C . GLU A 1 374 ? 25.368 4.709 -8.126 1.00 59.22 374 GLU A C 1
ATOM 3063 O O . GLU A 1 374 ? 26.172 5.400 -8.753 1.00 59.22 374 GLU A O 1
ATOM 3068 N N . LYS A 1 375 ? 25.728 3.995 -7.048 1.00 64.00 375 LYS A N 1
ATOM 3069 C CA . LYS A 1 375 ? 27.066 4.032 -6.452 1.00 64.00 375 LYS A CA 1
ATOM 3070 C C . LYS A 1 375 ? 27.594 2.631 -6.156 1.00 64.00 375 LYS A C 1
ATOM 3072 O O . LYS A 1 375 ? 26.858 1.713 -5.807 1.00 64.00 375 LYS A O 1
ATOM 3077 N N . SER A 1 376 ? 28.914 2.467 -6.226 1.00 64.12 376 SER A N 1
ATOM 3078 C CA . SER A 1 376 ? 29.588 1.211 -5.858 1.00 64.12 376 SER A CA 1
ATOM 3079 C C . SER A 1 376 ? 29.387 0.831 -4.384 1.00 64.12 376 SER A C 1
ATOM 3081 O O . SER A 1 376 ? 29.392 -0.355 -4.057 1.00 64.12 376 SER A O 1
ATOM 3083 N N . SER A 1 377 ? 29.148 1.810 -3.505 1.00 70.50 377 SER A N 1
ATOM 3084 C CA . SER A 1 377 ? 28.746 1.595 -2.109 1.00 70.50 377 SER A CA 1
ATOM 3085 C C . SER A 1 377 ? 27.479 0.751 -1.982 1.00 70.50 377 SER A C 1
ATOM 3087 O O . SER A 1 377 ? 27.373 -0.059 -1.062 1.00 70.50 377 SER A O 1
ATOM 3089 N N . ASP A 1 378 ? 26.552 0.879 -2.931 1.00 72.38 378 ASP A N 1
ATOM 3090 C CA . ASP A 1 378 ? 25.260 0.197 -2.880 1.00 72.38 378 ASP A CA 1
ATOM 3091 C C . ASP A 1 378 ? 25.444 -1.310 -3.122 1.00 72.38 378 ASP A C 1
ATOM 3093 O O . ASP A 1 378 ? 24.754 -2.135 -2.528 1.00 72.38 378 ASP A O 1
ATOM 3097 N N . LEU A 1 379 ? 26.443 -1.705 -3.924 1.00 74.19 379 LEU A N 1
ATOM 3098 C CA . LEU A 1 379 ? 26.811 -3.116 -4.098 1.00 74.19 379 LEU A CA 1
ATOM 3099 C C . LEU A 1 379 ? 27.290 -3.744 -2.788 1.00 74.19 379 LEU A C 1
ATOM 3101 O O . LEU A 1 379 ? 26.943 -4.889 -2.497 1.00 74.19 379 LEU A O 1
ATOM 3105 N N . LEU A 1 380 ? 28.095 -3.017 -2.008 1.00 79.44 380 LEU A N 1
ATOM 3106 C CA . LEU A 1 380 ? 28.557 -3.490 -0.702 1.00 79.44 380 LEU A CA 1
ATOM 3107 C C . LEU A 1 380 ? 27.388 -3.607 0.274 1.00 79.44 380 LEU A C 1
ATOM 3109 O O . LEU A 1 380 ? 27.290 -4.610 0.972 1.00 79.44 380 LEU A O 1
ATOM 3113 N N . PHE A 1 381 ? 26.476 -2.637 0.264 1.00 82.62 381 PHE A N 1
ATOM 3114 C CA . PHE A 1 381 ? 25.246 -2.676 1.050 1.00 82.62 381 PHE A CA 1
ATOM 3115 C C . PHE A 1 381 ? 24.415 -3.938 0.760 1.00 82.62 381 PHE A C 1
ATOM 3117 O O . PHE A 1 381 ? 24.130 -4.715 1.671 1.00 82.62 381 PHE A O 1
ATOM 3124 N N . PHE A 1 382 ? 24.128 -4.229 -0.514 1.00 82.06 382 PHE A N 1
ATOM 3125 C CA . PHE A 1 382 ? 23.394 -5.439 -0.900 1.00 82.06 382 PHE A CA 1
ATOM 3126 C C . PHE A 1 382 ? 24.116 -6.736 -0.519 1.00 82.06 382 PHE A C 1
ATOM 3128 O O . PHE A 1 382 ? 23.468 -7.696 -0.097 1.00 82.06 382 PHE A O 1
ATOM 3135 N N . LYS A 1 383 ? 25.448 -6.773 -0.663 1.00 82.25 383 LYS A N 1
ATOM 3136 C CA . LYS A 1 383 ? 26.253 -7.930 -0.255 1.00 82.25 383 LYS A CA 1
ATOM 3137 C C . LYS A 1 383 ? 26.158 -8.172 1.246 1.00 82.25 383 LYS A C 1
ATOM 3139 O O . LYS A 1 383 ? 25.943 -9.310 1.624 1.00 82.25 383 LYS A O 1
ATOM 3144 N N . ARG A 1 384 ? 26.262 -7.131 2.080 1.00 85.44 384 ARG A N 1
ATOM 3145 C CA . ARG A 1 384 ? 26.153 -7.269 3.543 1.00 85.44 384 ARG A CA 1
ATOM 3146 C C . ARG A 1 384 ? 24.774 -7.762 3.973 1.00 85.44 384 ARG A C 1
ATOM 3148 O O . ARG A 1 384 ? 24.680 -8.664 4.794 1.00 85.44 384 ARG A O 1
ATOM 3155 N N . LEU A 1 385 ? 23.707 -7.198 3.408 1.00 85.31 385 LEU A N 1
ATOM 3156 C CA . LEU A 1 385 ? 22.335 -7.537 3.804 1.00 85.31 385 LEU A CA 1
ATOM 3157 C C . LEU A 1 385 ? 21.959 -8.988 3.504 1.00 85.31 385 LEU A C 1
ATOM 3159 O O . LEU A 1 385 ? 21.242 -9.615 4.286 1.00 85.31 385 LEU A O 1
ATOM 3163 N N . PHE A 1 386 ? 22.435 -9.503 2.370 1.00 86.94 386 PHE A N 1
ATOM 3164 C CA . PHE A 1 386 ? 22.084 -10.829 1.863 1.00 86.94 386 PHE A CA 1
ATOM 3165 C C . PHE A 1 386 ? 23.250 -11.813 1.872 1.00 86.94 386 PHE A C 1
ATOM 3167 O O . PHE A 1 386 ? 23.206 -12.811 1.148 1.00 86.94 386 PHE A O 1
ATOM 3174 N N . ASP A 1 387 ? 24.289 -11.522 2.652 1.00 88.12 387 ASP A N 1
ATOM 3175 C CA . ASP A 1 387 ? 25.410 -12.428 2.852 1.00 88.12 387 ASP A CA 1
ATOM 3176 C C . ASP A 1 387 ? 24.899 -13.763 3.409 1.00 88.12 387 ASP A C 1
ATOM 3178 O O . ASP A 1 387 ? 24.115 -13.791 4.356 1.00 88.12 387 ASP A O 1
ATOM 3182 N N . SER A 1 388 ? 25.306 -14.879 2.806 1.00 84.25 388 SER A N 1
ATOM 3183 C CA . SER A 1 388 ? 24.775 -16.199 3.165 1.00 84.25 388 SER A CA 1
ATOM 3184 C C . SER A 1 388 ? 25.172 -16.651 4.569 1.00 84.25 388 SER A C 1
ATOM 3186 O O . SER A 1 388 ? 24.479 -17.476 5.165 1.00 84.25 388 SER A O 1
ATOM 3188 N N . GLU A 1 389 ? 26.276 -16.130 5.103 1.00 84.44 389 GLU A N 1
ATOM 3189 C CA . GLU A 1 389 ? 26.783 -16.511 6.417 1.00 84.44 389 GLU A CA 1
ATOM 3190 C C . GLU A 1 389 ? 26.205 -15.586 7.491 1.00 84.44 389 GLU A C 1
ATOM 3192 O O . GLU A 1 389 ? 25.541 -16.055 8.421 1.00 84.44 389 GLU A O 1
ATOM 3197 N N . ASN A 1 390 ? 26.369 -14.273 7.302 1.00 83.56 390 ASN A N 1
ATOM 3198 C CA . ASN A 1 390 ? 26.155 -13.256 8.335 1.00 83.56 390 ASN A CA 1
ATOM 3199 C C . ASN A 1 390 ? 25.087 -12.207 7.981 1.00 83.56 390 ASN A C 1
ATOM 3201 O O . ASN A 1 390 ? 24.857 -11.275 8.753 1.00 83.56 390 ASN A O 1
ATOM 3205 N N . GLY A 1 391 ? 24.428 -12.326 6.827 1.00 84.94 391 GLY A N 1
ATOM 3206 C CA . GLY A 1 391 ? 23.430 -11.360 6.382 1.00 84.94 391 GLY A CA 1
ATOM 3207 C C . GLY A 1 391 ? 22.170 -11.394 7.241 1.00 84.94 391 GLY A C 1
ATOM 3208 O O . GLY A 1 391 ? 21.558 -12.448 7.428 1.00 84.94 391 GLY A O 1
ATOM 3209 N N . ILE A 1 392 ? 21.736 -10.220 7.713 1.00 85.62 392 ILE A N 1
ATOM 3210 C CA . ILE A 1 392 ? 20.516 -10.053 8.527 1.00 85.62 392 ILE A CA 1
ATOM 3211 C C . ILE A 1 392 ? 19.287 -10.617 7.795 1.00 85.62 392 ILE A C 1
ATOM 3213 O O . ILE A 1 392 ? 18.395 -11.189 8.421 1.00 85.62 392 ILE A O 1
ATOM 3217 N N . TRP A 1 393 ? 19.264 -10.497 6.464 1.00 89.56 393 TRP A N 1
ATOM 3218 C CA . TRP A 1 393 ? 18.151 -10.899 5.607 1.00 89.56 393 TRP A CA 1
ATOM 3219 C C . TRP A 1 393 ? 18.543 -11.972 4.583 1.00 89.56 393 TRP A C 1
ATOM 3221 O O . TRP A 1 393 ? 17.990 -12.014 3.484 1.00 89.56 393 TRP A O 1
ATOM 3231 N N . LYS A 1 394 ? 19.488 -12.854 4.926 1.00 87.94 394 LYS A N 1
ATOM 3232 C CA . LYS A 1 394 ? 20.008 -13.899 4.022 1.00 87.94 394 LYS A CA 1
ATOM 3233 C C . LYS A 1 394 ? 18.935 -14.800 3.395 1.00 87.94 394 LYS A C 1
ATOM 3235 O O . LYS A 1 394 ? 19.029 -15.136 2.215 1.00 87.94 394 LYS A O 1
ATOM 3240 N N . ASP A 1 395 ? 17.887 -15.100 4.158 1.00 87.00 395 ASP A N 1
ATOM 3241 C CA . ASP A 1 395 ? 16.786 -15.990 3.767 1.00 87.00 395 ASP A CA 1
ATOM 3242 C C . ASP A 1 395 ? 15.587 -15.233 3.166 1.00 87.00 395 ASP A C 1
ATOM 3244 O O . ASP A 1 395 ? 14.514 -15.797 2.950 1.00 87.00 395 ASP A O 1
ATOM 3248 N N . ALA A 1 396 ? 15.744 -13.938 2.879 1.00 88.94 396 ALA A N 1
ATOM 3249 C CA . ALA A 1 396 ? 14.675 -13.138 2.307 1.00 88.94 396 ALA A CA 1
ATOM 3250 C C . ALA A 1 396 ? 14.332 -13.555 0.869 1.00 88.94 396 ALA A C 1
ATOM 3252 O O . ALA A 1 396 ? 15.208 -13.805 0.027 1.00 88.94 396 ALA A O 1
ATOM 3253 N N . TYR A 1 397 ? 13.032 -13.573 0.567 1.00 88.50 397 TYR A N 1
ATOM 3254 C CA . TYR A 1 397 ? 12.533 -13.834 -0.779 1.00 88.50 397 TYR A CA 1
ATOM 3255 C C . TYR A 1 397 ? 12.899 -12.663 -1.685 1.00 88.50 397 TYR A C 1
ATOM 3257 O O . TYR A 1 397 ? 12.665 -11.510 -1.338 1.00 88.50 397 TYR A O 1
ATOM 3265 N N . ARG A 1 398 ? 13.491 -12.937 -2.851 1.00 89.44 398 ARG A N 1
ATOM 3266 C CA . ARG A 1 398 ? 14.025 -11.892 -3.737 1.00 89.44 398 ARG A CA 1
ATOM 3267 C C . ARG A 1 398 ? 13.618 -12.132 -5.178 1.00 89.44 398 ARG A C 1
ATOM 3269 O O . ARG A 1 398 ? 13.961 -13.152 -5.775 1.00 89.44 398 ARG A O 1
ATOM 3276 N N . ILE A 1 399 ? 12.953 -11.149 -5.775 1.00 91.56 399 ILE A N 1
ATOM 3277 C CA . ILE A 1 399 ? 12.574 -11.160 -7.185 1.00 91.56 399 ILE A CA 1
ATOM 3278 C C . ILE A 1 399 ? 13.110 -9.919 -7.872 1.00 91.56 399 ILE A C 1
ATOM 3280 O O . ILE A 1 399 ? 12.670 -8.797 -7.654 1.00 91.56 399 ILE A O 1
ATOM 3284 N N . ASN A 1 400 ? 14.046 -10.147 -8.785 1.00 90.50 400 ASN A N 1
ATOM 3285 C CA . ASN A 1 400 ? 14.553 -9.106 -9.663 1.00 90.50 400 ASN A CA 1
ATOM 3286 C C . ASN A 1 400 ? 13.838 -9.161 -11.018 1.00 90.50 400 ASN A C 1
ATOM 3288 O O . ASN A 1 400 ? 13.949 -10.182 -11.715 1.00 90.50 400 ASN A O 1
ATOM 3292 N N . TRP A 1 401 ? 13.151 -8.078 -11.400 1.00 92.62 401 TRP A N 1
ATOM 3293 C CA . TRP A 1 401 ? 12.597 -7.891 -12.743 1.00 92.62 401 TRP A CA 1
ATOM 3294 C C . TRP A 1 401 ? 13.719 -7.620 -13.745 1.00 92.62 401 TRP A C 1
ATOM 3296 O O . TRP A 1 401 ? 14.073 -6.483 -14.077 1.00 92.62 401 TRP A O 1
ATOM 3306 N N . ASN A 1 402 ? 14.331 -8.722 -14.195 1.00 90.00 402 ASN A N 1
ATOM 3307 C CA . ASN A 1 402 ? 15.498 -8.676 -15.057 1.00 90.00 402 ASN A CA 1
ATOM 3308 C C . ASN A 1 402 ? 15.141 -8.419 -16.548 1.00 90.00 402 ASN A C 1
ATOM 3310 O O . ASN A 1 402 ? 13.978 -8.522 -16.922 1.00 90.00 402 ASN A O 1
ATOM 3314 N N . ARG A 1 403 ? 16.116 -8.080 -17.421 1.00 90.06 403 ARG A N 1
ATOM 3315 C CA . ARG A 1 403 ? 15.820 -7.828 -18.857 1.00 90.06 403 ARG A CA 1
ATOM 3316 C C . ARG A 1 403 ? 15.186 -9.049 -19.528 1.00 90.06 403 ARG A C 1
ATOM 3318 O O . ARG A 1 403 ? 14.252 -8.890 -20.297 1.00 90.06 403 ARG A O 1
ATOM 3325 N N . SER A 1 404 ? 15.673 -10.246 -19.196 1.00 90.19 404 SER A N 1
ATOM 3326 C CA . SER A 1 404 ? 15.156 -11.507 -19.733 1.00 90.19 404 SER A CA 1
ATOM 3327 C C . SER A 1 404 ? 13.685 -11.715 -19.351 1.00 90.19 404 SER A C 1
ATOM 3329 O O . SER A 1 404 ? 12.844 -11.799 -20.239 1.00 90.19 404 SER A O 1
ATOM 3331 N N . LYS A 1 405 ? 13.346 -11.645 -18.055 1.00 91.94 405 LYS A N 1
ATOM 3332 C CA . LYS A 1 405 ? 11.962 -11.761 -17.559 1.00 91.94 405 LYS A CA 1
ATOM 3333 C C . LYS A 1 405 ? 11.033 -10.727 -18.193 1.00 91.94 405 LYS A C 1
ATOM 3335 O O . LYS A 1 405 ? 9.927 -11.063 -18.594 1.00 91.94 405 LYS A O 1
ATOM 3340 N N . LEU A 1 406 ? 11.483 -9.474 -18.291 1.00 92.94 406 LEU A N 1
ATOM 3341 C CA . LEU A 1 406 ? 10.690 -8.406 -18.897 1.00 92.94 406 LEU A CA 1
ATOM 3342 C C . LEU A 1 406 ? 10.477 -8.635 -20.397 1.00 92.94 406 LEU A C 1
ATOM 3344 O O . LEU A 1 406 ? 9.359 -8.469 -20.863 1.00 92.94 406 LEU A O 1
ATOM 3348 N N . ASN A 1 407 ? 11.501 -9.061 -21.142 1.00 91.19 407 ASN A N 1
ATOM 3349 C CA . ASN A 1 407 ? 11.358 -9.380 -22.564 1.00 91.19 407 ASN A CA 1
ATOM 3350 C C . ASN A 1 407 ? 10.377 -10.535 -22.795 1.00 91.19 407 ASN A C 1
ATOM 3352 O O . ASN A 1 407 ? 9.548 -10.436 -23.694 1.00 91.19 407 ASN A O 1
ATOM 3356 N N . SER A 1 408 ? 10.398 -11.574 -21.951 1.00 89.56 408 SER A N 1
ATOM 3357 C CA . SER A 1 408 ? 9.402 -12.652 -22.017 1.00 89.56 408 SER A CA 1
ATOM 3358 C C . SER A 1 408 ? 7.974 -12.122 -21.870 1.00 89.56 408 SER A C 1
ATOM 3360 O O . SER A 1 408 ? 7.104 -12.511 -22.639 1.00 89.56 408 SER A O 1
ATOM 3362 N N . LEU A 1 409 ? 7.737 -11.196 -20.932 1.00 91.00 409 LEU A N 1
ATOM 3363 C CA . LEU A 1 409 ? 6.419 -10.578 -20.744 1.00 91.00 409 LEU A CA 1
ATOM 3364 C C . LEU A 1 409 ? 6.029 -9.656 -21.903 1.00 91.00 409 LEU A C 1
ATOM 3366 O O . LEU A 1 409 ? 4.877 -9.643 -22.321 1.00 91.00 409 LEU A O 1
ATOM 3370 N N . ILE A 1 410 ? 6.978 -8.885 -22.433 1.00 90.56 410 ILE A N 1
ATOM 3371 C CA . ILE A 1 410 ? 6.741 -7.973 -23.558 1.00 90.56 410 ILE A CA 1
ATOM 3372 C C . ILE A 1 410 ? 6.314 -8.744 -24.808 1.00 90.56 410 ILE A C 1
ATOM 3374 O O . ILE A 1 410 ? 5.443 -8.265 -25.524 1.00 90.56 410 ILE A O 1
ATOM 3378 N N . ASN A 1 411 ? 6.896 -9.919 -25.052 1.00 87.31 411 ASN A N 1
ATOM 3379 C CA . ASN A 1 411 ? 6.609 -10.717 -26.244 1.00 87.31 411 ASN A CA 1
ATOM 3380 C C . ASN A 1 411 ? 5.194 -11.315 -26.247 1.00 87.31 411 ASN A C 1
ATOM 3382 O O . ASN A 1 411 ? 4.601 -11.435 -27.311 1.00 87.31 411 ASN A O 1
ATOM 3386 N N . VAL A 1 412 ? 4.647 -11.647 -25.073 1.00 84.62 412 VAL A N 1
ATOM 3387 C CA . VAL A 1 412 ? 3.283 -12.200 -24.930 1.00 84.62 412 VAL A CA 1
ATOM 3388 C C . VAL A 1 412 ? 2.213 -11.125 -24.711 1.00 84.62 412 VAL A C 1
ATOM 3390 O O . VAL A 1 412 ? 1.022 -11.416 -24.655 1.00 84.62 412 VAL A O 1
ATOM 3393 N N . THR A 1 413 ? 2.618 -9.866 -24.543 1.00 85.81 413 THR A N 1
ATOM 3394 C CA . THR A 1 413 ? 1.683 -8.760 -24.322 1.00 85.81 413 THR A CA 1
ATOM 3395 C C . THR A 1 413 ? 1.273 -8.152 -25.657 1.00 85.81 413 THR A C 1
ATOM 3397 O O . THR A 1 413 ? 2.133 -7.740 -26.436 1.00 85.81 413 THR A O 1
ATOM 3400 N N . SER A 1 414 ? -0.036 -8.029 -25.902 1.00 82.69 414 SER A N 1
ATOM 3401 C CA . SER A 1 414 ? -0.532 -7.365 -27.112 1.00 82.69 414 SER A CA 1
ATOM 3402 C C . SER A 1 414 ? -0.028 -5.912 -27.186 1.00 82.69 414 SER A C 1
ATOM 3404 O O . SER A 1 414 ? -0.094 -5.192 -26.183 1.00 82.69 414 SER A O 1
ATOM 3406 N N . PRO A 1 415 ? 0.444 -5.439 -28.355 1.00 77.19 415 PRO A N 1
ATOM 3407 C CA . PRO A 1 415 ? 0.860 -4.049 -28.545 1.00 77.19 415 PRO A CA 1
ATOM 3408 C C . PRO A 1 415 ? -0.228 -3.024 -28.199 1.00 77.19 415 PRO A C 1
ATOM 3410 O O . PRO A 1 415 ? 0.096 -1.920 -27.764 1.00 77.19 415 PRO A O 1
ATOM 3413 N N . ASP A 1 416 ? -1.499 -3.408 -28.347 1.00 78.50 416 ASP A N 1
ATOM 3414 C CA . ASP A 1 416 ? -2.663 -2.550 -28.104 1.00 78.50 416 ASP A CA 1
ATOM 3415 C C . ASP A 1 416 ? -3.134 -2.572 -26.638 1.00 78.50 416 ASP A C 1
ATOM 3417 O O . ASP A 1 416 ? -4.101 -1.901 -26.272 1.00 78.50 416 ASP A O 1
ATOM 3421 N N . SER A 1 417 ? -2.471 -3.342 -25.766 1.00 82.12 417 SER A N 1
ATOM 3422 C CA . SER A 1 417 ? -2.831 -3.414 -24.350 1.00 82.12 417 SER A CA 1
ATOM 3423 C C . SER A 1 417 ? -2.616 -2.072 -23.643 1.00 82.12 417 SER A C 1
ATOM 3425 O O . SER A 1 417 ? -1.517 -1.517 -23.617 1.00 82.12 417 SER A O 1
ATOM 3427 N N . CYS A 1 418 ? -3.673 -1.575 -22.999 1.00 81.50 418 CYS A N 1
ATOM 3428 C CA . CYS A 1 418 ? -3.632 -0.376 -22.172 1.00 81.50 418 CYS A CA 1
ATOM 3429 C C . CYS A 1 418 ? -3.755 -0.757 -20.693 1.00 81.50 418 CYS A C 1
ATOM 3431 O O . CYS A 1 418 ? -4.817 -1.185 -20.242 1.00 81.50 418 CYS A O 1
ATOM 3433 N N . PHE A 1 419 ? -2.665 -0.586 -19.944 1.00 88.69 419 PHE A N 1
ATOM 3434 C CA . PHE A 1 419 ? -2.626 -0.887 -18.513 1.00 88.69 419 PHE A CA 1
ATOM 3435 C C . PHE A 1 419 ? -2.930 0.336 -17.650 1.00 88.69 419 PHE A C 1
ATOM 3437 O O . PHE A 1 419 ? -2.686 1.475 -18.055 1.00 88.69 419 PHE A O 1
ATOM 3444 N N . MET A 1 420 ? -3.415 0.100 -16.434 1.00 86.44 420 MET A N 1
ATOM 3445 C CA . MET A 1 420 ? -3.607 1.156 -15.431 1.00 86.44 420 MET A CA 1
ATOM 3446 C C . MET A 1 420 ? -2.279 1.821 -15.047 1.00 86.44 420 MET A C 1
ATOM 3448 O O . MET A 1 420 ? -2.153 3.043 -15.029 1.00 86.44 420 MET A O 1
ATOM 3452 N N . ASP A 1 421 ? -1.250 1.006 -14.858 1.00 89.69 421 ASP A N 1
ATOM 3453 C CA . ASP A 1 421 ? 0.122 1.378 -14.529 1.00 89.69 421 ASP A CA 1
ATOM 3454 C C . ASP A 1 421 ? 0.997 1.547 -15.783 1.00 89.69 421 ASP A C 1
ATOM 3456 O O . ASP A 1 421 ? 2.199 1.281 -15.771 1.00 89.69 421 ASP A O 1
ATOM 3460 N N . ASN A 1 422 ? 0.422 2.017 -16.896 1.00 89.19 422 ASN A N 1
ATOM 3461 C CA . ASN A 1 422 ? 1.153 2.168 -18.159 1.00 89.19 422 ASN A CA 1
ATOM 3462 C C . ASN A 1 422 ? 2.467 2.977 -18.048 1.00 89.19 422 ASN A C 1
ATOM 3464 O O . ASN A 1 422 ? 3.433 2.610 -18.718 1.00 89.19 422 ASN A O 1
ATOM 3468 N N . PRO A 1 423 ? 2.581 4.045 -17.226 1.00 89.62 423 PRO A N 1
ATOM 3469 C CA . PRO A 1 423 ? 3.867 4.714 -17.011 1.00 89.62 423 PRO A CA 1
ATOM 3470 C C . PRO A 1 423 ? 4.960 3.774 -16.476 1.00 89.62 423 PRO A C 1
ATOM 3472 O O . PRO A 1 423 ? 6.078 3.779 -16.996 1.00 89.62 423 PRO A O 1
ATOM 3475 N N . LEU A 1 424 ? 4.625 2.916 -15.506 1.00 91.56 424 LEU A N 1
ATOM 3476 C CA . LEU A 1 424 ? 5.526 1.885 -14.990 1.00 91.56 424 LEU A CA 1
ATOM 3477 C C . LEU A 1 424 ? 5.857 0.862 -16.079 1.00 91.56 424 LEU A C 1
ATOM 3479 O O . LEU A 1 424 ? 7.029 0.555 -16.304 1.00 91.56 424 LEU A O 1
ATOM 3483 N N . TRP A 1 425 ? 4.845 0.378 -16.805 1.00 93.50 425 TRP A N 1
ATOM 3484 C CA . TRP A 1 425 ? 5.051 -0.591 -17.880 1.00 93.50 425 TRP A CA 1
ATOM 3485 C C . TRP A 1 425 ? 5.976 -0.057 -18.980 1.00 93.50 425 TRP A C 1
ATOM 3487 O O . TRP A 1 425 ? 6.899 -0.751 -19.408 1.00 93.50 425 TRP A O 1
ATOM 3497 N N . LYS A 1 426 ? 5.821 1.212 -19.377 1.00 91.50 426 LYS A N 1
ATOM 3498 C CA . LYS A 1 426 ? 6.729 1.888 -20.315 1.00 91.50 426 LYS A CA 1
ATOM 3499 C C . LYS A 1 426 ? 8.155 1.973 -19.773 1.00 91.50 426 LYS A C 1
ATOM 3501 O O . LYS A 1 426 ? 9.103 1.738 -20.525 1.00 91.50 426 LYS A O 1
ATOM 3506 N N . SER A 1 427 ? 8.330 2.261 -18.482 1.00 91.31 427 SER A N 1
ATOM 3507 C CA . SER A 1 427 ? 9.648 2.221 -17.832 1.00 91.31 427 SER A CA 1
ATOM 3508 C C . SER A 1 427 ? 10.268 0.819 -17.892 1.00 91.31 427 SER A C 1
ATOM 3510 O O . SER A 1 427 ? 11.448 0.691 -18.227 1.00 91.31 427 SER A O 1
ATOM 3512 N N . CYS A 1 428 ? 9.479 -0.236 -17.666 1.00 92.50 428 CYS A N 1
ATOM 3513 C CA . CYS A 1 428 ? 9.908 -1.627 -17.821 1.00 92.50 428 CYS A CA 1
ATOM 3514 C C . CYS A 1 428 ? 10.300 -1.968 -19.267 1.00 92.50 428 CYS A C 1
ATOM 3516 O O . CYS A 1 428 ? 11.368 -2.540 -19.490 1.00 92.50 428 CYS A O 1
ATOM 3518 N N . GLN A 1 429 ? 9.490 -1.575 -20.253 1.00 91.94 429 GLN A N 1
ATOM 3519 C CA . GLN A 1 429 ? 9.773 -1.782 -21.677 1.00 91.94 429 GLN A CA 1
ATOM 3520 C C . GLN A 1 429 ? 11.055 -1.075 -22.116 1.00 91.94 429 GLN A C 1
ATOM 3522 O O . GLN A 1 429 ? 11.914 -1.688 -22.753 1.00 91.94 429 GLN A O 1
ATOM 3527 N N . ARG A 1 430 ? 11.212 0.202 -21.743 1.00 89.75 430 ARG A N 1
ATOM 3528 C CA . ARG A 1 430 ? 12.422 0.983 -22.022 1.00 89.75 430 ARG A CA 1
ATOM 3529 C C . ARG A 1 430 ? 13.647 0.293 -21.442 1.00 89.75 430 ARG A C 1
ATOM 3531 O O . ARG A 1 430 ? 14.639 0.118 -22.138 1.00 89.75 430 ARG A O 1
ATOM 3538 N N . TYR A 1 431 ? 13.560 -0.132 -20.186 1.00 89.94 431 TYR A N 1
ATOM 3539 C CA . TYR A 1 431 ? 14.645 -0.818 -19.501 1.00 89.94 431 TYR A CA 1
ATOM 3540 C C . TYR A 1 431 ? 15.028 -2.152 -20.182 1.00 89.94 431 TYR A C 1
ATOM 3542 O O . TYR A 1 431 ? 16.213 -2.470 -20.327 1.00 89.94 431 TYR A O 1
ATOM 3550 N N . ALA A 1 432 ? 14.034 -2.936 -20.607 1.00 90.38 432 ALA A N 1
ATOM 3551 C CA . ALA A 1 432 ? 14.240 -4.239 -21.236 1.00 90.38 432 ALA A CA 1
ATOM 3552 C C . ALA A 1 432 ? 14.883 -4.133 -22.629 1.00 90.38 432 ALA A C 1
ATOM 3554 O O . ALA A 1 432 ? 15.756 -4.934 -22.966 1.00 90.38 432 ALA A O 1
ATOM 3555 N N . ARG A 1 433 ? 14.489 -3.107 -23.394 1.00 86.88 433 ARG A N 1
ATOM 3556 C CA . ARG A 1 433 ? 14.956 -2.831 -24.763 1.00 86.88 433 ARG A CA 1
ATOM 3557 C C . ARG A 1 433 ? 16.221 -1.974 -24.828 1.00 86.88 433 ARG A C 1
ATOM 3559 O O . ARG A 1 433 ? 16.754 -1.772 -25.914 1.00 86.88 433 ARG A O 1
ATOM 3566 N N . GLN A 1 434 ? 16.693 -1.444 -23.701 1.00 82.94 434 GLN A N 1
ATOM 3567 C CA . GLN A 1 434 ? 17.845 -0.548 -23.677 1.00 82.94 434 GLN A CA 1
ATOM 3568 C C . GLN A 1 434 ? 19.112 -1.260 -24.174 1.00 82.94 434 GLN A C 1
ATOM 3570 O O . GLN A 1 434 ? 19.573 -2.235 -23.576 1.00 82.94 434 GLN A O 1
ATOM 3575 N N . ILE A 1 435 ? 19.719 -0.704 -25.219 1.00 76.88 435 ILE A N 1
ATOM 3576 C CA . ILE A 1 435 ? 21.043 -1.078 -25.718 1.00 76.88 435 ILE A CA 1
ATOM 3577 C C . ILE A 1 435 ? 21.996 0.051 -25.325 1.00 76.88 435 ILE A C 1
ATOM 3579 O O . ILE A 1 435 ? 21.762 1.202 -25.680 1.00 76.88 435 ILE A O 1
ATOM 3583 N N . ILE A 1 436 ? 23.042 -0.267 -24.560 1.00 71.56 436 ILE A N 1
ATOM 3584 C CA . ILE A 1 436 ? 24.109 0.685 -24.228 1.00 71.56 436 ILE A CA 1
ATOM 3585 C C . ILE A 1 436 ? 25.251 0.395 -25.198 1.00 71.56 436 ILE A C 1
ATOM 3587 O O . ILE A 1 436 ? 25.821 -0.694 -25.152 1.00 71.56 436 ILE A O 1
ATOM 3591 N N . LYS A 1 437 ? 25.545 1.343 -26.088 1.00 67.06 437 LYS A N 1
ATOM 3592 C CA . LYS A 1 437 ? 26.753 1.323 -26.914 1.00 67.06 437 LYS A CA 1
ATOM 3593 C C . LYS A 1 437 ? 27.797 2.192 -26.225 1.00 67.06 437 LYS A C 1
ATOM 3595 O O . LYS A 1 437 ? 27.484 3.307 -25.818 1.00 67.06 437 LYS A O 1
ATOM 3600 N N . ILE A 1 438 ? 28.991 1.647 -26.037 1.00 64.06 438 ILE A N 1
ATOM 3601 C CA . ILE A 1 438 ? 30.136 2.378 -25.501 1.00 64.06 438 ILE A CA 1
ATOM 3602 C C . ILE A 1 438 ? 31.165 2.386 -26.618 1.00 64.06 438 ILE A C 1
ATOM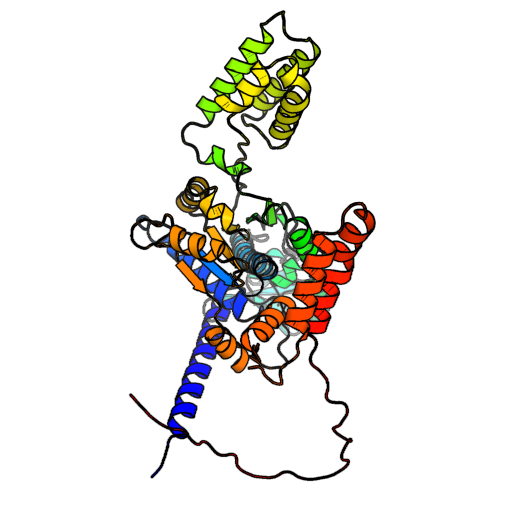 3604 O O . ILE A 1 438 ? 31.795 1.362 -26.879 1.00 64.06 438 ILE A O 1
ATOM 3608 N N . ASP A 1 439 ? 31.294 3.524 -27.286 1.00 62.53 439 ASP A N 1
ATOM 3609 C CA . ASP A 1 439 ? 32.317 3.714 -28.303 1.00 62.53 439 ASP A CA 1
ATOM 3610 C C . ASP A 1 439 ? 33.605 4.137 -27.593 1.00 62.53 439 ASP A C 1
ATOM 3612 O O . ASP A 1 439 ? 33.673 5.190 -26.956 1.00 62.53 439 ASP A O 1
ATOM 3616 N N . ILE A 1 440 ? 34.609 3.262 -27.636 1.00 59.84 440 ILE A N 1
ATOM 3617 C C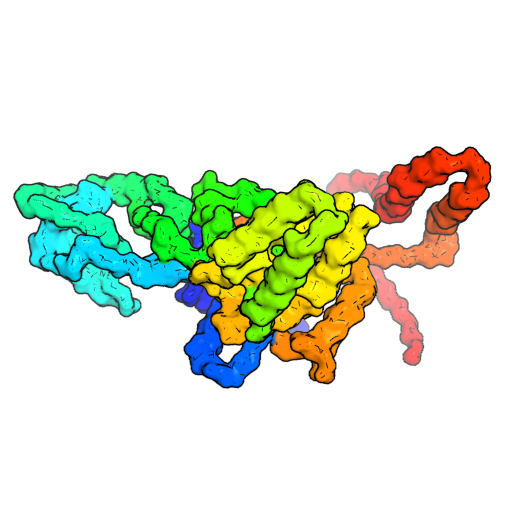A . ILE A 1 440 ? 35.933 3.521 -27.072 1.00 59.84 440 ILE A CA 1
ATOM 3618 C C . ILE A 1 440 ? 36.835 3.923 -28.231 1.00 59.84 440 ILE A C 1
ATOM 3620 O O . ILE A 1 440 ? 37.200 3.090 -29.060 1.00 59.84 440 ILE A O 1
ATOM 3624 N N . PHE A 1 441 ? 37.192 5.200 -28.286 1.00 58.81 441 PHE A N 1
ATOM 3625 C CA . PHE A 1 441 ? 38.138 5.707 -29.270 1.00 58.81 441 PHE A CA 1
ATOM 3626 C C . PHE A 1 441 ? 39.562 5.436 -28.775 1.00 58.81 441 PHE A C 1
ATOM 3628 O O . PHE A 1 441 ? 39.936 5.863 -27.684 1.00 58.81 441 PHE A O 1
ATOM 3635 N N . GLN A 1 442 ? 40.347 4.697 -29.559 1.00 51.47 442 GLN A N 1
ATOM 3636 C CA . GLN A 1 442 ? 41.794 4.607 -29.365 1.00 51.47 442 GLN A CA 1
ATOM 3637 C C . GLN A 1 442 ? 42.432 5.777 -30.121 1.00 51.47 442 GLN A C 1
ATOM 3639 O O . GLN A 1 442 ? 42.209 5.923 -31.322 1.00 51.47 442 GLN A O 1
ATOM 3644 N N . GLU A 1 443 ? 43.182 6.640 -29.437 1.00 58.69 443 GLU A N 1
ATOM 3645 C CA . GLU A 1 443 ? 43.973 7.672 -30.120 1.00 58.69 443 GLU A CA 1
ATOM 3646 C C . GLU A 1 443 ? 45.113 7.017 -30.927 1.00 58.69 443 GLU A C 1
ATOM 3648 O O . GLU A 1 443 ? 45.696 6.031 -30.462 1.00 58.69 443 GLU A O 1
ATOM 3653 N N . PRO A 1 444 ? 45.384 7.507 -32.160 1.00 50.50 444 PRO A N 1
ATOM 3654 C CA . PRO A 1 444 ? 45.749 8.915 -32.403 1.00 50.50 444 PRO A CA 1
ATOM 3655 C C . PRO A 1 444 ? 44.668 9.845 -32.987 1.00 50.50 444 PRO A C 1
ATOM 3657 O O . PRO A 1 444 ? 44.850 11.057 -32.930 1.00 50.50 444 PRO A O 1
ATOM 3660 N N . ASP A 1 445 ? 43.545 9.334 -33.500 1.00 53.97 445 ASP A N 1
ATOM 3661 C CA . ASP A 1 445 ? 42.558 10.156 -34.241 1.00 53.97 445 ASP A CA 1
ATOM 3662 C C . ASP A 1 445 ? 41.267 10.469 -33.446 1.00 53.97 445 ASP A C 1
ATOM 3664 O O . ASP A 1 445 ? 40.310 11.048 -33.961 1.00 53.97 445 ASP A O 1
ATOM 3668 N N . GLY A 1 446 ? 41.219 10.108 -32.160 1.00 53.44 446 GLY A N 1
ATOM 3669 C CA . GLY A 1 446 ? 40.021 10.161 -31.319 1.00 53.44 446 GLY A CA 1
ATOM 3670 C C . GLY A 1 446 ? 39.975 11.334 -30.339 1.00 53.44 446 GLY A C 1
ATOM 3671 O O . GLY A 1 446 ? 40.205 11.141 -29.159 1.00 53.44 446 GLY A O 1
ATOM 3672 N N . TYR A 1 447 ? 39.608 12.529 -30.812 1.00 58.94 447 TYR A N 1
ATOM 3673 C CA . TYR A 1 447 ? 39.161 13.682 -30.008 1.00 58.94 447 TYR A CA 1
ATOM 3674 C C . TYR A 1 447 ? 39.937 13.975 -28.700 1.00 58.94 447 TYR A C 1
ATOM 3676 O O . TYR A 1 447 ? 39.479 13.683 -27.596 1.00 58.94 447 TYR A O 1
ATOM 3684 N N . ASN A 1 448 ? 40.959 14.828 -28.827 1.00 61.44 448 ASN A N 1
ATOM 3685 C CA . ASN A 1 448 ? 41.676 15.584 -27.777 1.00 61.44 448 ASN A CA 1
ATOM 3686 C C . ASN A 1 448 ? 40.753 16.454 -26.855 1.00 61.44 448 ASN A C 1
ATOM 3688 O O . ASN A 1 448 ? 41.186 17.360 -26.151 1.00 61.44 448 ASN A O 1
ATOM 3692 N N . ARG A 1 449 ? 39.427 16.267 -26.871 1.00 67.06 449 ARG A N 1
ATOM 3693 C CA . ARG A 1 449 ? 38.469 16.988 -26.016 1.00 67.06 449 ARG A CA 1
ATOM 3694 C C . ARG A 1 449 ? 38.571 16.562 -24.557 1.00 67.06 449 ARG A C 1
ATOM 3696 O O . ARG A 1 449 ? 38.422 17.422 -23.699 1.00 67.06 449 ARG A O 1
ATOM 3703 N N . ASP A 1 450 ? 38.855 15.295 -24.273 1.00 70.00 450 ASP A N 1
ATOM 3704 C CA . ASP A 1 450 ? 38.978 14.801 -22.895 1.00 70.00 450 ASP A CA 1
ATOM 3705 C C . ASP A 1 450 ? 40.167 15.421 -22.180 1.00 70.00 450 ASP A C 1
ATOM 3707 O O . ASP A 1 450 ? 40.026 15.977 -21.087 1.00 70.00 450 ASP A O 1
ATOM 3711 N N . GLU A 1 451 ? 41.313 15.411 -22.853 1.00 72.62 451 GLU A N 1
ATOM 3712 C CA . GLU A 1 451 ? 42.515 16.064 -22.367 1.00 72.62 451 GLU A CA 1
ATOM 3713 C C . GLU A 1 451 ? 42.298 17.579 -22.234 1.00 72.62 451 GLU A C 1
ATOM 3715 O O . GLU A 1 451 ? 42.575 18.151 -21.180 1.00 72.62 451 GLU A O 1
ATOM 3720 N N . LYS A 1 452 ? 41.710 18.241 -23.241 1.00 77.75 452 LYS A N 1
ATOM 3721 C CA . LYS A 1 452 ? 41.443 19.691 -23.198 1.00 77.75 452 LYS A CA 1
ATOM 3722 C C . LYS A 1 452 ? 40.450 20.100 -22.113 1.00 77.75 452 LYS A C 1
ATOM 3724 O O . LYS A 1 452 ? 40.673 21.118 -21.458 1.00 77.75 452 LYS A O 1
ATOM 3729 N N . ILE A 1 453 ? 39.371 19.342 -21.903 1.00 81.25 453 ILE A N 1
ATOM 3730 C CA . ILE A 1 453 ? 38.400 19.599 -20.828 1.00 81.25 453 ILE A CA 1
ATOM 3731 C C . ILE A 1 453 ? 39.097 19.441 -19.479 1.00 81.25 453 ILE A C 1
ATOM 3733 O O . ILE A 1 453 ? 38.962 20.312 -18.620 1.00 81.25 453 ILE A O 1
ATOM 3737 N N . TRP A 1 454 ? 39.895 18.386 -19.301 1.00 79.75 454 TRP A N 1
ATOM 3738 C CA . TRP A 1 454 ? 40.656 18.188 -18.072 1.00 79.75 454 TRP A CA 1
ATOM 3739 C C . TRP A 1 454 ? 41.662 19.323 -17.827 1.00 79.75 454 TRP A C 1
ATOM 3741 O O . TRP A 1 454 ? 41.663 19.917 -16.747 1.00 79.75 454 TRP A O 1
ATOM 3751 N N . GLN A 1 455 ? 42.452 19.703 -18.835 1.00 83.75 455 GLN A N 1
ATOM 3752 C CA . GLN A 1 455 ? 43.395 20.823 -18.754 1.00 83.75 455 GLN A CA 1
ATOM 3753 C C . GLN A 1 455 ? 42.685 22.148 -18.418 1.00 83.75 455 GLN A C 1
ATOM 3755 O O . GLN A 1 455 ? 43.186 22.930 -17.608 1.00 83.75 455 GLN A O 1
ATOM 3760 N N . LEU A 1 456 ? 41.510 22.404 -19.004 1.00 86.75 456 LEU A N 1
ATOM 3761 C CA . LEU A 1 456 ? 40.697 23.588 -18.716 1.00 86.75 456 LEU A CA 1
ATOM 3762 C C . LEU A 1 456 ? 40.201 23.592 -17.265 1.00 86.75 456 LEU A C 1
ATOM 3764 O O . LEU A 1 456 ? 40.340 24.603 -16.578 1.00 86.75 456 LEU A O 1
ATOM 3768 N N . VAL A 1 457 ? 39.684 22.460 -16.776 1.00 87.56 457 VAL A N 1
ATOM 3769 C CA . VAL A 1 457 ? 39.244 22.302 -15.381 1.00 87.56 457 VAL A CA 1
ATOM 3770 C C . VAL A 1 457 ? 40.396 22.577 -14.411 1.00 87.56 457 VAL A C 1
ATOM 3772 O O . VAL A 1 457 ? 40.207 23.312 -13.440 1.00 87.56 457 VAL A O 1
ATOM 3775 N N . GLN A 1 458 ? 41.597 22.053 -14.684 1.00 89.81 458 GLN A N 1
ATOM 3776 C CA . GLN A 1 458 ? 42.778 22.315 -13.852 1.00 89.81 458 GLN A CA 1
ATOM 3777 C C . GLN A 1 458 ? 43.161 23.800 -13.853 1.00 89.81 458 GLN A C 1
ATOM 3779 O O . GLN A 1 458 ? 43.419 24.372 -12.793 1.00 89.81 458 GLN A O 1
ATOM 3784 N N . LYS A 1 459 ? 43.148 24.453 -15.022 1.00 90.00 459 LYS A N 1
ATOM 3785 C CA . LYS A 1 459 ? 43.440 25.890 -15.134 1.00 90.00 459 LYS A CA 1
ATOM 3786 C C . LYS A 1 459 ? 42.442 26.740 -14.348 1.00 90.00 459 LYS A C 1
ATOM 3788 O O . LYS A 1 459 ? 42.870 27.616 -13.604 1.00 90.00 459 LYS A O 1
ATOM 3793 N N . ILE A 1 460 ? 41.140 26.462 -14.454 1.00 89.94 460 ILE A N 1
ATOM 3794 C CA . ILE A 1 460 ? 40.112 27.214 -13.719 1.00 89.94 460 ILE A CA 1
ATOM 3795 C C . ILE A 1 460 ? 40.238 27.001 -12.209 1.00 89.94 460 ILE A C 1
ATOM 3797 O O . ILE A 1 460 ? 40.182 27.962 -11.442 1.00 89.94 460 ILE A O 1
ATOM 3801 N N . LYS A 1 461 ? 40.462 25.757 -11.771 1.00 86.56 461 LYS A N 1
ATOM 3802 C CA . LYS A 1 461 ? 40.621 25.425 -10.350 1.00 86.56 461 LYS A CA 1
ATOM 3803 C C . LYS A 1 461 ? 41.786 26.186 -9.704 1.00 86.56 461 LYS A C 1
ATOM 3805 O O . LYS A 1 461 ? 41.652 26.648 -8.572 1.00 86.56 461 LYS A O 1
ATOM 3810 N N . ASN A 1 462 ? 42.883 26.362 -10.441 1.00 89.38 462 ASN A N 1
ATOM 3811 C CA . ASN A 1 462 ? 44.120 26.961 -9.938 1.00 89.38 462 ASN A CA 1
ATOM 3812 C C . ASN A 1 462 ? 44.204 28.493 -10.104 1.00 89.38 462 ASN A C 1
ATOM 3814 O O . ASN A 1 462 ? 45.201 29.087 -9.697 1.00 89.38 462 ASN A O 1
ATOM 3818 N N . LEU A 1 463 ? 43.186 29.157 -10.667 1.00 89.81 463 LEU A N 1
ATOM 3819 C CA . LEU A 1 463 ? 43.144 30.624 -10.752 1.00 89.81 463 LEU A CA 1
ATOM 3820 C C . LEU A 1 463 ? 43.060 31.256 -9.355 1.00 89.81 463 LEU A C 1
ATOM 3822 O O . LEU A 1 463 ? 42.212 30.881 -8.552 1.00 89.81 463 LEU A O 1
ATOM 3826 N N . GLN A 1 464 ? 43.890 32.252 -9.055 1.00 89.06 464 GLN A N 1
ATOM 3827 C CA . GLN A 1 464 ? 43.791 33.017 -7.806 1.00 89.06 464 GLN A CA 1
ATOM 3828 C C . GLN A 1 464 ? 43.006 34.314 -8.031 1.00 89.06 464 GLN A C 1
ATOM 3830 O O . GLN A 1 464 ? 43.207 34.982 -9.039 1.00 89.06 464 GLN A O 1
ATOM 3835 N N . GLY A 1 465 ? 42.107 34.668 -7.105 1.00 87.25 465 GLY A N 1
ATOM 3836 C CA . GLY A 1 465 ? 41.365 35.939 -7.135 1.00 87.25 465 GLY A CA 1
ATOM 3837 C C . GLY A 1 465 ? 40.112 35.981 -8.025 1.00 87.25 465 GLY A C 1
ATOM 3838 O O . GLY A 1 465 ? 39.470 37.021 -8.107 1.00 87.25 465 GLY A O 1
ATOM 3839 N N . PHE A 1 466 ? 39.720 34.868 -8.657 1.00 86.44 466 PHE A N 1
ATOM 3840 C CA . PHE A 1 466 ? 38.573 34.795 -9.582 1.00 86.44 466 PHE A CA 1
ATOM 3841 C C . PHE A 1 466 ? 37.468 33.834 -9.095 1.00 86.44 466 PHE A C 1
ATOM 3843 O O . PHE A 1 466 ? 36.991 32.982 -9.845 1.00 86.44 466 PHE A O 1
ATOM 3850 N N . GLU A 1 467 ? 37.041 33.954 -7.834 1.00 90.12 467 GLU A N 1
ATOM 3851 C CA . GLU A 1 467 ? 36.075 33.024 -7.210 1.00 90.12 467 GLU A CA 1
ATOM 3852 C C . GLU A 1 467 ? 34.689 33.022 -7.879 1.00 90.12 467 GLU A C 1
ATOM 3854 O O . GLU A 1 467 ? 34.056 31.970 -8.013 1.00 90.12 467 GLU A O 1
ATOM 3859 N N . TYR A 1 468 ? 34.246 34.170 -8.401 1.00 90.12 468 TYR A N 1
ATOM 3860 C CA . TYR A 1 468 ? 32.997 34.254 -9.165 1.00 90.12 468 TYR A CA 1
ATOM 3861 C C . TYR A 1 468 ? 33.063 33.452 -10.476 1.00 90.12 468 TYR A C 1
ATOM 3863 O O . TYR A 1 468 ? 32.119 32.741 -10.827 1.00 90.12 468 TYR A O 1
ATOM 3871 N N . LEU A 1 469 ? 34.202 33.509 -11.179 1.00 88.12 469 LEU A N 1
ATOM 3872 C CA . LEU A 1 469 ? 34.427 32.750 -12.410 1.00 88.12 469 LEU A CA 1
ATOM 3873 C C . LEU A 1 469 ? 34.509 31.250 -12.125 1.00 88.12 469 LEU A C 1
ATOM 3875 O O . LEU A 1 469 ? 33.911 30.471 -12.860 1.00 88.12 469 LEU A O 1
ATOM 3879 N N . LYS A 1 470 ? 35.206 30.838 -11.057 1.00 90.25 470 LYS A N 1
ATOM 3880 C CA . LYS A 1 470 ? 35.269 29.428 -10.642 1.00 90.25 470 LYS A CA 1
ATOM 3881 C C . LYS A 1 470 ? 33.882 28.874 -10.357 1.00 90.25 470 LYS A C 1
ATOM 3883 O O . LYS A 1 470 ? 33.509 27.848 -10.922 1.00 90.25 470 LYS A O 1
ATOM 3888 N N . THR A 1 471 ? 33.117 29.578 -9.525 1.00 87.81 471 THR A N 1
ATOM 3889 C CA . THR A 1 471 ? 31.752 29.182 -9.163 1.00 87.81 471 THR A CA 1
ATOM 3890 C C . THR A 1 471 ? 30.882 29.070 -10.414 1.00 87.81 471 THR A C 1
ATOM 3892 O O . THR A 1 471 ? 30.285 28.024 -10.654 1.00 87.81 471 THR A O 1
ATOM 3895 N N . SER A 1 472 ? 30.906 30.084 -11.282 1.00 88.44 472 SER A N 1
ATOM 3896 C CA . SER A 1 472 ? 30.125 30.091 -12.525 1.00 88.44 472 SER A CA 1
ATOM 3897 C C . SER A 1 472 ? 30.554 28.989 -13.504 1.00 88.44 472 SER A C 1
ATOM 3899 O O . SER A 1 472 ? 29.714 28.337 -14.126 1.00 88.44 472 SER A O 1
ATOM 3901 N N . PHE A 1 473 ? 31.857 28.731 -13.629 1.00 90.38 473 PHE A N 1
ATOM 3902 C CA . PHE A 1 473 ? 32.388 27.670 -14.480 1.00 90.38 473 PHE A CA 1
ATOM 3903 C C . PHE A 1 473 ? 31.912 26.294 -14.014 1.00 90.38 473 PHE A C 1
ATOM 3905 O O . PHE A 1 473 ? 31.383 25.533 -14.820 1.00 90.38 473 PHE A O 1
ATOM 3912 N N . PHE A 1 474 ? 32.061 25.968 -12.728 1.00 87.56 474 PHE A N 1
ATOM 3913 C CA . PHE A 1 474 ? 31.680 24.651 -12.217 1.00 87.56 474 PHE A CA 1
ATOM 3914 C C . PHE A 1 474 ? 30.166 24.452 -12.137 1.00 87.56 474 PHE A C 1
ATOM 3916 O O . PHE A 1 474 ? 29.704 23.332 -12.343 1.00 87.56 474 PHE A O 1
ATOM 3923 N N . GLN A 1 475 ? 29.403 25.519 -11.888 1.00 88.75 475 GLN A N 1
ATOM 3924 C CA . GLN A 1 475 ? 27.947 25.455 -11.795 1.00 88.75 475 GLN A CA 1
ATOM 3925 C C . GLN A 1 475 ? 27.271 25.350 -13.167 1.00 88.75 475 GLN A C 1
ATOM 3927 O O . GLN A 1 475 ? 26.316 24.591 -13.312 1.00 88.75 475 GLN A O 1
ATOM 3932 N N . TYR A 1 476 ? 27.761 26.083 -14.173 1.00 87.12 476 TYR A N 1
ATOM 3933 C CA . TYR A 1 476 ? 27.066 26.206 -15.458 1.00 87.12 476 TYR A CA 1
ATOM 3934 C C . TYR A 1 476 ? 27.832 25.575 -16.625 1.00 87.12 476 TYR A C 1
ATOM 3936 O O . TYR A 1 476 ? 27.257 24.803 -17.388 1.00 87.12 476 TYR A O 1
ATOM 3944 N N . LEU A 1 477 ? 29.128 25.869 -16.778 1.00 83.56 477 LEU A N 1
ATOM 3945 C CA . LEU A 1 477 ? 29.874 25.500 -17.989 1.00 83.56 477 LEU A CA 1
ATOM 3946 C C . LEU A 1 477 ? 30.420 24.068 -17.951 1.00 83.56 477 LEU A C 1
ATOM 3948 O O . LEU A 1 477 ? 30.386 23.363 -18.956 1.00 83.56 477 LEU A O 1
ATOM 3952 N N . ASN A 1 478 ? 30.904 23.616 -16.798 1.00 83.06 478 ASN A N 1
ATOM 3953 C CA . ASN A 1 478 ? 31.485 22.289 -16.641 1.00 83.06 478 ASN A CA 1
ATOM 3954 C C . ASN A 1 478 ? 30.463 21.168 -16.938 1.00 83.06 478 ASN A C 1
ATOM 3956 O O . ASN A 1 478 ? 30.790 20.291 -17.737 1.00 83.06 478 ASN A O 1
ATOM 3960 N N . PRO A 1 479 ? 29.209 21.206 -16.437 1.00 80.12 479 PRO A N 1
ATOM 3961 C CA . PRO A 1 479 ? 28.184 20.234 -16.833 1.00 80.12 479 PRO A CA 1
ATOM 3962 C C . PRO A 1 479 ? 27.900 20.235 -18.344 1.00 80.12 479 PRO A C 1
ATOM 3964 O O . PRO A 1 479 ? 27.746 19.171 -18.944 1.00 80.12 479 PRO A O 1
ATOM 3967 N N . LEU A 1 480 ? 27.891 21.416 -18.978 1.00 78.88 480 LEU A N 1
ATOM 3968 C CA . LEU A 1 480 ? 27.678 21.554 -20.422 1.00 78.88 480 LEU A CA 1
ATOM 3969 C C . LEU A 1 480 ? 28.825 20.948 -21.237 1.00 78.88 480 LEU A C 1
ATOM 3971 O O . LEU A 1 480 ? 28.563 20.279 -22.229 1.00 78.88 480 LEU A O 1
ATOM 3975 N N . LEU A 1 481 ? 30.084 21.119 -20.821 1.00 77.44 481 LEU A N 1
ATOM 3976 C CA . LEU A 1 481 ? 31.242 20.526 -21.505 1.00 77.44 481 LEU A CA 1
ATOM 3977 C C . LEU A 1 481 ? 31.169 18.996 -21.536 1.00 77.44 481 LEU A C 1
ATOM 3979 O O . LEU A 1 481 ? 31.466 18.387 -22.562 1.00 77.44 481 LEU A O 1
ATOM 3983 N N . TYR A 1 482 ? 30.710 18.373 -20.448 1.00 71.00 482 TYR A N 1
ATOM 3984 C CA . TYR A 1 482 ? 30.455 16.933 -20.426 1.00 71.00 482 TYR A CA 1
ATOM 3985 C C . TYR A 1 482 ? 29.248 16.540 -21.285 1.00 71.00 482 TYR A C 1
ATOM 3987 O O . TYR A 1 482 ? 29.283 15.492 -21.925 1.00 71.00 482 TYR A O 1
ATOM 3995 N N . ALA A 1 483 ? 28.204 17.368 -21.365 1.00 70.44 483 ALA A N 1
ATOM 3996 C CA . ALA A 1 483 ? 27.099 17.132 -22.294 1.00 70.44 483 ALA A CA 1
ATOM 3997 C C . ALA A 1 483 ? 27.561 17.205 -23.764 1.00 70.44 483 ALA A C 1
ATOM 3999 O O . ALA A 1 483 ? 27.233 16.319 -24.545 1.00 70.44 483 ALA A O 1
ATOM 4000 N N . PHE A 1 484 ? 28.397 18.188 -24.119 1.00 68.94 484 PHE A N 1
ATOM 4001 C CA . PHE A 1 484 ? 29.003 18.342 -25.451 1.00 68.94 484 PHE A CA 1
ATOM 4002 C C . PHE A 1 484 ? 30.001 17.237 -25.802 1.00 68.94 484 PHE A C 1
ATOM 4004 O O . PHE A 1 484 ? 30.124 16.847 -26.961 1.00 68.94 484 PHE A O 1
ATOM 4011 N N . LYS A 1 485 ? 30.744 16.734 -24.814 1.00 67.81 485 LYS A N 1
ATOM 4012 C CA . LYS A 1 485 ? 31.611 15.566 -24.991 1.00 67.81 485 LYS A CA 1
ATOM 4013 C C . LYS A 1 485 ? 30.791 14.337 -25.391 1.00 67.81 485 LYS A C 1
ATOM 4015 O O . LYS A 1 485 ? 31.221 13.570 -26.241 1.00 67.81 485 LYS A O 1
ATOM 4020 N N . ASN A 1 486 ? 29.630 14.163 -24.765 1.00 60.91 486 ASN A N 1
ATOM 4021 C CA . ASN A 1 486 ? 28.790 12.980 -24.925 1.00 60.91 486 ASN A CA 1
ATOM 4022 C C . ASN A 1 486 ? 27.678 13.146 -25.979 1.00 60.91 486 ASN A C 1
ATOM 4024 O O . ASN A 1 486 ? 26.886 12.225 -26.172 1.00 60.91 486 ASN A O 1
ATOM 4028 N N . SER A 1 487 ? 27.578 14.294 -26.657 1.00 61.81 487 SER A N 1
ATOM 4029 C CA . SER A 1 487 ? 26.648 14.464 -27.774 1.00 61.81 487 SER A CA 1
ATOM 4030 C C . SER A 1 487 ? 27.221 13.777 -29.012 1.00 61.81 487 SER A C 1
ATOM 4032 O O . SER A 1 487 ? 28.300 14.154 -29.470 1.00 61.81 487 SER A O 1
ATOM 4034 N N . HIS A 1 488 ? 26.507 12.788 -29.555 1.00 53.59 488 HIS A N 1
ATOM 4035 C CA . HIS A 1 488 ? 26.859 12.172 -30.834 1.00 53.59 488 HIS A CA 1
ATOM 4036 C C . HIS A 1 488 ? 27.006 13.254 -31.913 1.00 53.59 488 HIS A C 1
ATOM 4038 O O . HIS A 1 488 ? 26.124 14.101 -32.068 1.00 53.59 488 HIS A O 1
ATOM 4044 N N . PHE A 1 489 ? 28.104 13.213 -32.671 1.00 50.88 489 PHE A N 1
ATOM 4045 C CA . PHE A 1 489 ? 28.146 13.873 -33.969 1.00 50.88 489 PHE A CA 1
ATOM 4046 C C . PHE A 1 489 ? 27.087 13.198 -34.846 1.00 50.88 489 PHE A C 1
ATOM 4048 O O . PHE A 1 489 ? 27.155 11.997 -35.095 1.00 50.88 489 PHE A O 1
ATOM 4055 N N . ILE A 1 490 ? 26.076 13.955 -35.263 1.00 41.19 490 ILE A N 1
ATOM 4056 C CA . ILE A 1 490 ? 25.352 13.624 -36.486 1.00 41.19 490 ILE A CA 1
ATOM 4057 C C . ILE A 1 490 ? 26.340 13.985 -37.592 1.00 41.19 490 ILE A C 1
ATOM 4059 O O . ILE A 1 490 ? 26.677 15.162 -37.726 1.00 41.19 490 ILE A O 1
ATOM 4063 N N . ASP A 1 491 ? 26.863 12.991 -38.308 1.00 38.19 491 ASP A N 1
ATOM 4064 C CA . ASP A 1 491 ? 27.589 13.248 -39.549 1.00 38.19 491 ASP A CA 1
ATOM 4065 C C . ASP A 1 491 ? 26.632 13.984 -40.490 1.00 38.19 491 ASP A C 1
ATOM 4067 O O . ASP A 1 491 ? 25.567 13.477 -40.837 1.00 38.19 491 ASP A O 1
ATOM 4071 N N . VAL A 1 492 ? 26.976 15.220 -40.845 1.00 38.06 492 VAL A N 1
ATOM 4072 C CA . VAL A 1 492 ? 26.177 16.060 -41.753 1.00 38.06 492 VAL A CA 1
ATOM 4073 C C . VAL A 1 492 ? 26.477 15.715 -43.224 1.00 38.06 492 VAL A C 1
ATOM 4075 O O . VAL A 1 492 ? 25.903 16.315 -44.125 1.00 38.06 492 VAL A O 1
ATOM 4078 N N . ASP A 1 493 ? 27.307 14.698 -43.476 1.00 34.50 493 ASP A N 1
ATOM 4079 C CA . ASP A 1 493 ? 27.752 14.299 -44.816 1.00 34.50 493 ASP A CA 1
ATOM 4080 C C . ASP A 1 493 ? 27.063 13.039 -45.371 1.00 34.50 493 ASP A C 1
ATOM 4082 O O . ASP A 1 493 ? 27.554 12.451 -46.332 1.00 34.50 493 ASP A O 1
ATOM 4086 N N . ASP A 1 494 ? 25.901 12.643 -44.840 1.00 31.67 494 ASP A N 1
ATOM 4087 C CA . ASP A 1 494 ? 25.009 11.718 -45.553 1.00 31.67 494 ASP A CA 1
ATOM 4088 C C . ASP A 1 494 ? 24.000 12.552 -46.367 1.00 31.67 494 ASP A C 1
ATOM 4090 O O . ASP A 1 494 ? 22.991 13.020 -45.818 1.00 31.67 494 ASP A O 1
ATOM 4094 N N . PRO A 1 495 ? 24.246 12.821 -47.669 1.00 33.81 495 PRO A N 1
ATOM 4095 C CA . PRO A 1 495 ? 23.228 13.435 -48.491 1.00 33.81 495 PRO A CA 1
ATOM 4096 C C . PRO A 1 495 ? 22.064 12.454 -48.554 1.00 33.81 495 PRO A C 1
ATOM 4098 O O . PRO A 1 495 ? 22.224 11.279 -48.881 1.00 33.81 495 PRO A O 1
ATOM 4101 N N . VAL A 1 496 ? 20.883 12.967 -48.235 1.00 42.03 496 VAL A N 1
ATOM 4102 C CA . VAL A 1 496 ? 19.600 12.307 -48.443 1.00 42.03 496 VAL A CA 1
ATOM 4103 C C . VAL A 1 496 ? 19.558 11.763 -49.873 1.00 42.03 496 VAL A C 1
ATOM 4105 O O . VAL A 1 496 ? 19.319 12.495 -50.831 1.00 42.03 496 VAL A O 1
ATOM 4108 N N . GLY A 1 497 ? 19.828 10.468 -50.012 1.00 29.77 497 GLY A N 1
ATOM 4109 C CA . GLY A 1 497 ? 19.620 9.714 -51.233 1.00 29.77 497 GLY A CA 1
ATOM 4110 C C . GLY A 1 497 ? 18.154 9.331 -51.318 1.00 29.77 497 GLY A C 1
ATOM 4111 O O . GLY A 1 497 ? 17.729 8.323 -50.755 1.00 29.77 497 GLY A O 1
ATOM 4112 N N . GLU A 1 498 ? 17.374 10.159 -52.005 1.00 32.50 498 GLU A N 1
ATOM 4113 C CA . GLU A 1 498 ? 16.094 9.745 -52.563 1.00 32.50 498 GLU A CA 1
ATOM 4114 C C . GLU A 1 498 ? 16.264 8.446 -53.373 1.00 32.50 498 GLU A C 1
ATOM 4116 O O . GLU A 1 498 ? 17.164 8.322 -54.200 1.00 32.50 498 GLU A O 1
ATOM 4121 N N . ASN A 1 499 ? 15.305 7.537 -53.181 1.00 30.12 499 ASN A N 1
ATOM 4122 C CA . ASN A 1 499 ? 14.989 6.364 -54.002 1.00 30.12 499 ASN A CA 1
ATOM 4123 C C . ASN A 1 499 ? 15.864 5.101 -53.871 1.00 30.12 499 ASN A C 1
ATOM 4125 O O . ASN A 1 499 ? 16.962 5.005 -54.399 1.00 30.12 499 ASN A O 1
ATOM 4129 N N . GLY A 1 500 ? 15.215 4.035 -53.382 1.00 27.23 500 GLY A N 1
ATOM 4130 C CA . GLY A 1 500 ? 15.270 2.730 -54.049 1.00 27.23 500 GLY A CA 1
ATOM 4131 C C . GLY A 1 500 ? 16.208 1.663 -53.471 1.00 27.23 500 GLY A C 1
ATOM 4132 O O . GLY A 1 500 ? 17.419 1.759 -53.570 1.00 27.23 500 GLY A O 1
ATOM 4133 N N . ALA A 1 501 ? 15.585 0.568 -53.020 1.00 26.77 501 ALA A N 1
ATOM 4134 C CA . ALA A 1 501 ? 16.092 -0.812 -53.018 1.00 26.77 501 ALA A CA 1
ATOM 4135 C C . ALA A 1 501 ? 17.319 -1.184 -52.141 1.00 26.77 501 ALA A C 1
ATOM 4137 O O . ALA A 1 501 ? 18.470 -0.908 -52.449 1.00 26.77 501 ALA A O 1
ATOM 4138 N N . TYR A 1 502 ? 17.063 -2.006 -51.114 1.00 28.77 502 TYR A N 1
ATOM 4139 C CA . TYR A 1 502 ? 17.988 -3.070 -50.668 1.00 28.77 502 TYR A CA 1
ATOM 4140 C C . TYR A 1 502 ? 18.268 -4.071 -51.818 1.00 28.77 502 TYR A C 1
ATOM 4142 O O . TYR A 1 502 ? 17.403 -4.159 -52.697 1.00 28.77 502 TYR A O 1
ATOM 4150 N N . PRO A 1 503 ? 19.295 -4.968 -51.787 1.00 38.88 503 PRO A N 1
ATOM 4151 C CA . PRO A 1 503 ? 20.424 -5.216 -50.850 1.00 38.88 503 PRO A CA 1
ATOM 4152 C C . PRO A 1 503 ? 21.751 -5.500 -51.649 1.00 38.88 503 PRO A C 1
ATOM 4154 O O . PRO A 1 503 ? 21.860 -5.010 -52.768 1.00 38.88 503 PRO A O 1
ATOM 4157 N N . PRO A 1 504 ? 22.687 -6.417 -51.278 1.00 46.56 504 PRO A N 1
ATOM 4158 C CA . PRO A 1 504 ? 23.345 -6.790 -50.008 1.00 46.56 504 PRO A CA 1
ATOM 4159 C C . PRO A 1 504 ? 24.890 -6.596 -50.073 1.00 46.56 504 PRO A C 1
ATOM 4161 O O . PRO A 1 504 ? 25.448 -6.422 -51.148 1.00 46.56 504 PRO A O 1
ATOM 4164 N N . THR A 1 505 ? 25.612 -6.758 -48.951 1.00 27.03 505 THR A N 1
ATOM 4165 C CA . THR A 1 505 ? 26.775 -7.677 -48.770 1.00 27.03 505 THR A CA 1
ATOM 4166 C C . THR A 1 505 ? 27.863 -7.195 -47.794 1.00 27.03 505 THR A C 1
ATOM 4168 O O . THR A 1 505 ? 28.355 -6.080 -47.860 1.00 27.03 505 THR A O 1
ATOM 4171 N N . LYS A 1 506 ? 28.272 -8.156 -46.950 1.00 28.97 506 LYS A N 1
ATOM 4172 C CA . LYS A 1 506 ? 29.641 -8.512 -46.526 1.00 28.97 506 LYS A CA 1
ATOM 4173 C C . LYS A 1 506 ? 30.567 -7.429 -45.941 1.00 28.97 506 LYS A C 1
ATOM 4175 O O . LYS A 1 506 ? 31.271 -6.735 -46.658 1.00 28.97 506 LYS A O 1
ATOM 4180 N N . SER A 1 507 ? 30.812 -7.564 -44.642 1.00 28.27 507 SER A N 1
ATOM 4181 C CA . SER A 1 507 ? 32.163 -7.554 -44.061 1.00 28.27 507 SER A CA 1
ATOM 4182 C C . SER A 1 507 ? 32.184 -8.695 -43.029 1.00 28.27 507 SER A C 1
ATOM 4184 O O . SER A 1 507 ? 31.222 -8.898 -42.301 1.00 28.27 507 SER A O 1
ATOM 4186 N N . GLY A 1 508 ? 33.120 -9.639 -43.021 1.00 26.05 508 GLY A N 1
ATOM 4187 C CA . GLY A 1 508 ? 34.553 -9.492 -43.233 1.00 26.05 508 GLY A CA 1
ATOM 4188 C C . GLY A 1 508 ? 35.263 -9.708 -41.895 1.00 26.05 508 GLY A C 1
ATOM 4189 O O . GLY A 1 508 ? 36.022 -8.856 -41.459 1.00 26.05 508 GLY A O 1
ATOM 4190 N N . SER A 1 509 ? 34.948 -10.804 -41.198 1.00 25.59 509 SER A N 1
ATOM 4191 C CA . SER A 1 509 ? 35.591 -11.200 -39.946 1.00 25.59 509 SER A CA 1
ATOM 4192 C C . SER A 1 509 ? 36.960 -11.810 -40.244 1.00 25.59 509 SER A C 1
ATOM 4194 O O . SER A 1 509 ? 37.036 -12.930 -40.751 1.00 25.59 509 SER A O 1
ATOM 4196 N N . ILE A 1 510 ? 38.027 -11.090 -39.907 1.00 25.72 510 ILE A N 1
ATOM 4197 C CA . ILE A 1 510 ? 39.377 -11.646 -39.796 1.00 25.72 510 ILE A CA 1
ATOM 4198 C C . ILE A 1 510 ? 39.735 -11.650 -38.309 1.00 25.72 510 ILE A C 1
ATOM 4200 O O . ILE A 1 510 ? 40.062 -10.622 -37.725 1.00 25.72 510 ILE A O 1
ATOM 4204 N N . HIS A 1 511 ? 39.629 -12.830 -37.701 1.00 24.67 511 HIS A N 1
ATOM 4205 C CA . HIS A 1 511 ? 40.341 -13.173 -36.475 1.00 24.67 511 HIS A CA 1
ATOM 4206 C C . HIS A 1 511 ? 41.823 -13.392 -36.806 1.00 24.67 511 HIS A C 1
ATOM 4208 O O . HIS A 1 511 ? 42.126 -14.030 -37.817 1.00 24.67 511 HIS A O 1
ATOM 4214 N N . PRO A 1 512 ? 42.722 -13.064 -35.872 1.00 29.55 512 PRO A N 1
ATOM 4215 C CA . PRO A 1 512 ? 43.785 -13.982 -35.530 1.00 29.55 512 PRO A CA 1
ATOM 4216 C C . PRO A 1 512 ? 43.576 -14.493 -34.106 1.00 29.55 512 PRO A C 1
ATOM 4218 O O . PRO A 1 512 ? 43.452 -13.740 -33.142 1.00 29.55 512 PRO A O 1
ATOM 4221 N N . LEU A 1 513 ? 43.514 -15.818 -34.027 1.00 25.38 513 LEU A N 1
ATOM 4222 C CA . LEU A 1 513 ? 43.817 -16.614 -32.847 1.00 25.38 513 LEU A CA 1
ATOM 4223 C C . LEU A 1 513 ? 45.196 -16.224 -32.304 1.00 25.38 513 LEU A C 1
ATOM 4225 O O . LEU A 1 513 ? 46.101 -16.015 -33.109 1.00 25.38 513 LEU A O 1
ATOM 4229 N N . LEU A 1 514 ? 45.366 -16.240 -30.979 1.00 24.89 514 LEU A N 1
ATOM 4230 C CA . LEU A 1 514 ? 46.449 -16.976 -30.315 1.00 24.89 514 LEU A CA 1
ATOM 4231 C C . LEU A 1 514 ? 46.252 -16.993 -28.786 1.00 24.89 514 LEU A C 1
ATOM 4233 O O . LEU A 1 514 ? 46.091 -15.943 -28.171 1.00 24.89 514 LEU A O 1
ATOM 4237 N N . SER A 1 515 ? 46.301 -18.234 -28.273 1.00 30.81 515 SER A N 1
ATOM 4238 C CA . SER A 1 515 ? 46.435 -18.748 -26.892 1.00 30.81 515 SER A CA 1
ATOM 4239 C C . SER A 1 515 ? 45.431 -18.319 -25.829 1.00 30.81 515 SER A C 1
ATOM 4241 O O . SER A 1 515 ? 45.546 -17.177 -25.335 1.00 30.81 515 SER A O 1
#

pLDDT: mean 80.05, std 17.27, range [24.67, 96.56]

Foldseek 3Di:
DDDPPPVVVVVLVVLLVVLVVVLVVLVVPFLQAQAPFGAAPVLSVVLSVVVVLLVVLVPDPPDQAFAAEEAAQDLLLSLLSNLVRNLLRLLLVLLVVPPDAPDPDQDAQAWKDALNFIWGWHDWDDDPNFTWTWTDAPADIDIGGPSSRNRIGHDDRPDHGDDPVVVVVSFVVLLVPEDLSCCSNPVPGSDHGDVVSSQAAEEEQQAQVGQVVSVCQQCPQDGPNHRVCVNQPEPRRYHYHNACQQAQLVLDPCNLVLLVQLLVLLVVVLPDPVDDPVLNVLSVVLSVVCVVVVWCAPVSVVSLVVSCVVCCVVPVVSVVSVPPRDSGHHDDDRPNHQEYEYSDPVNCVVRVSSQSSCVNVVHHYYYRYYPDPPDPVVVVVVCQQCPCPHHSRVVHHYHYLDLVVLVSSVVSDDPPRDHSSVVSNVSSVCRSPDDDDDDDDDDPVPDPLVVVLVVVLVVLVPDPPPVVSNCCCVVPVNVVSVVVVPDDDPPPPPPPDPDDDDDDDDDDDDDDDDD

Secondary structure (DSSP, 8-state):
---SHHHHHHHHHHHHHHHHHHHHHHHHHS--EETTEEPPHHHHHHHHHHHHHHHHHTT-TTPPP--EEEEESSHHHHHHHHHHHHHHHHHHHHHHHT---SSS-PPTT-EEEETTEEEEEEEEEEETTEEEEEEE-SS-EEEEEGGGGGG-EE--TTSPPPPHHHHHHHHHHHHHT--HHHHHH-TTS-----GGG---EEEEE--TTTHHHHHHHHHH-EETTEEHHHHSTBTTTEEEESSSGGGTGGG-TTHHHHHHHHHHHHHHHHT-TTS-HHHHHHHHHHHHHHHHHTS--HHHHHHHHHHHHHHTTT-HHHHHHHHHT-----PPPPTTEEEEEES-TTHHHH-HHHHHHHHHTT--EEEEEES---SHHHHHHHHHHT-TTT-TTTT-EEEE--HHHHHHHHHHS-TT--BTTHHHHHHHHHHHH-------PPTTSS-THHHHHHHHHHHHHT-SS-HHHHHHIIIIIHHHHHHHHSSPP--TT----------------------

Sequence (515 aa):
MGSSNGIHKYQHQTIESGVESFMQDINSQYYLKLDEKSFSPVIQISAFLVLKYLGNFTKTEDKKLHPFLFSFPDKKSASVWLEICLLTNFFDEDYYKSEGLSVNELEVGRKYQVYSSIGEFRGIIKDKNEEKFKFKIKDSEIIFKKSIRSIIKNVNQSRQLNKYEHFYRSRKKARQNRTAISKILEPNEGIIINDQVLTSKVLLVAGRGNITSIKNLINTCIIYDEPISKVFAPNNNIILKPDLKDYKVFFEQNKNEQINIFLDWIGRLLEDSKVDDKILELLLEIKSNIEQDEAITSEIDDSFKCIVEEYADTEPRLQKLMDDYYPGISSELPEDLKAVIINDINQIEDYPNTIKGFLDKQIPVIVVTNRMIEKSSDLLFFKRLFDSENGIWKDAYRINWNRSKLNSLINVTSPDSCFMDNPLWKSCQRYARQIIKIDIFQEPDGYNRDEKIWQLVQKIKNLQGFEYLKTSFFQYLNPLLYAFKNSHFIDVDDPVGENGAYPPTKSGSIHPLLS